Protein AF-0000000075776867 (afdb_homodimer)

Secondary structure (DSSP, 8-state):
---EEEEE-SSSGGGHHHHHHHHHTT---EEEE--GGGGGGGGGG-TTSSS-EEEETTEEE--HHHHHHHHHHHTT-S-SSHHHHHHHHHHHHHHHHHHHHHHHHHT-SSHHHHHHHHHHHHHHTHHHHHHHHHHHHHHTTTSSSTTS--HHHHHHHHHHHHHHHHHT-TTHHHH-HHHHHHHHHHHT-GGGHHHHHHSPP---/---EEEEE-SSSGGGHHHHHHHHHTT---EEEE--GGGGGGGGGG-TTSSS-EEEETTEEE--HHHHHHHHHHHTT-S-SSHHHHHHHHHHHHHHHHHHHHHHHHHT-SSHHHHHHHHHHHHHHTHHHHHHHHHHHHHHTTTSSSTTS--HHHHHHHHHHHHHHHHHT-TTHHHH-HHHHHHHHHHHT-GGGHHHHHHSPP---

Structure (mmCIF, N/CA/C/O backbone):
data_AF-0000000075776867-model_v1
#
loop_
_entity.id
_entity.type
_entity.pdbx_description
1 polymer 'Glutathione S-transferase 2-like'
#
loop_
_atom_site.group_PDB
_atom_site.id
_atom_site.type_symbol
_atom_site.label_atom_id
_atom_site.label_alt_id
_atom_site.label_comp_id
_atom_site.label_asym_id
_atom_site.label_entity_id
_atom_site.label_seq_id
_atom_site.pdbx_PDB_ins_code
_atom_site.Cartn_x
_atom_site.Cartn_y
_atom_site.Cartn_z
_atom_site.occupancy
_atom_site.B_iso_or_equiv
_atom_site.auth_seq_id
_atom_site.auth_comp_id
_atom_site.auth_asym_id
_atom_site.auth_atom_id
_atom_site.pdbx_PDB_model_num
ATOM 1 N N . MET A 1 1 ? 21.594 -19.422 11.969 1 83.88 1 MET A N 1
ATOM 2 C CA . MET A 1 1 ? 20.672 -18.797 11.016 1 83.88 1 MET A CA 1
ATOM 3 C C . MET A 1 1 ? 19.422 -18.297 11.719 1 83.88 1 MET A C 1
ATOM 5 O O . MET A 1 1 ? 19 -18.859 12.734 1 83.88 1 MET A O 1
ATOM 9 N N . PRO A 1 2 ? 18.875 -17.062 11.281 1 91.62 2 PRO A N 1
ATOM 10 C CA . PRO A 1 2 ? 17.672 -16.578 11.984 1 91.62 2 PRO A CA 1
ATOM 11 C C . PRO A 1 2 ? 16.516 -17.578 11.93 1 91.62 2 PRO A C 1
ATOM 13 O O . PRO A 1 2 ? 16.422 -18.375 10.992 1 91.62 2 PRO A O 1
ATOM 16 N N . ASP A 1 3 ? 15.75 -17.641 12.992 1 97.81 3 ASP A N 1
ATOM 17 C CA . ASP A 1 3 ? 14.484 -18.375 12.992 1 97.81 3 ASP A CA 1
ATOM 18 C C . ASP A 1 3 ? 13.383 -17.578 12.297 1 97.81 3 ASP A C 1
ATOM 20 O O . ASP A 1 3 ? 13.016 -16.484 12.75 1 97.81 3 ASP A O 1
ATOM 24 N N . VAL A 1 4 ? 12.922 -18.109 11.188 1 98.69 4 VAL A N 1
ATOM 25 C CA . VAL A 1 4 ? 11.969 -17.359 10.367 1 98.69 4 VAL A CA 1
ATOM 26 C C . VAL A 1 4 ? 10.672 -18.156 10.234 1 98.69 4 VAL A C 1
ATOM 28 O O . VAL A 1 4 ? 10.703 -19.375 10.016 1 98.69 4 VAL A O 1
ATOM 31 N N . SER A 1 5 ? 9.484 -17.5 10.414 1 98.75 5 SER A N 1
ATOM 32 C CA . SER A 1 5 ? 8.172 -18.109 10.195 1 98.75 5 SER A CA 1
ATOM 33 C C . SER A 1 5 ? 7.262 -17.188 9.406 1 98.75 5 SER A C 1
ATOM 35 O O . SER A 1 5 ? 7.367 -15.961 9.508 1 98.75 5 SER A O 1
ATOM 37 N N . VAL A 1 6 ? 6.438 -17.75 8.609 1 98.81 6 VAL A N 1
ATOM 38 C CA . VAL A 1 6 ? 5.367 -17.047 7.914 1 98.81 6 VAL A CA 1
ATOM 39 C C . VAL A 1 6 ? 4.012 -17.562 8.383 1 98.81 6 VAL A C 1
ATOM 41 O O . VAL A 1 6 ? 3.752 -18.766 8.352 1 98.81 6 VAL A O 1
ATOM 44 N N . TYR A 1 7 ? 3.188 -16.672 8.867 1 98.81 7 TYR A N 1
ATOM 45 C CA . TYR A 1 7 ? 1.837 -17.016 9.305 1 98.81 7 TYR A CA 1
ATOM 46 C C . TYR A 1 7 ? 0.801 -16.516 8.297 1 98.81 7 TYR A C 1
ATOM 48 O O . TYR A 1 7 ? 0.761 -15.328 7.977 1 98.81 7 TYR A O 1
ATOM 56 N N . TYR A 1 8 ? -0.021 -17.391 7.855 1 98.38 8 TYR A N 1
ATOM 57 C CA . TYR A 1 8 ? -1.126 -17.047 6.965 1 98.38 8 TYR A CA 1
ATOM 58 C C . TYR A 1 8 ? -2.176 -18.156 6.949 1 98.38 8 TYR A C 1
ATOM 60 O O . TYR A 1 8 ? -2.105 -19.094 7.742 1 98.38 8 TYR A O 1
ATOM 68 N N . PHE A 1 9 ? -3.25 -17.984 6.188 1 97.88 9 PHE A N 1
ATOM 69 C CA . PHE A 1 9 ? -4.281 -19 6.008 1 97.88 9 PHE A CA 1
ATOM 70 C C . PHE A 1 9 ? -3.801 -20.109 5.074 1 97.88 9 PHE A C 1
ATOM 72 O O . PHE A 1 9 ? -2.803 -19.938 4.371 1 97.88 9 PHE A O 1
ATOM 79 N N . PRO A 1 10 ? -4.473 -21.234 5.051 1 97.5 10 PRO A N 1
ATOM 80 C CA . PRO A 1 10 ? -4.031 -22.344 4.199 1 97.5 10 PRO A CA 1
ATOM 81 C C . PRO A 1 10 ? -4.406 -22.141 2.732 1 97.5 10 PRO A C 1
ATOM 83 O O . PRO A 1 10 ? -5.008 -23.031 2.117 1 97.5 10 PRO A O 1
ATOM 86 N N . ILE A 1 11 ? -4.031 -21.047 2.174 1 97.75 11 ILE A N 1
ATOM 87 C CA . ILE A 1 11 ? -4.156 -20.641 0.781 1 97.75 11 ILE A CA 1
ATOM 88 C C . ILE A 1 11 ? -2.898 -19.891 0.352 1 97.75 11 ILE A C 1
ATOM 90 O O . ILE A 1 11 ? -2.035 -19.578 1.18 1 97.75 11 ILE A O 1
ATOM 94 N N . LYS A 1 12 ? -2.688 -19.594 -0.916 1 97.12 12 LYS A N 1
ATOM 95 C CA . LYS A 1 12 ? -1.579 -18.766 -1.381 1 97.12 12 LYS A CA 1
ATOM 96 C C . LYS A 1 12 ? -1.793 -17.297 -1.008 1 97.12 12 LYS A C 1
ATOM 98 O O . LYS A 1 12 ? -1.127 -16.766 -0.112 1 97.12 12 LYS A O 1
ATOM 103 N N . GLY A 1 13 ? -2.949 -16.688 -1.554 1 97.25 13 GLY A N 1
ATOM 104 C CA . GLY A 1 13 ? -3.377 -15.352 -1.182 1 97.25 13 GLY A CA 1
ATOM 105 C C . GLY A 1 13 ? -2.227 -14.367 -1.052 1 97.25 13 GLY A C 1
ATOM 106 O O . GLY A 1 13 ? -1.313 -14.359 -1.881 1 97.25 13 GLY A O 1
ATOM 107 N N . LEU A 1 14 ? -2.236 -13.562 -0.016 1 97.88 14 LEU A N 1
ATOM 108 C CA . LEU A 1 14 ? -1.271 -12.492 0.199 1 97.88 14 LEU A CA 1
ATOM 109 C C . LEU A 1 14 ? 0.01 -13.023 0.827 1 97.88 14 LEU A C 1
ATOM 111 O O . LEU A 1 14 ? 1.021 -12.32 0.881 1 97.88 14 LEU A O 1
ATOM 115 N N . GLY A 1 15 ? -0 -14.242 1.256 1 98.38 15 GLY A N 1
ATOM 116 C CA . GLY A 1 15 ? 1.166 -14.836 1.894 1 98.38 15 GLY A CA 1
ATOM 117 C C . GLY A 1 15 ? 2.148 -15.438 0.905 1 98.38 15 GLY A C 1
ATOM 118 O O . GLY A 1 15 ? 3.324 -15.617 1.224 1 98.38 15 GLY A O 1
ATOM 119 N N . GLU A 1 16 ? 1.702 -15.719 -0.3 1 98.62 16 GLU A N 1
ATOM 120 C CA . GLU A 1 16 ? 2.494 -16.516 -1.225 1 98.62 16 GLU A CA 1
ATOM 121 C C . GLU A 1 16 ? 3.719 -15.758 -1.717 1 98.62 16 GLU A C 1
ATOM 123 O O . GLU A 1 16 ? 4.785 -16.344 -1.914 1 98.62 16 GLU A O 1
ATOM 128 N N . SER A 1 17 ? 3.574 -14.453 -2.006 1 98.81 17 SER A N 1
ATOM 129 C CA . SER A 1 17 ? 4.727 -13.664 -2.438 1 98.81 17 SER A CA 1
ATOM 130 C C . SER A 1 17 ? 5.855 -13.727 -1.414 1 98.81 17 SER A C 1
ATOM 132 O O . SER A 1 17 ? 7.031 -13.773 -1.781 1 98.81 17 SER A O 1
ATOM 134 N N . ILE A 1 18 ? 5.504 -13.719 -0.13 1 98.94 18 ILE A N 1
ATOM 135 C CA . ILE A 1 18 ? 6.477 -13.766 0.955 1 98.94 18 ILE A CA 1
ATOM 136 C C . ILE A 1 18 ? 7.184 -15.117 0.956 1 98.94 18 ILE A C 1
ATOM 138 O O . ILE A 1 18 ? 8.414 -15.188 1.032 1 98.94 18 ILE A O 1
ATOM 142 N N . ARG A 1 19 ? 6.414 -16.188 0.813 1 98.88 19 ARG A N 1
ATOM 143 C CA . ARG A 1 19 ? 6.977 -17.531 0.744 1 98.88 19 ARG A CA 1
ATOM 144 C C . ARG A 1 19 ? 7.934 -17.672 -0.435 1 98.88 19 ARG A C 1
ATOM 146 O O . ARG A 1 19 ? 9.031 -18.203 -0.291 1 98.88 19 ARG A O 1
ATOM 153 N N . LEU A 1 20 ? 7.512 -17.172 -1.585 1 98.94 20 LEU A N 1
ATOM 154 C CA . LEU A 1 20 ? 8.336 -17.25 -2.787 1 98.94 20 LEU A CA 1
ATOM 155 C C . LEU A 1 20 ? 9.633 -16.469 -2.609 1 98.94 20 LEU A C 1
ATOM 157 O O . LEU A 1 20 ? 10.703 -16.922 -3.027 1 98.94 20 LEU A O 1
ATOM 161 N N . LEU A 1 21 ? 9.594 -15.281 -2.008 1 98.94 21 LEU A N 1
ATOM 162 C CA . LEU A 1 21 ? 10.789 -14.461 -1.814 1 98.94 21 LEU A CA 1
ATOM 163 C C . LEU A 1 21 ? 11.758 -15.133 -0.842 1 98.94 21 LEU A C 1
ATOM 165 O O . LEU A 1 21 ? 12.969 -15.133 -1.067 1 98.94 21 LEU A O 1
ATOM 169 N N . LEU A 1 22 ? 11.203 -15.672 0.244 1 98.94 22 LEU A N 1
ATOM 170 C CA . LEU A 1 22 ? 12.062 -16.406 1.176 1 98.94 22 LEU A CA 1
ATOM 171 C C . LEU A 1 22 ? 12.742 -17.578 0.484 1 98.94 22 LEU A C 1
ATOM 173 O O . LEU A 1 22 ? 13.945 -17.797 0.664 1 98.94 22 LEU A O 1
ATOM 177 N N . ALA A 1 23 ? 11.969 -18.312 -0.288 1 98.88 23 ALA A N 1
ATOM 178 C CA . ALA A 1 23 ? 12.523 -19.438 -1.038 1 98.88 23 ALA A CA 1
ATOM 179 C C . ALA A 1 23 ? 13.594 -18.984 -2.018 1 98.88 23 ALA A C 1
ATOM 181 O O . ALA A 1 23 ? 14.656 -19.594 -2.117 1 98.88 23 ALA A O 1
ATOM 182 N N . TYR A 1 24 ? 13.336 -17.938 -2.738 1 98.88 24 TYR A N 1
ATOM 183 C CA . TYR A 1 24 ? 14.297 -17.375 -3.68 1 98.88 24 TYR A CA 1
ATOM 184 C C . TYR A 1 24 ? 15.617 -17.062 -2.986 1 98.88 24 TYR A C 1
ATOM 186 O O . TYR A 1 24 ? 16.688 -17.328 -3.531 1 98.88 24 TYR A O 1
ATOM 194 N N . GLY A 1 25 ? 15.516 -16.484 -1.828 1 98.69 25 GLY A N 1
ATOM 195 C CA . GLY A 1 25 ? 16.703 -16.094 -1.071 1 98.69 25 GLY A CA 1
ATOM 196 C C . GLY A 1 25 ? 17.391 -17.25 -0.39 1 98.69 25 GLY A C 1
ATOM 197 O O . GLY A 1 25 ? 18.453 -17.078 0.218 1 98.69 25 GLY A O 1
ATOM 198 N N . GLY A 1 26 ? 16.766 -18.453 -0.438 1 98.38 26 GLY A N 1
ATOM 199 C CA . GLY A 1 26 ? 17.344 -19.625 0.2 1 98.38 26 GLY A CA 1
ATOM 200 C C . GLY A 1 26 ? 17.141 -19.641 1.704 1 98.38 26 GLY A C 1
ATOM 201 O O . GLY A 1 26 ? 17.875 -20.328 2.424 1 98.38 26 GLY A O 1
ATOM 202 N N . GLN A 1 27 ? 16.25 -18.875 2.197 1 98.38 27 GLN A N 1
ATOM 203 C CA . GLN A 1 27 ? 15.961 -18.781 3.627 1 98.38 27 GLN A CA 1
ATOM 204 C C . GLN A 1 27 ? 15.023 -19.906 4.062 1 98.38 27 GLN A C 1
ATOM 206 O O . GLN A 1 27 ? 13.891 -20 3.578 1 98.38 27 GLN A O 1
ATOM 211 N N . GLU A 1 28 ? 15.523 -20.781 4.926 1 97.88 28 GLU A N 1
ATOM 212 C CA . GLU A 1 28 ? 14.609 -21.734 5.562 1 97.88 28 GLU A CA 1
ATOM 213 C C . GLU A 1 28 ? 13.594 -21.016 6.445 1 97.88 28 GLU A C 1
ATOM 215 O O . GLU A 1 28 ? 13.938 -20.047 7.137 1 97.88 28 GLU A O 1
ATOM 220 N N . PHE A 1 29 ? 12.367 -21.5 6.406 1 98.62 29 PHE A N 1
ATOM 221 C CA . PHE A 1 29 ? 11.336 -20.906 7.242 1 98.62 29 PHE A CA 1
ATOM 222 C C . PHE A 1 29 ? 10.25 -21.906 7.582 1 98.62 29 PHE A C 1
ATOM 224 O O . PHE A 1 29 ? 10.055 -22.891 6.855 1 98.62 29 PHE A O 1
ATOM 231 N N . GLU A 1 30 ? 9.57 -21.656 8.688 1 98.44 30 GLU A N 1
ATOM 232 C CA . GLU A 1 30 ? 8.367 -22.406 9.039 1 98.44 30 GLU A CA 1
ATOM 233 C C . GLU A 1 30 ? 7.125 -21.766 8.406 1 98.44 30 GLU A C 1
ATOM 235 O O . GLU A 1 30 ? 6.863 -20.578 8.586 1 98.44 30 GLU A O 1
ATOM 240 N N . ASP A 1 31 ? 6.43 -22.516 7.637 1 98.31 31 ASP A N 1
ATOM 241 C CA . ASP A 1 31 ? 5.184 -22.094 7.004 1 98.31 31 ASP A CA 1
ATOM 242 C C . ASP A 1 31 ? 3.977 -22.469 7.863 1 98.31 31 ASP A C 1
ATOM 244 O O . ASP A 1 31 ? 3.443 -23.578 7.746 1 98.31 31 ASP A O 1
ATOM 248 N N . VAL A 1 32 ? 3.52 -21.531 8.648 1 98.19 32 VAL A N 1
ATOM 249 C CA . VAL A 1 32 ? 2.428 -21.781 9.586 1 98.19 32 VAL A CA 1
ATOM 250 C C . VAL A 1 32 ? 1.096 -21.406 8.938 1 98.19 32 VAL A C 1
ATOM 252 O O . VAL A 1 32 ? 0.765 -20.234 8.82 1 98.19 32 VAL A O 1
ATOM 255 N N . ARG A 1 33 ? 0.349 -22.344 8.57 1 97.69 33 ARG A N 1
ATOM 256 C CA . ARG A 1 33 ? -0.955 -22.156 7.941 1 97.69 33 ARG A CA 1
ATOM 257 C C . ARG A 1 33 ? -2.082 -22.328 8.953 1 97.69 33 ARG A C 1
ATOM 259 O O . ARG A 1 33 ? -2.285 -23.422 9.484 1 97.69 33 ARG A O 1
ATOM 266 N N . ILE A 1 34 ? -2.75 -21.234 9.172 1 97.94 34 ILE A N 1
ATOM 267 C CA . ILE A 1 34 ? -3.771 -21.188 10.211 1 97.94 34 ILE A CA 1
ATOM 268 C C . ILE A 1 34 ? -5.152 -21.391 9.594 1 97.94 34 ILE A C 1
ATOM 270 O O . ILE A 1 34 ? -5.637 -20.531 8.852 1 97.94 34 ILE A O 1
ATOM 274 N N . PRO A 1 35 ? -5.809 -22.5 9.938 1 96.88 35 PRO A N 1
ATOM 275 C CA . PRO A 1 35 ? -7.18 -22.641 9.438 1 96.88 35 PRO A CA 1
ATOM 276 C C . PRO A 1 35 ? -8.094 -21.5 9.875 1 96.88 35 PRO A C 1
ATOM 278 O O . PRO A 1 35 ? -7.984 -21.016 11 1 96.88 35 PRO A O 1
ATOM 281 N N . LYS A 1 36 ? -8.953 -21.094 9.062 1 93.38 36 LYS A N 1
ATOM 282 C CA . LYS A 1 36 ? -9.852 -19.969 9.312 1 93.38 36 LYS A CA 1
ATOM 283 C C . LYS A 1 36 ? -10.68 -20.203 10.57 1 93.38 36 LYS A C 1
ATOM 285 O O . LYS A 1 36 ? -10.984 -19.25 11.305 1 93.38 36 LYS A O 1
ATOM 290 N N . GLU A 1 37 ? -11 -21.375 10.773 1 96.06 37 GLU A N 1
ATOM 291 C CA . GLU A 1 37 ? -11.875 -21.734 11.883 1 96.06 37 GLU A CA 1
ATOM 292 C C . GLU A 1 37 ? -11.219 -21.438 13.227 1 96.06 37 GLU A C 1
ATOM 294 O O . GLU A 1 37 ? -11.898 -21.125 14.203 1 96.06 37 GLU A O 1
ATOM 299 N N . ILE A 1 38 ? -9.914 -21.469 13.312 1 96.81 38 ILE A N 1
ATOM 300 C CA . ILE A 1 38 ? -9.266 -21.281 14.602 1 96.81 38 ILE A CA 1
ATOM 301 C C . ILE A 1 38 ? -8.617 -19.891 14.648 1 96.81 38 ILE A C 1
ATOM 303 O O . ILE A 1 38 ? -8.031 -19.516 15.664 1 96.81 38 ILE A O 1
ATOM 307 N N . TRP A 1 39 ? -8.727 -19.156 13.609 1 95.38 39 TRP A N 1
ATOM 308 C CA . TRP A 1 39 ? -8.141 -17.828 13.516 1 95.38 39 TRP A CA 1
ATOM 309 C C . TRP A 1 39 ? -8.578 -16.953 14.68 1 95.38 39 TRP A C 1
ATOM 311 O O . TRP A 1 39 ? -7.75 -16.281 15.305 1 95.38 39 TRP A O 1
ATOM 321 N N . PRO A 1 40 ? -9.859 -16.906 15.07 1 94.5 40 PRO A N 1
ATOM 322 C CA . PRO A 1 40 ? -10.273 -16.047 16.188 1 94.5 40 PRO A CA 1
ATOM 323 C C . PRO A 1 40 ? -9.5 -16.328 17.469 1 94.5 40 PRO A C 1
ATOM 325 O O . PRO A 1 40 ? -9.273 -15.422 18.266 1 94.5 40 PRO A O 1
ATOM 328 N N . GLN A 1 41 ? -8.945 -17.547 17.609 1 96.19 41 GLN A N 1
ATOM 329 C CA . GLN A 1 41 ? -8.211 -17.938 18.797 1 96.19 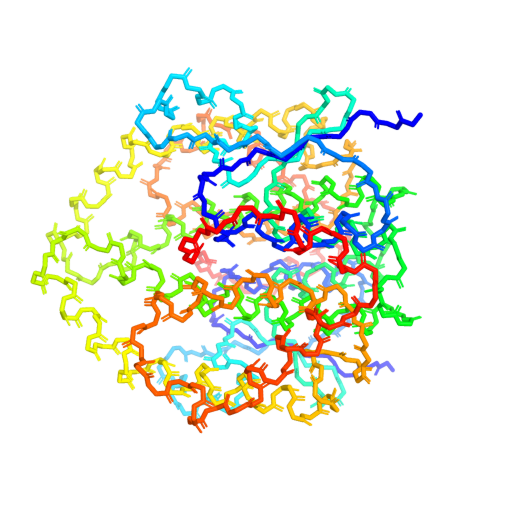41 GLN A CA 1
ATOM 330 C C . GLN A 1 41 ? -6.719 -17.641 18.656 1 96.19 41 GLN A C 1
ATOM 332 O O . GLN A 1 41 ? -5.973 -17.688 19.625 1 96.19 41 GLN A O 1
ATOM 337 N N . ARG A 1 42 ? -6.371 -17.312 17.438 1 96.38 42 ARG A N 1
ATOM 338 C CA . ARG A 1 42 ? -4.953 -17.125 17.156 1 96.38 42 ARG A CA 1
ATOM 339 C C . ARG A 1 42 ? -4.66 -15.68 16.75 1 96.38 42 ARG A C 1
ATOM 341 O O . ARG A 1 42 ? -3.602 -15.391 16.203 1 96.38 42 ARG A O 1
ATOM 348 N N . ARG A 1 43 ? -5.488 -14.766 17.062 1 94 43 ARG A N 1
ATOM 349 C CA . ARG A 1 43 ? -5.41 -13.383 16.625 1 94 43 ARG A CA 1
ATOM 350 C C . ARG A 1 43 ? -4.16 -12.703 17.172 1 94 43 ARG A C 1
ATOM 352 O O . ARG A 1 43 ? -3.658 -11.742 16.578 1 94 43 ARG A O 1
ATOM 359 N N . SER A 1 44 ? -3.645 -13.227 18.266 1 95 44 SER A N 1
ATOM 360 C CA . SER A 1 44 ? -2.49 -12.609 18.922 1 95 44 SER A CA 1
ATOM 361 C C . SER A 1 44 ? -1.241 -12.727 18.047 1 95 44 SER A C 1
ATOM 363 O O . SER A 1 44 ? -0.239 -12.055 18.297 1 95 44 SER A O 1
ATOM 365 N N . ILE A 1 45 ? -1.311 -13.531 17.031 1 95.62 45 ILE A N 1
ATOM 366 C CA . ILE A 1 45 ? -0.192 -13.711 16.109 1 95.62 45 ILE A CA 1
ATOM 367 C C . ILE A 1 45 ? -0.04 -12.469 15.242 1 95.62 45 ILE A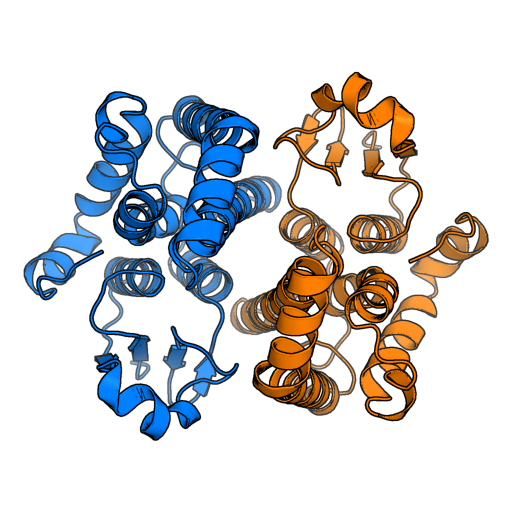 C 1
ATOM 369 O O . ILE A 1 45 ? 1.062 -12.148 14.789 1 95.62 45 ILE A O 1
ATOM 373 N N . ALA A 1 46 ? -1.158 -11.781 15.023 1 96.06 46 ALA A N 1
ATOM 374 C CA . ALA A 1 46 ? -1.197 -10.672 14.07 1 96.06 46 ALA A CA 1
ATOM 375 C C . ALA A 1 46 ? -0.683 -9.383 14.711 1 96.06 46 ALA A C 1
ATOM 377 O O . ALA A 1 46 ? -1.389 -8.75 15.492 1 96.06 46 ALA A O 1
ATOM 378 N N . ALA A 1 47 ? 0.437 -8.977 14.289 1 92.5 47 ALA A N 1
ATOM 379 C CA . ALA A 1 47 ? 1.042 -7.762 14.828 1 92.5 47 ALA A CA 1
ATOM 380 C C . ALA A 1 47 ? 0.153 -6.547 14.57 1 92.5 47 ALA A C 1
ATOM 382 O O . ALA A 1 47 ? 0.093 -5.633 15.398 1 92.5 47 ALA A O 1
ATOM 383 N N . PHE A 1 48 ? -0.507 -6.508 13.414 1 96.5 48 PHE A N 1
ATOM 384 C CA . PHE A 1 48 ? -1.361 -5.387 13.039 1 96.5 48 PHE A CA 1
ATOM 385 C C . PHE A 1 48 ? -2.801 -5.848 12.836 1 96.5 48 PHE A C 1
ATOM 387 O O . PHE A 1 48 ? -3.551 -5.242 12.07 1 96.5 48 PHE A O 1
ATOM 394 N N . GLY A 1 49 ? -3.131 -6.992 13.477 1 93.31 49 GLY A N 1
ATOM 395 C CA . GLY A 1 49 ? -4.5 -7.473 13.5 1 93.31 49 GLY A CA 1
ATOM 396 C C . GLY A 1 49 ? -4.863 -8.305 12.281 1 93.31 49 GLY A C 1
ATOM 397 O O . GLY A 1 49 ? -6.016 -8.703 12.109 1 93.31 49 GLY A O 1
ATOM 398 N N . GLN A 1 50 ? -3.904 -8.555 11.445 1 95.56 50 GLN A N 1
ATOM 399 C CA . GLN A 1 50 ? -4.16 -9.312 10.227 1 95.56 50 GLN A CA 1
ATOM 400 C C . GLN A 1 50 ? -2.951 -10.164 9.844 1 95.56 50 GLN A C 1
ATOM 402 O O . GLN A 1 50 ? -1.838 -9.914 10.312 1 95.56 50 GLN A O 1
ATOM 407 N N . VAL A 1 51 ? -3.137 -11.164 9.125 1 97.69 51 VAL A N 1
ATOM 408 C CA . VAL A 1 51 ? -2.098 -11.945 8.453 1 97.69 51 VAL A CA 1
ATOM 409 C C . VAL A 1 51 ? -2.043 -11.57 6.977 1 97.69 51 VAL A C 1
ATOM 411 O O . VAL A 1 51 ? -3.02 -11.062 6.418 1 97.69 51 VAL A O 1
ATOM 414 N N . PRO A 1 52 ? -0.865 -11.695 6.344 1 98.44 52 PRO A N 1
ATOM 415 C CA . PRO A 1 52 ? 0.323 -12.469 6.723 1 98.44 52 PRO A CA 1
ATOM 416 C C . PRO A 1 52 ? 1.188 -11.742 7.754 1 98.44 52 PRO A C 1
ATOM 418 O O . PRO A 1 52 ? 1.144 -10.516 7.852 1 98.44 52 PRO A O 1
ATOM 421 N N . VAL A 1 53 ? 1.837 -12.547 8.523 1 98.75 53 VAL A N 1
ATOM 422 C CA . VAL A 1 53 ? 2.846 -12.102 9.484 1 98.75 53 VAL A CA 1
ATOM 423 C C . VAL A 1 53 ? 4.176 -12.789 9.188 1 98.75 53 VAL A C 1
ATOM 425 O O . VAL A 1 53 ? 4.219 -13.992 8.945 1 98.75 53 VAL A O 1
ATOM 428 N N . LEU A 1 54 ? 5.23 -12.047 9.078 1 98.88 54 LEU A N 1
ATOM 429 C CA . LEU A 1 54 ? 6.602 -12.555 9.07 1 98.88 54 LEU A CA 1
ATOM 430 C C . LEU A 1 54 ? 7.219 -12.453 10.461 1 98.88 54 LEU A C 1
ATOM 432 O O . LEU A 1 54 ? 7.207 -11.383 11.078 1 98.88 54 LEU A O 1
ATOM 436 N N . GLU A 1 55 ? 7.645 -13.539 10.992 1 98.75 55 GLU A N 1
ATOM 437 C CA . GLU A 1 55 ? 8.344 -13.547 12.273 1 98.75 55 GLU A CA 1
ATOM 438 C C . GLU A 1 55 ? 9.82 -13.867 12.094 1 98.75 55 GLU A C 1
ATOM 440 O O . GLU A 1 55 ? 10.172 -14.859 11.453 1 98.75 55 GLU A O 1
ATOM 445 N N . ILE A 1 56 ? 10.695 -13.031 12.539 1 98.44 56 ILE A N 1
ATOM 446 C CA . ILE A 1 56 ? 12.141 -13.25 12.547 1 98.44 56 ILE A CA 1
ATOM 447 C C . ILE A 1 56 ? 12.672 -13.172 13.977 1 98.44 56 ILE A C 1
ATOM 449 O O . ILE A 1 56 ? 12.609 -12.125 14.617 1 98.44 56 ILE A O 1
ATOM 453 N N . ASP A 1 57 ? 13.195 -14.289 14.484 1 98.19 57 ASP A N 1
ATOM 454 C CA . ASP A 1 57 ? 13.781 -14.383 15.812 1 98.19 57 ASP A CA 1
ATOM 455 C C . ASP A 1 57 ? 12.836 -13.828 16.875 1 98.19 57 ASP A C 1
ATOM 457 O O . ASP A 1 57 ? 13.242 -13.031 17.719 1 98.19 57 ASP A O 1
ATOM 461 N N . GLY A 1 58 ? 11.602 -14.164 16.688 1 97 58 GLY A N 1
ATOM 462 C CA . GLY A 1 58 ? 10.609 -13.852 17.703 1 97 58 GLY A CA 1
ATOM 463 C C . GLY A 1 58 ? 9.922 -12.516 17.469 1 97 58 GLY A C 1
ATOM 464 O O . GLY A 1 58 ? 8.883 -12.234 18.062 1 97 58 GLY A O 1
ATOM 465 N N . LYS A 1 59 ? 10.508 -11.672 16.672 1 97.31 59 LYS A N 1
ATOM 466 C CA . LYS A 1 59 ? 9.867 -10.398 16.344 1 97.31 59 LYS A CA 1
ATOM 467 C C . LYS A 1 59 ? 8.922 -10.539 15.156 1 97.31 59 LYS A C 1
ATOM 469 O O . LYS A 1 59 ? 9.289 -11.125 14.141 1 97.31 59 LYS A O 1
ATOM 474 N N . ARG A 1 60 ? 7.707 -10.008 15.242 1 98.25 60 ARG A N 1
ATOM 475 C CA . ARG A 1 60 ? 6.688 -10.172 14.211 1 98.25 60 ARG A CA 1
ATOM 476 C C . ARG A 1 60 ? 6.5 -8.883 13.414 1 98.25 60 ARG A C 1
ATOM 478 O O . ARG A 1 60 ? 6.5 -7.793 13.984 1 98.25 60 ARG A O 1
ATOM 485 N N . TYR A 1 61 ? 6.355 -9.062 12.125 1 98.5 61 TYR A N 1
ATOM 486 C CA . TYR A 1 61 ? 6.184 -7.988 11.156 1 98.5 61 TYR A CA 1
ATOM 487 C C . TYR A 1 61 ? 4.953 -8.227 10.289 1 98.5 61 TYR A C 1
ATOM 489 O O . TYR A 1 61 ? 4.504 -9.367 10.133 1 98.5 61 TYR A O 1
ATOM 497 N N . ALA A 1 62 ? 4.426 -7.094 9.766 1 98.19 62 ALA A N 1
ATOM 498 C CA . ALA A 1 62 ? 3.186 -7.168 8.992 1 98.19 62 ALA A CA 1
ATOM 499 C C . ALA A 1 62 ? 3.301 -6.391 7.688 1 98.19 62 ALA A C 1
ATOM 501 O O . ALA A 1 62 ? 4.359 -5.844 7.379 1 98.19 62 ALA A O 1
ATOM 502 N N . GLN A 1 63 ? 2.182 -6.41 6.961 1 98.56 63 GLN A N 1
ATOM 503 C CA . GLN A 1 63 ? 2.029 -5.699 5.699 1 98.56 63 GLN A CA 1
ATOM 504 C C . GLN A 1 63 ? 2.76 -6.418 4.57 1 98.56 63 GLN A C 1
ATOM 506 O O . GLN A 1 63 ? 3.969 -6.246 4.398 1 98.56 63 GLN A O 1
ATOM 511 N N . SER A 1 64 ? 1.979 -7.113 3.746 1 98.62 64 SER A N 1
ATOM 512 C CA . SER A 1 64 ? 2.516 -8.055 2.768 1 98.62 64 SER A CA 1
ATOM 513 C C . SER A 1 64 ? 3.422 -7.352 1.764 1 98.62 64 SER A C 1
ATOM 515 O O . SER A 1 64 ? 4.484 -7.863 1.413 1 98.62 64 SER A O 1
ATOM 517 N N . VAL A 1 65 ? 3.037 -6.121 1.307 1 98.88 65 VAL A N 1
ATOM 518 C CA . VAL A 1 65 ? 3.855 -5.406 0.334 1 98.88 65 VAL A CA 1
ATOM 519 C C . VAL A 1 65 ? 5.164 -4.965 0.985 1 98.88 65 VAL A C 1
ATOM 521 O O . VAL A 1 65 ? 6.238 -5.109 0.395 1 98.88 65 VAL A O 1
ATOM 524 N N . ALA A 1 66 ? 5.094 -4.445 2.23 1 98.88 66 ALA A N 1
ATOM 525 C CA . ALA A 1 66 ? 6.289 -4.02 2.955 1 98.88 66 ALA A CA 1
ATOM 526 C C . ALA A 1 66 ? 7.23 -5.195 3.209 1 98.88 66 ALA A C 1
ATOM 528 O O . ALA A 1 66 ? 8.445 -5.074 3.041 1 98.88 66 ALA A O 1
ATOM 529 N N . ILE A 1 67 ? 6.672 -6.336 3.619 1 98.94 67 ILE A N 1
ATOM 530 C CA . ILE A 1 67 ? 7.465 -7.539 3.84 1 98.94 67 ILE A CA 1
ATOM 531 C C . ILE A 1 67 ? 8.156 -7.949 2.539 1 98.94 67 ILE A C 1
ATOM 533 O O . ILE A 1 67 ? 9.352 -8.242 2.527 1 98.94 67 ILE A O 1
ATOM 537 N N . SER A 1 68 ? 7.383 -7.941 1.452 1 98.94 68 SER A N 1
ATOM 538 C CA . SER A 1 68 ? 7.926 -8.344 0.159 1 98.94 68 SER A CA 1
ATOM 539 C C . SER A 1 68 ? 9.055 -7.414 -0.281 1 98.94 68 SER A C 1
ATOM 541 O O . SER A 1 68 ? 10.078 -7.875 -0.78 1 98.94 68 SER A O 1
ATOM 543 N N . ARG A 1 69 ? 8.859 -6.125 -0.116 1 98.94 69 ARG A N 1
ATOM 544 C CA . ARG A 1 69 ? 9.898 -5.16 -0.468 1 98.94 69 ARG A CA 1
ATOM 545 C C . ARG A 1 69 ? 11.156 -5.379 0.365 1 98.94 69 ARG A C 1
ATOM 547 O O . ARG A 1 69 ? 12.273 -5.34 -0.161 1 98.94 69 ARG A O 1
ATOM 554 N N . TYR A 1 70 ? 10.984 -5.629 1.669 1 98.94 70 TYR A N 1
ATOM 555 C CA . TYR A 1 70 ? 12.109 -5.887 2.564 1 98.94 70 TYR A CA 1
ATOM 556 C C . TYR A 1 70 ? 12.906 -7.105 2.107 1 98.94 70 TYR A C 1
ATOM 558 O O . TYR A 1 70 ? 14.133 -7.039 1.977 1 98.94 70 TYR A O 1
ATOM 566 N N . LEU A 1 71 ? 12.258 -8.203 1.817 1 98.94 71 LEU A N 1
ATOM 567 C CA . LEU A 1 71 ? 12.922 -9.43 1.38 1 98.94 71 LEU A CA 1
ATOM 568 C C . LEU A 1 71 ? 13.555 -9.242 0.007 1 98.94 71 LEU A C 1
ATOM 570 O O . LEU A 1 71 ? 14.648 -9.758 -0.25 1 98.94 71 LEU A O 1
ATOM 574 N N . GLY A 1 72 ? 12.82 -8.508 -0.859 1 98.88 72 GLY A N 1
ATOM 575 C CA . GLY A 1 72 ? 13.406 -8.18 -2.148 1 98.88 72 GLY A CA 1
ATOM 576 C C . GLY A 1 72 ? 14.727 -7.449 -2.035 1 98.88 72 GLY A C 1
ATOM 577 O O . GLY A 1 72 ? 15.68 -7.766 -2.754 1 98.88 72 GLY A O 1
ATOM 578 N N . ARG A 1 73 ? 14.758 -6.465 -1.156 1 98.44 73 ARG A N 1
ATOM 579 C CA . ARG A 1 73 ? 16 -5.73 -0.904 1 98.44 73 ARG A CA 1
ATOM 580 C C . ARG A 1 73 ? 17.062 -6.652 -0.328 1 98.44 73 ARG A C 1
ATOM 582 O O . ARG A 1 73 ? 18.219 -6.625 -0.77 1 98.44 73 ARG A O 1
ATOM 589 N N . LYS A 1 74 ? 16.719 -7.434 0.605 1 98.38 74 LYS A N 1
ATOM 590 C CA . LYS A 1 74 ? 17.625 -8.352 1.281 1 98.38 74 LYS A CA 1
ATOM 591 C C . LYS A 1 74 ? 18.281 -9.312 0.289 1 98.38 74 LYS A C 1
ATOM 593 O O . LYS A 1 74 ? 19.453 -9.664 0.438 1 98.38 74 LYS A O 1
ATOM 598 N N . TYR A 1 75 ? 17.578 -9.688 -0.74 1 98.56 75 TYR A N 1
ATOM 599 C CA . TYR A 1 75 ? 18.047 -10.734 -1.634 1 98.56 75 TYR A CA 1
ATOM 600 C C . TYR A 1 75 ? 18.516 -10.156 -2.963 1 98.56 75 TYR A C 1
ATOM 602 O O . TYR A 1 75 ? 18.688 -10.883 -3.939 1 98.56 75 TYR A O 1
ATOM 610 N N . GLY A 1 76 ? 18.609 -8.852 -3.068 1 98.31 76 GLY A N 1
ATOM 611 C CA . GLY A 1 76 ? 19.234 -8.203 -4.211 1 98.31 76 GLY A CA 1
ATOM 612 C C . GLY A 1 76 ? 18.312 -8.094 -5.41 1 98.31 76 GLY A C 1
ATOM 613 O O . GLY A 1 76 ? 18.766 -8.055 -6.555 1 98.31 76 GLY A O 1
ATOM 614 N N . LEU A 1 77 ? 17.016 -8.055 -5.234 1 98.88 77 LEU A N 1
ATOM 615 C CA . LEU A 1 77 ? 16.016 -8 -6.297 1 98.88 77 LEU A CA 1
ATOM 616 C C . LEU A 1 77 ? 15.477 -6.582 -6.461 1 98.88 77 LEU A C 1
ATOM 618 O O . LEU A 1 77 ? 14.273 -6.395 -6.656 1 98.88 77 LEU A O 1
ATOM 622 N N . THR A 1 78 ? 16.312 -5.605 -6.297 1 98.56 78 THR A N 1
ATOM 623 C CA . THR A 1 78 ? 15.93 -4.199 -6.355 1 98.56 78 THR A CA 1
ATOM 624 C C . THR A 1 78 ? 16.344 -3.58 -7.688 1 98.56 78 THR A C 1
ATOM 626 O O . THR A 1 78 ? 16.906 -4.258 -8.539 1 98.56 78 THR A O 1
ATOM 629 N N . GLY A 1 79 ? 15.938 -2.307 -7.906 1 98.44 79 GLY A N 1
ATOM 630 C CA . GLY A 1 79 ? 16.422 -1.526 -9.039 1 98.44 79 GLY A CA 1
ATOM 631 C C . GLY A 1 79 ? 17.875 -1.129 -8.906 1 98.44 79 GLY A C 1
ATOM 632 O O . GLY A 1 79 ? 18.5 -1.323 -7.859 1 98.44 79 GLY A O 1
ATOM 633 N N . ALA A 1 80 ? 18.406 -0.601 -9.977 1 98.19 80 ALA A N 1
ATOM 634 C CA . ALA A 1 80 ? 19.812 -0.185 -10.008 1 98.19 80 ALA A CA 1
ATOM 635 C C . ALA A 1 80 ? 20.016 1.126 -9.258 1 98.19 80 ALA A C 1
ATOM 637 O O . ALA A 1 80 ? 21.141 1.476 -8.898 1 98.19 80 ALA A O 1
ATOM 638 N N . ASN A 1 81 ? 19.031 1.902 -9.078 1 97.94 81 ASN A N 1
ATOM 639 C CA . ASN A 1 81 ? 19.031 3.191 -8.391 1 97.94 81 ASN A CA 1
ATOM 640 C C . ASN A 1 81 ? 17.672 3.518 -7.805 1 97.94 81 ASN A C 1
ATOM 642 O O . ASN A 1 81 ? 16.719 2.729 -7.934 1 97.94 81 ASN A O 1
ATOM 646 N N . ILE A 1 82 ? 17.531 4.617 -7.168 1 97.69 82 ILE A N 1
ATOM 647 C CA . ILE A 1 82 ? 16.297 4.941 -6.445 1 97.69 82 ILE A CA 1
ATOM 648 C C . ILE A 1 82 ? 15.164 5.176 -7.434 1 97.69 82 ILE A C 1
ATOM 650 O O . ILE A 1 82 ? 14 4.953 -7.113 1 97.69 82 ILE A O 1
ATOM 654 N N . GLU A 1 83 ? 15.5 5.617 -8.703 1 98.12 83 GLU A N 1
ATOM 655 C CA . GLU A 1 83 ? 14.477 5.82 -9.719 1 98.12 83 GLU A CA 1
ATOM 656 C C . GLU A 1 83 ? 13.867 4.492 -10.156 1 98.12 83 GLU A C 1
ATOM 658 O O . GLU A 1 83 ? 12.648 4.387 -10.32 1 98.12 83 GLU A O 1
ATOM 663 N N . GLU A 1 84 ? 14.695 3.494 -10.391 1 98.75 84 GLU A N 1
ATOM 664 C CA . GLU A 1 84 ? 14.18 2.172 -10.734 1 98.75 84 GLU A CA 1
ATOM 665 C C . GLU A 1 84 ? 13.43 1.543 -9.562 1 98.75 84 GLU A C 1
ATOM 667 O O . GLU A 1 84 ? 12.422 0.87 -9.758 1 98.75 84 GLU A O 1
ATOM 672 N N . ASP A 1 85 ? 13.953 1.742 -8.352 1 98.81 85 ASP A N 1
ATOM 673 C CA . ASP A 1 85 ? 13.227 1.274 -7.172 1 98.81 85 ASP A CA 1
ATOM 674 C C . ASP A 1 85 ? 11.828 1.894 -7.105 1 98.81 85 ASP A C 1
ATOM 676 O O . ASP A 1 85 ? 10.859 1.22 -6.746 1 98.81 85 ASP A O 1
ATOM 680 N N . PHE A 1 86 ? 11.734 3.129 -7.453 1 98.81 86 PHE A N 1
ATOM 681 C CA . PHE A 1 86 ? 10.461 3.838 -7.48 1 98.81 86 PHE A CA 1
ATOM 682 C C . PHE A 1 86 ? 9.508 3.199 -8.477 1 98.81 86 PHE A C 1
ATOM 684 O O . PHE A 1 86 ? 8.328 3 -8.172 1 98.81 86 PHE A O 1
ATOM 691 N N . LEU A 1 87 ? 9.977 2.84 -9.617 1 98.81 87 LEU A N 1
ATOM 692 C CA . LEU A 1 87 ? 9.141 2.205 -10.625 1 98.81 87 LEU A CA 1
ATOM 693 C C . LEU A 1 87 ? 8.617 0.861 -10.133 1 98.81 87 LEU A C 1
ATOM 695 O O . LEU A 1 87 ? 7.457 0.514 -10.375 1 98.81 87 LEU A O 1
ATOM 699 N N . ILE A 1 88 ? 9.469 0.102 -9.484 1 98.94 88 ILE A N 1
ATOM 700 C CA . ILE A 1 88 ? 9.039 -1.165 -8.898 1 98.94 88 ILE A CA 1
ATOM 701 C C . ILE A 1 88 ? 7.918 -0.917 -7.895 1 98.94 88 ILE A C 1
ATOM 703 O O . ILE A 1 88 ? 6.852 -1.525 -7.984 1 98.94 88 ILE A O 1
ATOM 707 N N . ASP A 1 89 ? 8.125 0.042 -6.98 1 98.94 89 ASP A N 1
ATOM 708 C CA . ASP A 1 89 ? 7.141 0.358 -5.945 1 98.94 89 ASP A CA 1
ATOM 709 C C . ASP A 1 89 ? 5.82 0.81 -6.562 1 98.94 89 ASP A C 1
ATOM 711 O O . ASP A 1 89 ? 4.75 0.37 -6.137 1 98.94 89 ASP A O 1
ATOM 715 N N . GLN A 1 90 ? 5.922 1.7 -7.512 1 98.88 90 GLN A N 1
ATOM 716 C CA . GLN A 1 90 ? 4.734 2.223 -8.18 1 98.88 90 GLN A CA 1
ATOM 717 C C . GLN A 1 90 ? 3.91 1.098 -8.797 1 98.88 90 GLN A C 1
ATOM 719 O O . GLN A 1 90 ? 2.695 1.029 -8.594 1 98.88 90 GLN A O 1
ATOM 724 N N . ASN A 1 91 ? 4.57 0.246 -9.531 1 98.94 91 ASN A N 1
ATOM 725 C CA . ASN A 1 91 ? 3.857 -0.798 -10.258 1 98.94 91 ASN A CA 1
ATOM 726 C C . ASN A 1 91 ? 3.309 -1.863 -9.312 1 98.94 91 ASN A C 1
ATOM 728 O O . ASN A 1 91 ? 2.232 -2.414 -9.555 1 98.94 91 ASN A O 1
ATOM 732 N N . VAL A 1 92 ? 4.035 -2.158 -8.227 1 98.94 92 VAL A N 1
ATOM 733 C CA . VAL A 1 92 ? 3.531 -3.084 -7.215 1 98.94 92 VAL A CA 1
ATOM 734 C C . VAL A 1 92 ? 2.305 -2.484 -6.527 1 98.94 92 VAL A C 1
ATOM 736 O O . VAL A 1 92 ? 1.315 -3.182 -6.293 1 98.94 92 VAL A O 1
ATOM 739 N N . ASP A 1 93 ? 2.381 -1.211 -6.172 1 98.81 93 ASP A N 1
ATOM 740 C CA . ASP A 1 93 ? 1.228 -0.556 -5.562 1 98.81 93 ASP A CA 1
ATOM 741 C C . ASP A 1 93 ? 0.021 -0.581 -6.5 1 98.81 93 ASP A C 1
ATOM 743 O O . ASP A 1 93 ? -1.12 -0.688 -6.047 1 98.81 93 ASP A O 1
ATOM 747 N N . PHE A 1 94 ? 0.272 -0.456 -7.77 1 98.81 94 PHE A N 1
ATOM 748 C CA . PHE A 1 94 ? -0.81 -0.524 -8.742 1 98.81 94 PHE A CA 1
ATOM 749 C C . PHE A 1 94 ? -1.437 -1.913 -8.766 1 98.81 94 PHE A C 1
ATOM 751 O O . PHE A 1 94 ? -2.662 -2.047 -8.766 1 98.81 94 PHE A O 1
ATOM 758 N N . VAL A 1 95 ? -0.609 -2.955 -8.781 1 98.81 95 VAL A N 1
ATOM 759 C CA . VAL A 1 95 ? -1.104 -4.324 -8.703 1 98.81 95 VAL A CA 1
ATOM 760 C C . VAL A 1 95 ? -1.944 -4.504 -7.441 1 98.81 95 VAL A C 1
ATOM 762 O O . VAL A 1 95 ? -3.031 -5.086 -7.488 1 98.81 95 VAL A O 1
ATOM 765 N N . ASN A 1 96 ? -1.43 -4.023 -6.34 1 98.56 96 ASN A N 1
ATOM 766 C CA . ASN A 1 96 ? -2.146 -4.145 -5.074 1 98.56 96 ASN A CA 1
ATOM 767 C C . ASN A 1 96 ? -3.465 -3.379 -5.105 1 98.56 96 ASN A C 1
ATOM 769 O O . ASN A 1 96 ? -4.445 -3.801 -4.488 1 98.56 96 ASN A O 1
ATOM 773 N N . GLU A 1 97 ? -3.475 -2.252 -5.77 1 97.69 97 GLU A N 1
ATOM 774 C CA . GLU A 1 97 ? -4.711 -1.497 -5.934 1 97.69 97 GLU A CA 1
ATOM 775 C C . GLU A 1 97 ? -5.758 -2.309 -6.691 1 97.69 97 GLU A C 1
ATOM 777 O O . GLU A 1 97 ? -6.938 -2.312 -6.328 1 97.69 97 GLU A O 1
ATOM 782 N N . ILE A 1 98 ? -5.379 -2.938 -7.754 1 98.25 98 ILE A N 1
ATOM 783 C CA . ILE A 1 98 ? -6.277 -3.793 -8.523 1 98.25 98 ILE A CA 1
ATOM 784 C C . ILE A 1 98 ? -6.816 -4.91 -7.629 1 98.25 98 ILE A C 1
ATOM 786 O O . ILE A 1 98 ? -8.023 -5.164 -7.602 1 98.25 98 ILE A O 1
ATOM 790 N N . ARG A 1 99 ? -5.914 -5.547 -6.898 1 98.12 99 ARG A N 1
ATOM 791 C CA . ARG A 1 99 ? -6.301 -6.629 -5.996 1 98.12 99 ARG A CA 1
ATOM 792 C C . ARG A 1 99 ? -7.316 -6.145 -4.969 1 98.12 99 ARG A C 1
ATOM 794 O O . ARG A 1 99 ? -8.32 -6.816 -4.715 1 98.12 99 ARG A O 1
ATOM 801 N N . LEU A 1 100 ? -7.074 -5.027 -4.387 1 97.12 100 LEU A N 1
ATOM 802 C CA . LEU A 1 100 ? -7.957 -4.48 -3.361 1 97.12 100 LEU A CA 1
ATOM 803 C C . LEU A 1 100 ? -9.336 -4.176 -3.938 1 97.12 100 LEU A C 1
ATOM 805 O O . LEU A 1 100 ? -10.359 -4.477 -3.314 1 97.12 100 LEU A O 1
ATOM 809 N N . ALA A 1 101 ? -9.344 -3.547 -5.098 1 96.5 101 ALA A N 1
ATOM 810 C CA . ALA A 1 101 ? -10.625 -3.252 -5.742 1 96.5 101 ALA A CA 1
ATOM 811 C C . ALA A 1 101 ? -11.406 -4.531 -6.016 1 96.5 101 ALA A C 1
ATOM 813 O O . ALA A 1 101 ? -12.602 -4.613 -5.703 1 96.5 101 ALA A O 1
ATOM 814 N N . ALA A 1 102 ? -10.742 -5.504 -6.562 1 97.69 102 ALA A N 1
ATOM 815 C CA . ALA A 1 102 ? -11.383 -6.773 -6.891 1 97.69 102 ALA A CA 1
ATOM 816 C C . ALA A 1 102 ? -11.867 -7.488 -5.633 1 97.69 102 ALA A C 1
ATOM 818 O O . ALA A 1 102 ? -12.977 -8.016 -5.598 1 97.69 102 ALA A O 1
ATOM 819 N N . SER A 1 103 ? -11.039 -7.531 -4.602 1 96.5 103 SER A N 1
ATOM 820 C CA . SER A 1 103 ? -11.375 -8.258 -3.383 1 96.5 103 SER A CA 1
ATOM 821 C C . SER A 1 103 ? -12.531 -7.602 -2.641 1 96.5 103 SER A C 1
ATOM 823 O O . SER A 1 103 ? -13.344 -8.281 -2.008 1 96.5 103 SER A O 1
ATOM 825 N N . THR A 1 104 ? -12.555 -6.246 -2.652 1 94 104 THR A N 1
ATOM 826 C CA . THR A 1 104 ? -13.656 -5.523 -2.025 1 94 104 THR A CA 1
ATOM 827 C C . THR A 1 104 ? -14.992 -5.961 -2.615 1 94 104 THR A C 1
ATOM 829 O O . THR A 1 104 ? -15.969 -6.148 -1.884 1 94 104 THR A O 1
ATOM 832 N N . VAL A 1 105 ? -15.023 -6.125 -3.91 1 95.38 105 VAL A N 1
ATOM 833 C CA . VAL A 1 105 ? -16.234 -6.586 -4.59 1 95.38 105 VAL A CA 1
ATOM 834 C C . VAL A 1 105 ? -16.5 -8.047 -4.234 1 95.38 105 VAL A C 1
ATOM 836 O O . VAL A 1 105 ? -17.594 -8.398 -3.816 1 95.38 105 VAL A O 1
ATOM 839 N N . GLN A 1 106 ? -15.477 -8.852 -4.348 1 95.75 106 GLN A N 1
ATOM 840 C CA . GLN A 1 106 ? -15.594 -10.289 -4.172 1 95.75 106 GLN A CA 1
ATOM 841 C C . GLN A 1 106 ? -16.031 -10.641 -2.754 1 95.75 106 GLN A C 1
ATOM 843 O O . GLN A 1 106 ? -16.781 -11.602 -2.549 1 95.75 106 GLN A O 1
ATOM 848 N N . ASN A 1 107 ? -15.656 -9.859 -1.776 1 93.19 107 ASN A N 1
ATOM 849 C CA . ASN A 1 107 ? -15.906 -10.172 -0.373 1 93.19 107 ASN A CA 1
ATOM 850 C C . ASN A 1 107 ? -17.203 -9.539 0.125 1 93.19 107 ASN A C 1
ATOM 852 O O . ASN A 1 107 ? -17.562 -9.695 1.292 1 93.19 107 ASN A O 1
ATOM 856 N N . GLU A 1 108 ? -17.859 -8.766 -0.729 1 92.44 108 GLU A N 1
ATOM 857 C CA . GLU A 1 108 ? -19.156 -8.203 -0.331 1 92.44 108 GLU A CA 1
ATOM 858 C C . GLU A 1 108 ? -20.125 -9.297 0.086 1 92.44 108 GLU A C 1
ATOM 860 O O . GLU A 1 108 ? -20.422 -10.203 -0.698 1 92.44 108 GLU A O 1
ATOM 865 N N . PRO A 1 109 ? -20.594 -9.25 1.336 1 90.75 109 PRO A N 1
ATOM 866 C CA . PRO A 1 109 ? -21.375 -10.367 1.875 1 90.75 109 PRO A CA 1
ATOM 867 C C . PRO A 1 109 ? -22.797 -10.422 1.314 1 90.75 109 PRO A C 1
ATOM 869 O O . PRO A 1 109 ? -23.391 -11.5 1.24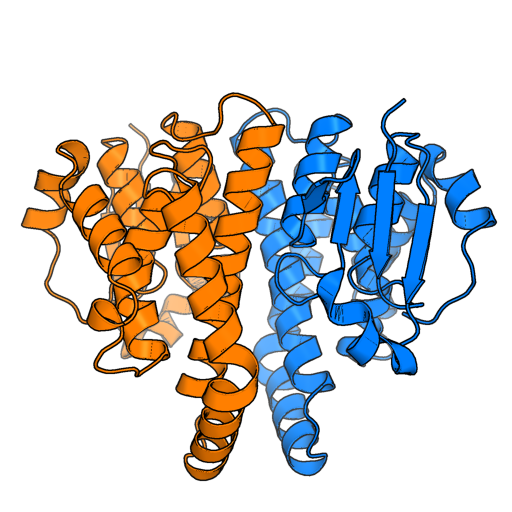6 1 90.75 109 PRO A O 1
ATOM 872 N N . ASP A 1 110 ? -23.406 -9.273 1.01 1 91.38 110 ASP A N 1
ATOM 873 C CA . ASP A 1 110 ? -24.75 -9.234 0.458 1 91.38 110 ASP A CA 1
ATOM 874 C C . ASP A 1 110 ? -24.75 -9.531 -1.04 1 91.38 110 ASP A C 1
ATOM 876 O O . ASP A 1 110 ? -24.219 -8.75 -1.83 1 91.38 110 ASP A O 1
ATOM 880 N N . PRO A 1 111 ? -25.391 -10.633 -1.381 1 94.38 111 PRO A N 1
ATOM 881 C CA . PRO A 1 111 ? -25.312 -11.055 -2.783 1 94.38 111 PRO A CA 1
ATOM 882 C C . PRO A 1 111 ? -25.859 -10 -3.746 1 94.38 111 PRO A C 1
ATOM 884 O O . PRO A 1 111 ? -25.344 -9.844 -4.855 1 94.38 111 PRO A O 1
ATOM 887 N N . ALA A 1 112 ? -26.891 -9.352 -3.355 1 92.56 112 ALA A N 1
ATOM 888 C CA . ALA A 1 112 ? -27.469 -8.336 -4.227 1 92.56 112 ALA A CA 1
ATOM 889 C C . ALA A 1 112 ? -26.547 -7.133 -4.363 1 92.56 112 ALA A C 1
ATOM 891 O O . ALA A 1 112 ? -26.344 -6.613 -5.465 1 92.56 112 ALA A O 1
ATOM 892 N N . VAL A 1 113 ? -25.984 -6.73 -3.314 1 91 113 VAL A N 1
ATOM 893 C CA . VAL A 1 113 ? -25.047 -5.617 -3.33 1 91 113 VAL A CA 1
ATOM 894 C C . VAL A 1 113 ? -23.797 -6.012 -4.113 1 91 113 VAL A C 1
ATOM 896 O O . VAL A 1 113 ? -23.266 -5.223 -4.902 1 91 113 VAL A O 1
ATOM 899 N N . LYS A 1 114 ? -23.375 -7.223 -3.887 1 94.38 114 LYS A N 1
ATOM 900 C CA . LYS A 1 114 ? -22.203 -7.73 -4.59 1 94.38 114 LYS A CA 1
ATOM 901 C C . LYS A 1 114 ? -22.391 -7.68 -6.102 1 94.38 114 LYS A C 1
ATOM 903 O O . LYS A 1 114 ? -21.5 -7.262 -6.836 1 94.38 114 LYS A O 1
ATOM 908 N N . ALA A 1 115 ? -23.516 -8.141 -6.527 1 95.69 115 ALA A N 1
ATOM 909 C CA . ALA A 1 115 ? -23.812 -8.172 -7.961 1 95.69 115 ALA A CA 1
ATOM 910 C C . ALA A 1 115 ? -23.734 -6.77 -8.562 1 95.69 115 ALA A C 1
ATOM 912 O O . ALA A 1 115 ? -23.188 -6.582 -9.648 1 95.69 115 ALA A O 1
ATOM 913 N N . VAL A 1 116 ? -24.281 -5.82 -7.887 1 94.06 116 VAL A N 1
ATOM 914 C CA . VAL A 1 116 ? -24.297 -4.438 -8.359 1 94.06 116 VAL A CA 1
ATOM 915 C C . VAL A 1 116 ? -22.875 -3.887 -8.391 1 94.06 116 VAL A C 1
ATOM 917 O O . VAL A 1 116 ? -22.453 -3.277 -9.383 1 94.06 116 VAL A O 1
ATOM 920 N N . LYS A 1 117 ? -22.156 -4.148 -7.387 1 93.88 117 LYS A N 1
ATOM 921 C CA . LYS A 1 117 ? -20.781 -3.66 -7.293 1 93.88 117 LYS A CA 1
ATOM 922 C C . LYS A 1 117 ? -19.891 -4.312 -8.352 1 93.88 117 LYS A C 1
ATOM 924 O O . LYS A 1 117 ? -19.016 -3.662 -8.922 1 93.88 117 LYS A O 1
ATOM 929 N N . ARG A 1 118 ? -20.141 -5.566 -8.508 1 96.69 118 ARG A N 1
ATOM 930 C CA . ARG A 1 118 ? -19.375 -6.305 -9.508 1 96.69 118 ARG A CA 1
ATOM 931 C C . ARG A 1 118 ? -19.609 -5.746 -10.906 1 96.69 118 ARG A C 1
ATOM 933 O O . ARG A 1 118 ? -18.656 -5.516 -11.656 1 96.69 118 ARG A O 1
ATOM 940 N N . ALA A 1 119 ? -20.844 -5.543 -11.219 1 96.62 119 ALA A N 1
ATOM 941 C CA . ALA A 1 119 ? -21.172 -4.988 -12.531 1 96.62 119 ALA A CA 1
ATOM 942 C C . ALA A 1 119 ? -20.531 -3.625 -12.734 1 96.62 119 ALA A C 1
ATOM 944 O O . ALA A 1 119 ? -19.984 -3.344 -13.805 1 96.62 119 ALA A O 1
ATOM 945 N N . LYS A 1 120 ? -20.609 -2.805 -11.742 1 95.44 120 LYS A N 1
ATOM 946 C CA . LYS A 1 120 ? -20 -1.477 -11.797 1 95.44 120 LYS A CA 1
ATOM 947 C C . LYS A 1 120 ? -18.484 -1.567 -11.938 1 95.44 120 LYS A C 1
ATOM 949 O O . LYS A 1 120 ? -17.891 -0.841 -12.734 1 95.44 120 LYS A O 1
ATOM 954 N N . PHE A 1 121 ? -17.891 -2.473 -11.203 1 96.56 121 PHE A N 1
ATOM 955 C CA . PHE A 1 121 ? -16.438 -2.666 -11.227 1 96.56 121 PHE A CA 1
ATOM 956 C C . PHE A 1 121 ? -15.977 -3.131 -12.602 1 96.56 121 PHE A C 1
ATOM 958 O O . PHE A 1 121 ? -15.016 -2.59 -13.148 1 96.56 121 PHE A O 1
ATOM 965 N N . LEU A 1 122 ? -16.656 -4.074 -13.172 1 95.88 122 LEU A N 1
ATOM 966 C CA . LEU A 1 122 ? -16.297 -4.648 -14.461 1 95.88 122 LEU A CA 1
ATOM 967 C C . LEU A 1 122 ? -16.469 -3.625 -15.578 1 95.88 122 LEU A C 1
ATOM 969 O O . LEU A 1 122 ? -15.711 -3.633 -16.547 1 95.88 122 LEU A O 1
ATOM 973 N N . ARG A 1 123 ? -17.375 -2.738 -15.359 1 95.5 123 ARG A N 1
ATOM 974 C CA . ARG A 1 123 ? -17.656 -1.741 -16.391 1 95.5 123 ARG A CA 1
ATOM 975 C C . ARG A 1 123 ? -16.734 -0.533 -16.25 1 95.5 123 ARG A C 1
ATOM 977 O O . ARG A 1 123 ? -16.156 -0.072 -17.234 1 95.5 123 ARG A O 1
ATOM 984 N N . ASP A 1 124 ? -16.562 -0.06 -15.102 1 93.69 124 ASP A N 1
ATOM 985 C CA . ASP A 1 124 ? -16.047 1.289 -14.906 1 93.69 124 ASP A CA 1
ATOM 986 C C . ASP A 1 124 ? -14.547 1.263 -14.633 1 93.69 124 ASP A C 1
ATOM 988 O O . ASP A 1 124 ? -13.828 2.213 -14.961 1 93.69 124 ASP A O 1
ATOM 992 N N . LYS A 1 125 ? -14.023 0.251 -14.008 1 94.88 125 LYS A N 1
ATOM 993 C CA . LYS A 1 125 ? -12.656 0.319 -13.516 1 94.88 125 LYS A CA 1
ATOM 994 C C . LYS A 1 125 ? -11.805 -0.813 -14.094 1 94.88 125 LYS A C 1
ATOM 996 O O . LYS A 1 125 ? -10.672 -0.595 -14.508 1 94.88 125 LYS A O 1
ATOM 1001 N N . CYS A 1 126 ? -12.352 -1.97 -14.172 1 96.81 126 CYS A N 1
ATOM 1002 C CA . CYS A 1 126 ? -11.617 -3.199 -14.445 1 96.81 126 CYS A CA 1
ATOM 1003 C C . CYS A 1 126 ? -10.914 -3.129 -15.797 1 96.81 126 CYS A C 1
ATOM 1005 O O . CYS A 1 126 ? -9.742 -3.48 -15.914 1 96.81 126 CYS A O 1
ATOM 1007 N N . PRO A 1 127 ? -11.578 -2.615 -16.875 1 96.5 127 PRO A N 1
ATOM 1008 C CA . PRO A 1 127 ? -10.906 -2.578 -18.172 1 96.5 127 PRO A CA 1
ATOM 1009 C C . PRO A 1 127 ? -9.641 -1.726 -18.156 1 96.5 127 PRO A C 1
ATOM 1011 O O . PRO A 1 127 ? -8.602 -2.139 -18.688 1 96.5 127 PRO A O 1
ATOM 1014 N N . PHE A 1 128 ? -9.695 -0.6 -17.562 1 96.81 128 PHE A N 1
ATOM 1015 C CA . PHE A 1 128 ? -8.508 0.242 -17.469 1 96.81 128 PHE A CA 1
ATOM 1016 C C . PHE A 1 128 ? -7.402 -0.459 -16.688 1 96.81 128 PHE A C 1
ATOM 1018 O O . PHE A 1 128 ? -6.246 -0.48 -17.109 1 96.81 128 PHE A O 1
ATOM 1025 N N . TYR A 1 129 ? -7.742 -0.984 -15.531 1 98.06 129 TYR A N 1
ATOM 1026 C CA . TYR A 1 129 ? -6.777 -1.644 -14.656 1 98.06 129 TYR A CA 1
ATOM 1027 C C . TYR A 1 129 ? -6.02 -2.732 -15.406 1 98.06 129 TYR A C 1
ATOM 1029 O O . TYR A 1 129 ? -4.785 -2.748 -15.414 1 98.06 129 TYR A O 1
ATOM 1037 N N . LEU A 1 130 ? -6.754 -3.596 -16.062 1 98.5 130 LEU A N 1
ATOM 1038 C CA . LEU A 1 130 ? -6.148 -4.762 -16.688 1 98.5 130 LEU A CA 1
ATOM 1039 C C . LEU A 1 130 ? -5.352 -4.359 -17.922 1 98.5 130 LEU A C 1
ATOM 1041 O O . LEU A 1 130 ? -4.262 -4.887 -18.172 1 98.5 130 LEU A O 1
ATOM 1045 N N . GLN A 1 131 ? -5.871 -3.414 -18.641 1 98.38 131 GLN A N 1
ATOM 1046 C CA . GLN A 1 131 ? -5.148 -2.926 -19.812 1 98.38 131 GLN A CA 1
ATOM 1047 C C . GLN A 1 131 ? -3.846 -2.24 -19.406 1 98.38 131 GLN A C 1
ATOM 1049 O O . GLN A 1 131 ? -2.803 -2.459 -20.031 1 98.38 131 GLN A O 1
ATOM 1054 N N . LYS A 1 132 ? -3.926 -1.393 -18.453 1 98.62 132 LYS A N 1
ATOM 1055 C CA . LYS A 1 132 ? -2.738 -0.679 -17.984 1 98.62 132 LYS A CA 1
ATOM 1056 C C . LYS A 1 132 ? -1.69 -1.646 -17.438 1 98.62 132 LYS A C 1
ATOM 1058 O O . LYS A 1 132 ? -0.498 -1.493 -17.719 1 98.62 132 LYS A O 1
ATOM 1063 N N . LEU A 1 133 ? -2.125 -2.625 -16.672 1 98.88 133 LEU A N 1
ATOM 1064 C CA . LEU A 1 133 ? -1.193 -3.617 -16.141 1 98.88 133 LEU A CA 1
ATOM 1065 C C . LEU A 1 133 ? -0.522 -4.387 -17.281 1 98.88 133 LEU A C 1
ATOM 1067 O O . LEU A 1 133 ? 0.688 -4.625 -17.234 1 98.88 133 LEU A O 1
ATOM 1071 N N . ASP A 1 134 ? -1.312 -4.781 -18.234 1 98.81 134 ASP A N 1
ATOM 1072 C CA . ASP A 1 134 ? -0.772 -5.461 -19.406 1 98.81 134 ASP A CA 1
ATOM 1073 C C . ASP A 1 134 ? 0.277 -4.598 -20.109 1 98.81 134 ASP A C 1
ATOM 1075 O O . ASP A 1 134 ? 1.344 -5.09 -20.469 1 98.81 134 ASP A O 1
ATOM 1079 N N . GLU A 1 135 ? -0.039 -3.334 -20.297 1 98.62 135 GLU A N 1
ATOM 1080 C CA . GLU A 1 135 ? 0.885 -2.389 -20.906 1 98.62 135 GLU A CA 1
ATOM 1081 C C . GLU A 1 135 ? 2.184 -2.283 -20.125 1 98.62 135 GLU A C 1
ATOM 1083 O O . GLU A 1 135 ? 3.271 -2.254 -20.703 1 98.62 135 GLU A O 1
ATOM 1088 N N . ILE A 1 136 ? 2.109 -2.209 -18.844 1 98.75 136 ILE A N 1
ATOM 1089 C CA . ILE A 1 136 ? 3.271 -2.115 -17.969 1 98.75 136 ILE A CA 1
ATOM 1090 C C . ILE A 1 136 ? 4.184 -3.318 -18.188 1 98.75 136 ILE A C 1
ATOM 1092 O O . ILE A 1 136 ? 5.387 -3.162 -18.422 1 98.75 136 ILE A O 1
ATOM 1096 N N . ILE A 1 137 ? 3.656 -4.5 -18.156 1 98.88 137 ILE A N 1
ATOM 1097 C CA . ILE A 1 137 ? 4.449 -5.719 -18.266 1 98.88 137 ILE A CA 1
ATOM 1098 C C . ILE A 1 137 ? 5.086 -5.801 -19.641 1 98.88 137 ILE A C 1
ATOM 1100 O O . ILE A 1 137 ? 6.277 -6.098 -19.766 1 98.88 137 ILE A O 1
ATOM 1104 N N . ARG A 1 138 ? 4.32 -5.492 -20.641 1 98.56 138 ARG A N 1
ATOM 1105 C CA . ARG A 1 138 ? 4.824 -5.566 -22.016 1 98.56 138 ARG A CA 1
ATOM 1106 C C . ARG A 1 138 ? 5.918 -4.531 -22.25 1 98.56 138 ARG A C 1
ATOM 1108 O O . ARG A 1 138 ? 6.898 -4.809 -22.953 1 98.56 138 ARG A O 1
ATOM 1115 N N . SER A 1 139 ? 5.793 -3.369 -21.641 1 98.25 139 SER A N 1
ATOM 1116 C CA . SER A 1 139 ? 6.754 -2.291 -21.859 1 98.25 139 SER A CA 1
ATOM 1117 C C . SER A 1 139 ? 8.023 -2.52 -21.047 1 98.25 139 SER A C 1
ATOM 1119 O O . SER A 1 139 ? 9.039 -1.854 -21.266 1 98.25 139 SER A O 1
ATOM 1121 N N . ASN A 1 140 ? 8.008 -3.463 -20.172 1 98.69 140 ASN A N 1
ATOM 1122 C CA . ASN A 1 140 ? 9.156 -3.773 -19.328 1 98.69 140 ASN A CA 1
ATOM 1123 C C . ASN A 1 140 ? 9.734 -5.148 -19.656 1 98.69 140 ASN A C 1
ATOM 1125 O O . ASN A 1 140 ? 10.148 -5.883 -18.75 1 98.69 140 ASN A O 1
ATOM 1129 N N . ASN A 1 141 ? 9.68 -5.496 -20.906 1 98.25 141 ASN A N 1
ATOM 1130 C CA . ASN A 1 141 ? 10.281 -6.742 -21.375 1 98.25 141 ASN A CA 1
ATOM 1131 C C . ASN A 1 141 ? 9.719 -7.949 -20.625 1 98.25 141 ASN A C 1
ATOM 1133 O O . ASN A 1 141 ? 10.461 -8.852 -20.234 1 98.25 141 ASN A O 1
ATOM 1137 N N . GLY A 1 142 ? 8.406 -7.906 -20.312 1 98.81 142 GLY A N 1
ATOM 1138 C CA . GLY A 1 142 ? 7.75 -9.047 -19.688 1 98.81 142 GLY A CA 1
ATOM 1139 C C . GLY A 1 142 ? 7.863 -9.039 -18.172 1 98.81 142 GLY A C 1
ATOM 1140 O O . GLY A 1 142 ? 7.457 -10 -17.516 1 98.81 142 GLY A O 1
ATOM 1141 N N . HIS A 1 143 ? 8.477 -7.977 -17.625 1 98.94 143 HIS A N 1
ATOM 1142 C CA . HIS A 1 143 ? 8.602 -7.816 -16.172 1 98.94 143 HIS A CA 1
ATOM 1143 C C . HIS A 1 143 ? 7.695 -6.703 -15.664 1 98.94 143 HIS A C 1
ATOM 1145 O O . HIS A 1 143 ? 7.145 -5.934 -16.453 1 98.94 143 HIS A O 1
ATOM 1151 N N . LEU A 1 144 ? 7.52 -6.68 -14.383 1 98.94 144 LEU A N 1
ATOM 1152 C CA . LEU A 1 144 ? 6.641 -5.664 -13.805 1 98.94 144 LEU A CA 1
ATOM 1153 C C . LEU A 1 144 ? 7.305 -4.289 -13.852 1 98.94 144 LEU A C 1
ATOM 1155 O O . LEU A 1 144 ? 6.617 -3.268 -13.945 1 98.94 144 LEU A O 1
ATOM 1159 N N . ALA A 1 145 ? 8.641 -4.238 -13.75 1 98.81 145 ALA A N 1
ATOM 1160 C CA . ALA A 1 145 ? 9.375 -2.977 -13.758 1 98.81 145 ALA A CA 1
ATOM 1161 C C . ALA A 1 145 ? 10.844 -3.197 -14.133 1 98.81 145 ALA A C 1
ATOM 1163 O O . ALA A 1 145 ? 11.352 -4.316 -14.047 1 98.81 145 ALA A O 1
ATOM 1164 N N . ALA A 1 146 ? 11.484 -2.168 -14.617 1 98.56 146 ALA A N 1
ATOM 1165 C CA . ALA A 1 146 ? 12.93 -2.037 -14.812 1 98.56 146 ALA A CA 1
ATOM 1166 C C . ALA A 1 146 ? 13.43 -3.016 -15.867 1 98.56 146 ALA A C 1
ATOM 1168 O O . ALA A 1 146 ? 14.633 -3.213 -16.016 1 98.56 146 ALA A O 1
ATOM 1169 N N . GLY A 1 147 ? 12.578 -3.762 -16.516 1 98.62 147 GLY A N 1
ATOM 1170 C CA . GLY A 1 147 ? 12.93 -4.625 -17.625 1 98.62 147 GLY A CA 1
ATOM 1171 C C . GLY A 1 147 ? 13.711 -5.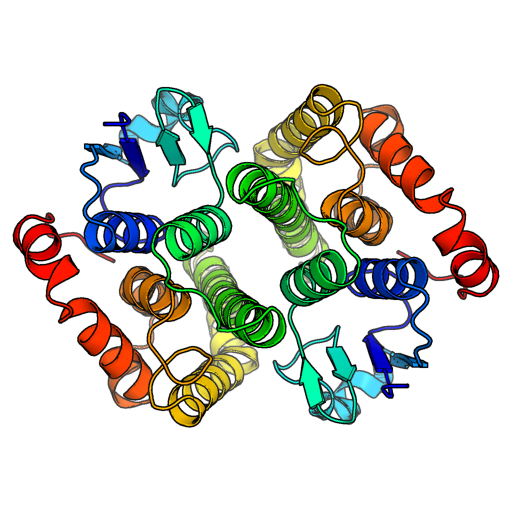855 -17.203 1 98.62 147 GLY A C 1
ATOM 1172 O O . GLY A 1 147 ? 14.383 -6.484 -18.031 1 98.62 147 GLY A O 1
ATOM 1173 N N . LYS A 1 148 ? 13.695 -6.152 -15.961 1 98.62 148 LYS A N 1
ATOM 1174 C CA . LYS A 1 148 ? 14.43 -7.281 -15.391 1 98.62 148 LYS A CA 1
ATOM 1175 C C . LYS A 1 148 ? 13.703 -7.863 -14.188 1 98.62 148 LYS A C 1
ATOM 1177 O O . LYS A 1 148 ? 12.742 -7.27 -13.688 1 98.62 148 LYS A O 1
ATOM 1182 N N . LEU A 1 149 ? 14.203 -9.055 -13.75 1 98.88 149 LEU A N 1
ATOM 1183 C CA . LEU A 1 149 ? 13.633 -9.656 -12.555 1 98.88 149 LEU A CA 1
ATOM 1184 C C . LEU A 1 149 ? 13.82 -8.75 -11.344 1 98.88 149 LEU A C 1
ATOM 1186 O O . LEU A 1 149 ? 14.945 -8.336 -11.039 1 98.88 149 LEU A O 1
ATOM 1190 N N . THR A 1 150 ? 12.789 -8.391 -10.688 1 98.94 150 THR A N 1
ATOM 1191 C CA . THR A 1 150 ? 12.789 -7.695 -9.406 1 98.94 150 THR A CA 1
ATOM 1192 C C . THR A 1 150 ? 11.828 -8.359 -8.43 1 98.94 150 THR A C 1
ATOM 1194 O O . THR A 1 150 ? 11.117 -9.297 -8.797 1 98.94 150 THR A O 1
ATOM 1197 N N . TRP A 1 151 ? 11.773 -7.852 -7.195 1 98.94 151 TRP A N 1
ATOM 1198 C CA . TRP A 1 151 ? 10.844 -8.391 -6.215 1 98.94 151 TRP A CA 1
ATOM 1199 C C . TRP A 1 151 ? 9.398 -8.125 -6.629 1 98.94 151 TRP A C 1
ATOM 1201 O O . TRP A 1 151 ? 8.484 -8.82 -6.188 1 98.94 151 TRP A O 1
ATOM 1211 N N . GLY A 1 152 ? 9.211 -7.109 -7.496 1 98.94 152 GLY A N 1
ATOM 1212 C CA . GLY A 1 152 ? 7.871 -6.855 -8 1 98.94 152 GLY A CA 1
ATOM 1213 C C . GLY A 1 152 ? 7.309 -8.008 -8.805 1 98.94 152 GLY A C 1
ATOM 1214 O O . GLY A 1 152 ? 6.113 -8.297 -8.727 1 98.94 152 GLY A O 1
ATOM 1215 N N . ASP A 1 153 ? 8.172 -8.664 -9.594 1 99 153 ASP A N 1
ATOM 1216 C CA . ASP A 1 153 ? 7.738 -9.828 -10.359 1 99 153 ASP A CA 1
ATOM 1217 C C . ASP A 1 153 ? 7.301 -10.961 -9.422 1 99 153 ASP A C 1
ATOM 1219 O O . ASP A 1 153 ? 6.285 -11.617 -9.672 1 99 153 ASP A O 1
ATOM 1223 N N . ILE A 1 154 ? 8.055 -11.172 -8.422 1 99 154 ILE A N 1
ATOM 1224 C CA . ILE A 1 154 ? 7.777 -12.258 -7.488 1 99 154 ILE A CA 1
ATOM 1225 C C . ILE A 1 154 ? 6.523 -11.945 -6.68 1 99 154 ILE A C 1
ATOM 1227 O O . ILE A 1 154 ? 5.703 -12.836 -6.422 1 99 154 ILE A O 1
ATOM 1231 N N . TYR A 1 155 ? 6.336 -10.695 -6.281 1 98.94 155 TYR A N 1
ATOM 1232 C CA . TYR A 1 155 ? 5.098 -10.266 -5.637 1 98.94 155 TYR A CA 1
ATOM 1233 C C . TYR A 1 155 ? 3.891 -10.578 -6.508 1 98.94 155 TYR A C 1
ATOM 1235 O O . TYR A 1 155 ? 2.93 -11.203 -6.051 1 98.94 155 TYR A O 1
ATOM 1243 N N . PHE A 1 156 ? 3.984 -10.18 -7.777 1 98.94 156 PHE A N 1
ATOM 1244 C CA . PHE A 1 156 ? 2.891 -10.391 -8.719 1 98.94 156 PHE A CA 1
ATOM 1245 C C . PHE A 1 156 ? 2.602 -11.875 -8.891 1 98.94 156 PHE A C 1
ATOM 1247 O O . PHE A 1 156 ? 1.446 -12.305 -8.82 1 98.94 156 PHE A O 1
ATOM 1254 N N . ALA A 1 157 ? 3.637 -12.633 -9.102 1 98.88 157 ALA A N 1
ATOM 1255 C CA . ALA A 1 157 ? 3.477 -14.055 -9.367 1 98.88 157 ALA A CA 1
ATOM 1256 C C . ALA A 1 157 ? 2.799 -14.758 -8.195 1 98.88 157 ALA A C 1
ATOM 1258 O O . ALA A 1 157 ? 1.957 -15.641 -8.391 1 98.88 157 ALA A O 1
ATOM 1259 N N . GLY A 1 158 ? 3.23 -14.43 -7.012 1 98.69 158 GLY A N 1
ATOM 1260 C CA . GLY A 1 158 ? 2.619 -15.016 -5.832 1 98.69 158 GLY A CA 1
ATOM 1261 C C . GLY A 1 158 ? 1.16 -14.633 -5.664 1 98.69 158 GLY A C 1
ATOM 1262 O O . GLY A 1 158 ? 0.359 -15.422 -5.164 1 98.69 158 GLY A O 1
ATOM 1263 N N . LEU A 1 159 ? 0.818 -13.461 -6.062 1 98.62 159 LEU A N 1
ATOM 1264 C CA . LEU A 1 159 ? -0.506 -12.891 -5.832 1 98.62 159 LEU A CA 1
ATOM 1265 C C . LEU A 1 159 ? -1.471 -13.305 -6.941 1 98.62 159 LEU A C 1
ATOM 1267 O O . LEU A 1 159 ? -2.689 -13.266 -6.754 1 98.62 159 LEU A O 1
ATOM 1271 N N . TYR A 1 160 ? -1.007 -13.711 -8.086 1 98.5 160 TYR A N 1
ATOM 1272 C CA . TYR A 1 160 ? -1.787 -13.75 -9.32 1 98.5 160 TYR A CA 1
ATOM 1273 C C . TYR A 1 160 ? -2.934 -14.742 -9.211 1 98.5 160 TYR A C 1
ATOM 1275 O O . TYR A 1 160 ? -4.031 -14.492 -9.719 1 98.5 160 TYR A O 1
ATOM 1283 N N . SER A 1 161 ? -2.699 -15.93 -8.586 1 97.38 161 SER A N 1
ATOM 1284 C CA . SER A 1 161 ? -3.785 -16.891 -8.453 1 97.38 161 SER A CA 1
ATOM 1285 C C . SER A 1 161 ? -4.949 -16.312 -7.664 1 97.38 161 SER A C 1
ATOM 1287 O O . SER A 1 161 ? -6.113 -16.531 -8.008 1 97.38 161 SER A O 1
ATOM 1289 N N . TYR A 1 162 ? -4.652 -15.586 -6.648 1 97.69 162 TYR A N 1
ATOM 1290 C CA . TYR A 1 162 ? -5.695 -14.93 -5.867 1 97.69 162 TYR A CA 1
ATOM 1291 C C . TYR A 1 162 ? -6.379 -13.836 -6.68 1 97.69 162 TYR A C 1
ATOM 1293 O O . TYR A 1 162 ? -7.598 -13.664 -6.602 1 97.69 162 TYR A O 1
ATOM 1301 N N . LEU A 1 163 ? -5.562 -13.047 -7.391 1 97.94 163 LEU A N 1
ATOM 1302 C CA . LEU A 1 163 ? -6.113 -11.992 -8.227 1 97.94 163 LEU A CA 1
ATOM 1303 C C . LEU A 1 163 ? -7.105 -12.555 -9.234 1 97.94 163 LEU A C 1
ATOM 1305 O O . LEU A 1 163 ? -8.188 -12 -9.438 1 97.94 163 LEU A O 1
ATOM 1309 N N . ARG A 1 164 ? -6.777 -13.688 -9.859 1 96.88 164 ARG A N 1
ATOM 1310 C CA . ARG A 1 164 ? -7.672 -14.359 -10.797 1 96.88 164 ARG A CA 1
ATOM 1311 C C . ARG A 1 164 ? -8.977 -14.75 -10.117 1 96.88 164 ARG A C 1
ATOM 1313 O O . ARG A 1 164 ? -10.062 -14.547 -10.672 1 96.88 164 ARG A O 1
ATOM 1320 N N . TYR A 1 165 ? -8.859 -15.305 -8.984 1 96.69 165 TYR A N 1
ATOM 1321 C CA . TYR A 1 165 ? -10.039 -15.695 -8.219 1 96.69 165 TYR A CA 1
ATOM 1322 C C . TYR A 1 165 ? -10.914 -14.492 -7.914 1 96.69 165 TYR A C 1
ATOM 1324 O O . TYR A 1 165 ? -12.133 -14.531 -8.117 1 96.69 165 TYR A O 1
ATOM 1332 N N . ALA A 1 166 ? -10.289 -13.398 -7.414 1 96.75 166 ALA A N 1
ATOM 1333 C CA . ALA A 1 166 ? -11.023 -12.219 -6.973 1 96.75 166 ALA A CA 1
ATOM 1334 C C . ALA A 1 166 ? -11.688 -11.508 -8.148 1 96.75 166 ALA A C 1
ATOM 1336 O O . ALA A 1 166 ? -12.773 -10.938 -8.008 1 96.75 166 ALA A O 1
ATOM 1337 N N . LEU A 1 167 ? -11.023 -11.523 -9.312 1 97.06 167 LEU A N 1
ATOM 1338 C CA . LEU A 1 167 ? -11.539 -10.844 -10.492 1 97.06 167 LEU A CA 1
ATOM 1339 C C . LEU A 1 167 ? -12.695 -11.617 -11.109 1 97.06 167 LEU A C 1
ATOM 1341 O O . LEU A 1 167 ? -13.609 -11.023 -11.695 1 97.06 167 LEU A O 1
ATOM 1345 N N . GLU A 1 168 ? -12.672 -12.945 -11.023 1 94.75 168 GLU A N 1
ATOM 1346 C CA . GLU A 1 168 ? -13.711 -13.836 -11.547 1 94.75 168 GLU A CA 1
ATOM 1347 C C . GLU A 1 168 ? -13.906 -13.625 -13.047 1 94.75 168 GLU A C 1
ATOM 1349 O O . GLU A 1 168 ? -15.039 -13.5 -13.516 1 94.75 168 GLU A O 1
ATOM 1354 N N . ILE A 1 169 ? -12.836 -13.43 -13.727 1 94.94 169 ILE A N 1
ATOM 1355 C CA . ILE A 1 169 ? -12.844 -13.344 -15.18 1 94.94 169 ILE A CA 1
ATOM 1356 C C . ILE A 1 169 ? -12.297 -14.641 -15.781 1 94.94 169 ILE A C 1
ATOM 1358 O O . ILE A 1 169 ? -11.086 -14.883 -15.758 1 94.94 169 ILE A O 1
ATOM 1362 N N . PRO A 1 170 ? -13.125 -15.5 -16.234 1 92.44 170 PRO A N 1
ATOM 1363 C CA . PRO A 1 170 ? -12.734 -16.859 -16.609 1 92.44 170 PRO A CA 1
ATOM 1364 C C . PRO A 1 170 ? -11.656 -16.875 -17.688 1 92.44 170 PRO A C 1
ATOM 1366 O O . PRO A 1 170 ? -10.805 -17.766 -17.703 1 92.44 170 PRO A O 1
ATOM 1369 N N . ASP A 1 171 ? -11.602 -15.977 -18.625 1 95.75 171 ASP A N 1
ATOM 1370 C CA . ASP A 1 171 ? -10.648 -16.016 -19.734 1 95.75 171 ASP A CA 1
ATOM 1371 C C . ASP A 1 171 ? -9.578 -14.945 -19.578 1 95.75 171 ASP A C 1
ATOM 1373 O O . ASP A 1 171 ? -9.07 -14.422 -20.578 1 95.75 171 ASP A O 1
ATOM 1377 N N . LEU A 1 172 ? -9.242 -14.664 -18.344 1 97.69 172 LEU A N 1
ATOM 1378 C CA . LEU A 1 172 ? -8.273 -13.609 -18.062 1 97.69 172 LEU A CA 1
ATOM 1379 C C . LEU A 1 172 ? -6.934 -13.914 -18.719 1 97.69 172 LEU A C 1
ATOM 1381 O O . LEU A 1 172 ? -6.336 -13.047 -19.359 1 97.69 172 LEU A O 1
ATOM 1385 N N . ASP A 1 173 ? -6.453 -15.164 -18.672 1 97.75 173 ASP A N 1
ATOM 1386 C CA . ASP A 1 173 ? -5.152 -15.562 -19.188 1 97.75 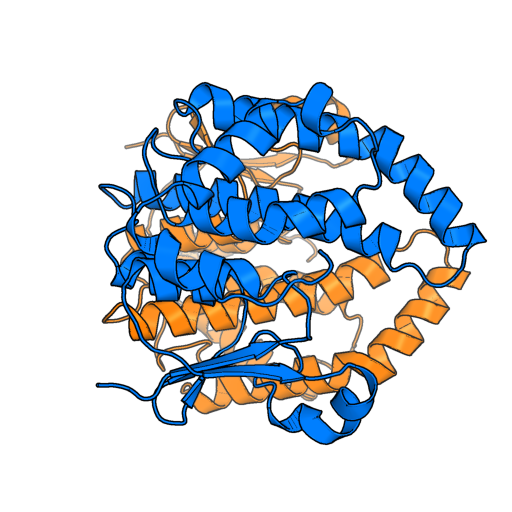173 ASP A CA 1
ATOM 1387 C C . ASP A 1 173 ? -5.109 -15.453 -20.719 1 97.75 173 ASP A C 1
ATOM 1389 O O . ASP A 1 173 ? -4.051 -15.219 -21.297 1 97.75 173 ASP A O 1
ATOM 1393 N N . GLN A 1 174 ? -6.195 -15.664 -21.297 1 97.94 174 GLN A N 1
ATOM 1394 C CA . GLN A 1 174 ? -6.285 -15.547 -22.75 1 97.94 174 GLN A CA 1
ATOM 1395 C C . GLN A 1 174 ? -6.316 -14.086 -23.188 1 97.94 174 GLN A C 1
ATOM 1397 O O . GLN A 1 174 ? -5.676 -13.711 -24.172 1 97.94 174 GLN A O 1
ATOM 1402 N N . LYS A 1 175 ? -7.055 -13.297 -22.484 1 97.62 175 LYS A N 1
ATOM 1403 C CA . LYS A 1 175 ? -7.207 -11.883 -22.812 1 97.62 175 LYS A CA 1
ATOM 1404 C C . LYS A 1 175 ? -5.91 -11.117 -22.562 1 97.62 175 LYS A C 1
ATOM 1406 O O . LYS A 1 175 ? -5.574 -10.195 -23.312 1 97.62 175 LYS A O 1
ATOM 1411 N N . TYR A 1 176 ? -5.27 -11.477 -21.469 1 98.5 176 TYR A N 1
ATOM 1412 C CA . TYR A 1 176 ? -4.02 -10.836 -21.094 1 98.5 176 TYR A CA 1
ATOM 1413 C C . TYR A 1 176 ? -2.934 -11.875 -20.828 1 98.5 176 TYR A C 1
ATOM 1415 O O . TYR A 1 176 ? -2.516 -12.062 -19.672 1 98.5 176 TYR A O 1
ATOM 1423 N N . PRO A 1 177 ? -2.383 -12.422 -21.875 1 98.56 177 PRO A N 1
ATOM 1424 C CA . PRO A 1 177 ? -1.412 -13.508 -21.719 1 98.56 177 PRO A CA 1
ATOM 1425 C C . PRO A 1 177 ? -0.147 -13.07 -20.984 1 98.56 177 PRO A C 1
ATOM 1427 O O . PRO A 1 177 ? 0.573 -13.906 -20.422 1 98.56 177 PRO A O 1
ATOM 1430 N N . SER A 1 178 ? 0.146 -11.75 -20.984 1 98.81 178 SER A N 1
ATOM 1431 C CA . SER A 1 178 ? 1.345 -11.25 -20.328 1 98.81 178 SER A CA 1
ATOM 1432 C C . SER A 1 178 ? 1.329 -11.586 -18.844 1 98.81 178 SER A C 1
ATOM 1434 O O . SER A 1 178 ? 2.383 -11.789 -18.234 1 98.81 178 SER A O 1
ATOM 1436 N N . PHE A 1 179 ? 0.113 -11.641 -18.25 1 98.88 179 PHE A N 1
ATOM 1437 C CA . PHE A 1 179 ? -0.003 -11.922 -16.828 1 98.88 179 PHE A CA 1
ATOM 1438 C C . PHE A 1 179 ? 0.495 -13.328 -16.5 1 98.88 179 PHE A C 1
ATOM 1440 O O . PHE A 1 179 ? 1.403 -13.492 -15.688 1 98.88 179 PHE A O 1
ATOM 1447 N N . LYS A 1 180 ? -0.072 -14.305 -17.203 1 98.56 180 LYS A N 1
ATOM 1448 C CA . LYS A 1 180 ? 0.302 -15.695 -16.969 1 98.56 180 LYS A CA 1
ATOM 1449 C C . LYS A 1 180 ? 1.756 -15.945 -17.359 1 98.56 180 LYS A C 1
ATOM 1451 O O . LYS A 1 180 ? 2.461 -16.719 -16.703 1 98.56 180 LYS A O 1
ATOM 1456 N N . LYS A 1 181 ? 2.189 -15.32 -18.375 1 98.81 181 LYS A N 1
ATOM 1457 C CA . LYS A 1 181 ? 3.574 -15.477 -18.812 1 98.81 181 LYS A CA 1
ATOM 1458 C C . LYS A 1 181 ? 4.543 -15 -17.734 1 98.81 181 LYS A C 1
ATOM 1460 O O . LYS A 1 181 ? 5.559 -15.656 -17.469 1 98.81 181 LYS A O 1
ATOM 1465 N N . LEU A 1 182 ? 4.27 -13.875 -17.156 1 98.94 182 LEU A N 1
ATOM 1466 C CA . LEU A 1 182 ? 5.121 -13.375 -16.078 1 98.94 182 LEU A CA 1
ATOM 1467 C C . LEU A 1 182 ? 5.098 -14.32 -14.883 1 98.94 182 LEU A C 1
ATOM 1469 O O . LEU A 1 182 ? 6.145 -14.609 -14.297 1 98.94 182 LEU A O 1
ATOM 1473 N N . GLN A 1 183 ? 3.9 -14.766 -14.523 1 98.81 183 GLN A N 1
ATOM 1474 C CA . GLN A 1 183 ? 3.812 -15.711 -13.414 1 98.81 183 GLN A CA 1
ATOM 1475 C C . GLN A 1 183 ? 4.617 -16.969 -13.703 1 98.81 183 GLN A C 1
ATOM 1477 O O . GLN A 1 183 ? 5.391 -17.422 -12.852 1 98.81 183 GLN A O 1
ATOM 1482 N N . ASP A 1 184 ? 4.441 -17.562 -14.859 1 98.75 184 ASP A N 1
ATOM 1483 C CA . ASP A 1 184 ? 5.129 -18.781 -15.25 1 98.75 184 ASP A CA 1
ATOM 1484 C C . ASP A 1 184 ? 6.645 -18.594 -15.242 1 98.75 184 ASP A C 1
ATOM 1486 O O . ASP A 1 184 ? 7.387 -19.469 -14.812 1 98.75 184 ASP A O 1
ATOM 1490 N N . TYR A 1 185 ? 7.07 -17.453 -15.758 1 98.88 185 TYR A N 1
ATOM 1491 C CA . TYR A 1 185 ? 8.492 -17.125 -15.734 1 98.88 185 TYR A CA 1
ATOM 1492 C C . TYR A 1 185 ? 9.039 -17.203 -14.312 1 98.88 185 TYR A C 1
ATOM 1494 O O . TYR A 1 185 ? 10.039 -17.875 -14.055 1 98.88 185 TYR A O 1
ATOM 1502 N N . VAL A 1 186 ? 8.414 -16.531 -13.406 1 98.94 186 VAL A N 1
ATOM 1503 C CA . VAL A 1 186 ? 8.883 -16.484 -12.031 1 98.94 186 VAL A CA 1
ATOM 1504 C C . VAL A 1 186 ? 8.883 -17.891 -11.43 1 98.94 186 VAL A C 1
ATOM 1506 O O . VAL A 1 186 ? 9.852 -18.312 -10.797 1 98.94 186 VAL A O 1
ATOM 1509 N N . LEU A 1 187 ? 7.801 -18.641 -11.664 1 98.62 187 LEU A N 1
ATOM 1510 C CA . LEU A 1 187 ? 7.652 -19.953 -11.047 1 98.62 187 LEU A CA 1
ATOM 1511 C C . LEU A 1 187 ? 8.625 -20.953 -11.664 1 98.62 187 LEU A C 1
ATOM 1513 O O . LEU A 1 187 ? 8.828 -22.047 -11.125 1 98.62 187 LEU A O 1
ATOM 1517 N N . SER A 1 188 ? 9.242 -20.578 -12.711 1 98.75 188 SER A N 1
ATOM 1518 C CA . SER A 1 188 ? 10.211 -21.469 -13.367 1 98.75 188 SER A CA 1
ATOM 1519 C C . SER A 1 188 ? 11.625 -21.203 -12.852 1 98.75 188 SER A C 1
ATOM 1521 O O . SER A 1 188 ? 12.562 -21.922 -13.227 1 98.75 188 SER A O 1
ATOM 1523 N N . LEU A 1 189 ? 11.82 -20.172 -12.062 1 98.81 189 LEU A N 1
ATOM 1524 C CA . LEU A 1 189 ? 13.148 -19.875 -11.539 1 98.81 189 LEU A CA 1
ATOM 1525 C C . LEU A 1 189 ? 13.711 -21.047 -10.758 1 98.81 189 LEU A C 1
ATOM 1527 O O . LEU A 1 189 ? 13.016 -21.641 -9.922 1 98.81 189 LEU A O 1
ATOM 1531 N N . PRO A 1 190 ? 14.977 -21.359 -10.953 1 98.69 190 PRO A N 1
ATOM 1532 C CA . PRO A 1 190 ? 15.57 -22.5 -10.266 1 98.69 190 PRO A CA 1
ATOM 1533 C C . PRO A 1 190 ? 15.539 -22.359 -8.742 1 98.69 190 PRO A C 1
ATOM 1535 O O . PRO A 1 190 ? 15.43 -23.359 -8.031 1 98.69 190 PRO A O 1
ATOM 1538 N N . GLN A 1 191 ? 15.648 -21.156 -8.234 1 98.5 191 GLN A N 1
ATOM 1539 C CA . GLN A 1 191 ? 15.664 -20.891 -6.801 1 98.5 191 GLN A CA 1
ATOM 1540 C C . GLN A 1 191 ? 14.359 -21.312 -6.145 1 98.5 191 GLN A C 1
ATOM 1542 O O . GLN A 1 191 ? 14.305 -21.516 -4.93 1 98.5 191 GLN A O 1
ATOM 1547 N N . LEU A 1 192 ? 13.305 -21.484 -6.984 1 98.81 192 LEU A N 1
ATOM 1548 C CA . LEU A 1 192 ? 11.984 -21.719 -6.406 1 98.81 192 LEU A CA 1
ATOM 1549 C C . LEU A 1 192 ? 11.578 -23.188 -6.551 1 98.81 192 LEU A C 1
ATOM 1551 O O . LEU A 1 192 ? 10.547 -23.594 -6.023 1 98.81 192 LEU A O 1
ATOM 1555 N N . LYS A 1 193 ? 12.32 -23.984 -7.219 1 98.19 193 LYS A N 1
ATOM 1556 C CA . LYS A 1 193 ? 11.969 -25.344 -7.605 1 98.19 193 LYS A CA 1
ATOM 1557 C C . LYS A 1 193 ? 11.648 -26.203 -6.383 1 98.19 193 LYS A C 1
ATOM 1559 O O . LYS A 1 193 ? 10.602 -26.859 -6.332 1 98.19 193 LYS A O 1
ATOM 1564 N N . GLN A 1 194 ? 12.531 -26.172 -5.43 1 97.81 194 GLN A N 1
ATOM 1565 C CA . GLN A 1 194 ? 12.359 -27.016 -4.254 1 97.81 194 GLN A CA 1
ATOM 1566 C C . GLN A 1 194 ? 11.117 -26.625 -3.465 1 97.81 194 GLN A C 1
ATOM 1568 O O . GLN A 1 194 ? 10.344 -27.469 -3.033 1 97.81 194 GLN A O 1
ATOM 1573 N N . TYR A 1 195 ? 10.961 -25.312 -3.217 1 98.25 195 TYR A N 1
ATOM 1574 C CA . TYR A 1 195 ? 9.797 -24.844 -2.477 1 98.25 195 TYR A CA 1
ATOM 1575 C C . TYR A 1 195 ? 8.508 -25.25 -3.172 1 98.25 195 TYR A C 1
ATOM 1577 O O . TYR A 1 195 ? 7.586 -25.766 -2.531 1 98.25 195 TYR A O 1
ATOM 1585 N N . LEU A 1 196 ? 8.406 -25.047 -4.496 1 98 196 LEU A N 1
ATOM 1586 C CA . LEU A 1 196 ? 7.191 -25.312 -5.254 1 98 196 LEU A CA 1
ATOM 1587 C C . LEU A 1 196 ? 6.875 -26.812 -5.266 1 98 196 LEU A C 1
ATOM 1589 O O . LEU A 1 196 ? 5.703 -27.203 -5.246 1 98 196 LEU A O 1
ATOM 1593 N N . ALA A 1 197 ? 7.875 -27.609 -5.266 1 97.5 197 ALA A N 1
ATOM 1594 C CA . ALA A 1 197 ? 7.691 -29.047 -5.273 1 97.5 197 ALA A CA 1
ATOM 1595 C C . ALA A 1 197 ? 7.094 -29.531 -3.957 1 97.5 197 ALA A C 1
ATOM 1597 O O . ALA A 1 197 ? 6.359 -30.531 -3.928 1 97.5 197 ALA A O 1
ATOM 1598 N N . ASN A 1 198 ? 7.375 -28.844 -2.898 1 96.81 198 ASN A N 1
ATOM 1599 C CA . ASN A 1 198 ? 6.992 -29.312 -1.57 1 96.81 198 ASN A CA 1
ATOM 1600 C C . ASN A 1 198 ? 5.762 -28.578 -1.049 1 96.81 198 ASN A C 1
ATOM 1602 O O . ASN A 1 198 ? 5.168 -28.984 -0.05 1 96.81 198 ASN A O 1
ATOM 1606 N N . ALA A 1 199 ? 5.445 -27.453 -1.688 1 95.12 199 ALA A N 1
ATOM 1607 C CA . ALA A 1 199 ? 4.312 -26.656 -1.225 1 95.12 199 ALA A CA 1
ATOM 1608 C C . ALA A 1 199 ? 3.008 -27.438 -1.336 1 95.12 199 ALA A C 1
ATOM 1610 O O . ALA A 1 199 ? 2.789 -28.156 -2.314 1 95.12 199 ALA A O 1
ATOM 1611 N N . PRO A 1 200 ? 2.186 -27.359 -0.333 1 95.19 200 PRO A N 1
ATOM 1612 C CA . PRO A 1 200 ? 0.888 -28.031 -0.445 1 95.19 200 PRO A CA 1
ATOM 1613 C C . PRO A 1 200 ? 0.012 -27.438 -1.549 1 95.19 200 PRO A C 1
ATOM 1615 O O . PRO A 1 200 ? 0.143 -26.266 -1.883 1 95.19 200 PRO A O 1
ATOM 1618 N N . GLN A 1 201 ? -0.852 -28.281 -2.039 1 93.31 201 GLN A N 1
ATOM 1619 C CA . GLN A 1 201 ? -1.853 -27.781 -2.98 1 93.31 201 GLN A CA 1
ATOM 1620 C C . GLN A 1 201 ? -2.949 -27.016 -2.262 1 93.31 201 GLN A C 1
ATOM 1622 O O . GLN A 1 201 ? -3.543 -27.5 -1.302 1 93.31 201 GLN A O 1
ATOM 1627 N N . THR A 1 202 ? -3.061 -25.797 -2.66 1 93.88 202 THR A N 1
ATOM 1628 C CA . THR A 1 202 ? -4.078 -24.938 -2.051 1 93.88 202 THR A CA 1
ATOM 1629 C C . THR A 1 202 ? -4.855 -24.188 -3.117 1 93.88 202 THR A C 1
ATOM 1631 O O . THR A 1 202 ? -4.426 -24.094 -4.27 1 93.88 202 THR A O 1
ATOM 1634 N N . ASP A 1 203 ? -5.969 -23.766 -2.732 1 86.38 203 ASP A N 1
ATOM 1635 C CA . ASP A 1 203 ? -6.656 -22.812 -3.584 1 86.38 203 ASP A CA 1
ATOM 1636 C C . ASP A 1 203 ? -5.828 -21.547 -3.76 1 86.38 203 ASP A C 1
ATOM 1638 O O . ASP A 1 203 ? -4.684 -21.469 -3.305 1 86.38 203 ASP A O 1
ATOM 1642 N N . PHE A 1 204 ? -6.453 -20.625 -4.391 1 88.94 204 PHE A N 1
ATOM 1643 C CA . PHE A 1 204 ? -5.766 -19.359 -4.629 1 88.94 204 PHE A CA 1
ATOM 1644 C C . PHE A 1 204 ? -5.258 -18.766 -3.32 1 88.94 204 PHE A C 1
ATOM 1646 O O . PHE A 1 204 ? -4.047 -18.656 -3.109 1 88.94 204 PHE A O 1
ATOM 1653 N N . MET B 1 1 ? 17.5 22.922 -13.172 1 84.06 1 MET B N 1
ATOM 1654 C CA . MET B 1 1 ? 16.734 22.156 -12.188 1 84.06 1 MET B CA 1
ATOM 1655 C C . MET B 1 1 ? 15.562 21.438 -12.859 1 84.06 1 MET B C 1
ATOM 1657 O O . MET B 1 1 ? 15.023 21.906 -13.859 1 84.06 1 MET B O 1
ATOM 1661 N N . PRO B 1 2 ? 15.234 20.125 -12.383 1 91.56 2 PRO B N 1
ATOM 1662 C CA . PRO B 1 2 ? 14.133 19.438 -13.062 1 91.56 2 PRO B CA 1
ATOM 1663 C C . PRO B 1 2 ? 12.82 20.219 -12.977 1 91.56 2 PRO B C 1
ATOM 1665 O O . PRO B 1 2 ? 12.609 20.984 -12.031 1 91.56 2 PRO B O 1
ATOM 1668 N N . ASP B 1 3 ? 12.031 20.141 -14.016 1 97.81 3 ASP B N 1
ATOM 1669 C CA . ASP B 1 3 ? 10.664 20.641 -13.984 1 97.81 3 ASP B CA 1
ATOM 1670 C C . ASP B 1 3 ? 9.742 19.656 -13.266 1 97.81 3 ASP B C 1
ATOM 1672 O O . ASP B 1 3 ? 9.555 18.516 -13.711 1 97.81 3 ASP B O 1
ATOM 1676 N N . VAL B 1 4 ? 9.219 20.094 -12.148 1 98.69 4 VAL B N 1
ATOM 1677 C CA . VAL B 1 4 ? 8.438 19.203 -11.297 1 98.69 4 VAL B CA 1
ATOM 1678 C C . VAL B 1 4 ? 7.023 19.766 -11.133 1 98.69 4 VAL B C 1
ATOM 1680 O O . VAL B 1 4 ? 6.844 20.969 -10.906 1 98.69 4 VAL B O 1
ATOM 1683 N N . SER B 1 5 ? 5.969 18.906 -11.281 1 98.75 5 SER B N 1
ATOM 1684 C CA . SER B 1 5 ? 4.578 19.266 -11.031 1 98.75 5 SER B CA 1
ATOM 1685 C C . SER B 1 5 ? 3.865 18.188 -10.211 1 98.75 5 SER B C 1
ATOM 1687 O O . SER B 1 5 ? 4.184 17.016 -10.32 1 98.75 5 SER B O 1
ATOM 1689 N N . VAL B 1 6 ? 2.982 18.609 -9.398 1 98.81 6 VAL B N 1
ATOM 1690 C CA . VAL B 1 6 ? 2.074 17.734 -8.672 1 98.81 6 VAL B CA 1
ATOM 1691 C C . VAL B 1 6 ? 0.636 18 -9.109 1 98.81 6 VAL B C 1
ATOM 1693 O O . VAL B 1 6 ? 0.169 19.141 -9.062 1 98.81 6 VAL B O 1
ATOM 1696 N N . TYR B 1 7 ? -0.041 16.969 -9.57 1 98.81 7 TYR B N 1
ATOM 1697 C CA . TYR B 1 7 ? -1.44 17.078 -9.969 1 98.81 7 TYR B CA 1
ATOM 1698 C C . TYR B 1 7 ? -2.346 16.406 -8.938 1 98.81 7 TYR B C 1
ATOM 1700 O O . TYR B 1 7 ? -2.168 15.227 -8.617 1 98.81 7 TYR B O 1
ATOM 1708 N N . TYR B 1 8 ? -3.301 17.125 -8.477 1 98.38 8 TYR B N 1
ATOM 1709 C CA . TYR B 1 8 ? -4.305 16.594 -7.559 1 98.38 8 TYR B CA 1
ATOM 1710 C C . TYR B 1 8 ? -5.531 17.484 -7.512 1 98.38 8 TYR B C 1
ATOM 1712 O O . TYR B 1 8 ? -5.652 18.422 -8.305 1 98.38 8 TYR B O 1
ATOM 1720 N N . PHE B 1 9 ? -6.535 17.141 -6.719 1 97.88 9 PHE B N 1
ATOM 1721 C CA . PHE B 1 9 ? -7.727 17.953 -6.516 1 97.88 9 PHE B CA 1
ATOM 1722 C C . PHE B 1 9 ? -7.426 19.141 -5.59 1 97.88 9 PHE B C 1
ATOM 1724 O O . PHE B 1 9 ? -6.395 19.156 -4.914 1 97.88 9 PHE B O 1
ATOM 1731 N N . PRO B 1 10 ? -8.297 20.125 -5.555 1 97.44 10 PRO B N 1
ATOM 1732 C CA . PRO B 1 10 ? -8.039 21.297 -4.707 1 97.44 10 PRO B CA 1
ATOM 1733 C C . PRO B 1 10 ? -8.328 21.047 -3.232 1 97.44 10 PRO B C 1
ATOM 1735 O O . PRO B 1 10 ? -9.055 21.812 -2.598 1 97.44 10 PRO B O 1
ATOM 1738 N N . ILE B 1 11 ? -7.742 20.016 -2.678 1 97.75 11 ILE B N 1
ATOM 1739 C CA . ILE B 1 11 ? -7.754 19.594 -1.283 1 97.75 11 ILE B CA 1
ATOM 1740 C C . ILE B 1 11 ? -6.375 19.062 -0.895 1 97.75 11 ILE B C 1
ATOM 1742 O O . ILE B 1 11 ? -5.496 18.922 -1.748 1 97.75 11 ILE B O 1
ATOM 1746 N N . LYS B 1 12 ? -6.09 18.812 0.37 1 97.12 12 LYS B N 1
ATOM 1747 C CA . LYS B 1 12 ? -4.844 18.188 0.805 1 97.12 12 LYS B CA 1
ATOM 1748 C C . LYS B 1 12 ? -4.812 16.703 0.435 1 97.12 12 LYS B C 1
ATOM 1750 O O . LYS B 1 12 ? -4.09 16.312 -0.482 1 97.12 12 LYS B O 1
ATOM 1755 N N . GLY B 1 13 ? -5.832 15.914 1.004 1 97.31 13 GLY B N 1
ATOM 1756 C CA . GLY B 1 13 ? -6.031 14.516 0.642 1 97.31 13 GLY B CA 1
ATOM 1757 C C . GLY B 1 13 ? -4.73 13.75 0.487 1 97.31 13 GLY B C 1
ATOM 1758 O O . GLY B 1 13 ? -3.82 13.891 1.305 1 97.31 13 GLY B O 1
ATOM 1759 N N . LEU B 1 14 ? -4.617 12.977 -0.56 1 97.94 14 LEU B N 1
ATOM 1760 C CA . LEU B 1 14 ? -3.486 12.086 -0.8 1 97.94 14 LEU B CA 1
ATOM 1761 C C . LEU B 1 14 ? -2.334 12.836 -1.457 1 97.94 14 LEU B C 1
ATOM 1763 O O . LEU B 1 14 ? -1.217 12.32 -1.539 1 97.94 14 LEU B O 1
ATOM 1767 N N . GLY B 1 15 ? -2.557 14.031 -1.885 1 98.38 15 GLY B N 1
ATOM 1768 C CA . GLY B 1 15 ? -1.528 14.82 -2.553 1 98.38 15 GLY B CA 1
ATOM 1769 C C . GLY B 1 15 ? -0.643 15.586 -1.59 1 98.38 15 GLY B C 1
ATOM 1770 O O . GLY B 1 15 ? 0.478 15.961 -1.937 1 98.38 15 GLY B O 1
ATOM 1771 N N . GLU B 1 16 ? -1.096 15.789 -0.369 1 98.62 16 GLU B N 1
ATOM 1772 C CA . GLU B 1 16 ? -0.434 16.719 0.535 1 98.62 16 GLU B CA 1
ATOM 1773 C C . GLU B 1 16 ? 0.919 16.188 0.993 1 98.62 16 GLU B C 1
ATOM 1775 O O . GLU B 1 16 ? 1.87 16.953 1.166 1 98.62 16 GLU B O 1
ATOM 1780 N N . SER B 1 17 ? 1.015 14.883 1.282 1 98.81 17 SER B N 1
ATOM 1781 C CA . SER B 1 17 ? 2.297 14.312 1.683 1 98.81 17 SER B CA 1
ATOM 1782 C C . SER B 1 17 ? 3.369 14.57 0.63 1 98.81 17 SER B C 1
ATOM 1784 O O . SER B 1 17 ? 4.527 14.836 0.965 1 98.81 17 SER B O 1
ATOM 1786 N N . ILE B 1 18 ? 3 14.492 -0.651 1 98.94 18 ILE B N 1
ATOM 1787 C CA . ILE B 1 18 ? 3.922 14.711 -1.761 1 98.94 18 ILE B CA 1
ATOM 1788 C C . ILE B 1 18 ? 4.375 16.172 -1.776 1 98.94 18 ILE B C 1
ATOM 1790 O O . ILE B 1 18 ? 5.57 16.453 -1.887 1 98.94 18 ILE B O 1
ATOM 1794 N N . ARG B 1 19 ? 3.434 17.078 -1.61 1 98.88 19 ARG B N 1
ATOM 1795 C CA . ARG B 1 19 ? 3.75 18.5 -1.554 1 98.88 19 ARG B CA 1
ATOM 1796 C C . ARG B 1 19 ? 4.699 18.812 -0.399 1 98.88 19 ARG B C 1
ATOM 1798 O O . ARG B 1 19 ? 5.684 19.531 -0.57 1 98.88 19 ARG B O 1
ATOM 1805 N N . LEU B 1 20 ? 4.398 18.25 0.758 1 98.94 20 LEU B N 1
ATOM 1806 C CA . LEU B 1 20 ? 5.223 18.469 1.939 1 98.94 20 LEU B CA 1
ATOM 1807 C C . LEU B 1 20 ? 6.633 17.938 1.729 1 98.94 20 LEU B C 1
ATOM 1809 O O . LEU B 1 20 ? 7.613 18.578 2.121 1 98.94 20 LEU B O 1
ATOM 1813 N N . LEU B 1 21 ? 6.789 16.75 1.125 1 98.94 21 LEU B N 1
ATOM 1814 C CA . LEU B 1 21 ? 8.102 16.156 0.901 1 98.94 21 LEU B CA 1
ATOM 1815 C C . LEU B 1 21 ? 8.906 16.984 -0.095 1 98.94 21 LEU B C 1
ATOM 1817 O O . LEU B 1 21 ? 10.109 17.203 0.098 1 98.94 21 LEU B O 1
ATOM 1821 N N . LEU B 1 22 ? 8.25 17.422 -1.167 1 98.94 22 LEU B N 1
ATOM 1822 C CA . LEU B 1 22 ? 8.938 18.281 -2.117 1 98.94 22 LEU B CA 1
ATOM 1823 C C . LEU B 1 22 ? 9.422 19.562 -1.441 1 98.94 22 LEU B C 1
ATOM 1825 O O . LEU B 1 22 ? 10.555 20 -1.65 1 98.94 22 LEU B O 1
ATOM 1829 N N . ALA B 1 23 ? 8.547 20.156 -0.649 1 98.88 23 ALA B N 1
ATOM 1830 C CA . ALA B 1 23 ? 8.914 21.359 0.088 1 98.88 23 ALA B CA 1
ATOM 1831 C C . ALA B 1 23 ? 10.078 21.109 1.036 1 98.88 23 ALA B C 1
ATOM 1833 O O . ALA B 1 23 ? 11.016 21.891 1.108 1 98.88 23 ALA B O 1
ATOM 1834 N N . TYR B 1 24 ? 10.016 20.031 1.767 1 98.88 24 TYR B N 1
ATOM 1835 C CA . TYR B 1 24 ? 11.086 19.656 2.678 1 98.88 24 TYR B CA 1
ATOM 1836 C C . TYR B 1 24 ? 12.422 19.578 1.948 1 98.88 24 TYR B C 1
ATOM 1838 O O . TYR B 1 24 ? 13.445 20.016 2.465 1 98.88 24 TYR B O 1
ATOM 1846 N N . GLY B 1 25 ? 12.406 18.984 0.794 1 98.69 25 GLY B N 1
ATOM 1847 C CA . GLY B 1 25 ? 13.609 18.797 0.006 1 98.69 25 GLY B CA 1
ATOM 1848 C C . GLY B 1 25 ? 14.07 20.062 -0.691 1 98.69 25 GLY B C 1
ATOM 1849 O O . GLY B 1 25 ? 15.125 20.078 -1.324 1 98.69 25 GLY B O 1
ATOM 1850 N N . GLY B 1 26 ? 13.258 21.125 -0.63 1 98.38 26 GLY B N 1
ATOM 1851 C CA . GLY B 1 26 ? 13.594 22.391 -1.281 1 98.38 26 GLY B CA 1
ATOM 1852 C C . GLY B 1 26 ? 13.344 22.375 -2.779 1 98.38 26 GLY B C 1
ATOM 1853 O O . GLY B 1 26 ? 13.922 23.172 -3.516 1 98.38 26 GLY B O 1
ATOM 1854 N N . GLN B 1 27 ? 12.594 21.453 -3.25 1 98.38 27 GLN B N 1
ATOM 1855 C CA . GLN B 1 27 ? 12.289 21.312 -4.668 1 98.38 27 GLN B CA 1
ATOM 1856 C C . GLN B 1 27 ? 11.148 22.25 -5.078 1 98.38 27 GLN B C 1
ATOM 1858 O O . GLN B 1 27 ? 10.039 22.141 -4.562 1 98.38 27 GLN B O 1
ATOM 1863 N N . GLU B 1 28 ? 11.461 23.188 -5.938 1 97.88 28 GLU B N 1
ATOM 1864 C CA . GLU B 1 28 ? 10.383 23.953 -6.547 1 97.88 28 GLU B CA 1
ATOM 1865 C C . GLU B 1 28 ? 9.484 23.078 -7.402 1 97.88 28 GLU B C 1
ATOM 1867 O O . GLU B 1 28 ? 9.977 22.172 -8.102 1 97.88 28 GLU B O 1
ATOM 1872 N N . PHE B 1 29 ? 8.188 23.344 -7.336 1 98.62 29 PHE B N 1
ATOM 1873 C CA . PHE B 1 29 ? 7.258 22.562 -8.141 1 98.62 29 PHE B CA 1
ATOM 1874 C C . PHE B 1 29 ? 6.004 23.375 -8.453 1 98.62 29 PHE B C 1
ATOM 1876 O O . PHE B 1 29 ? 5.66 24.297 -7.723 1 98.62 29 PHE B O 1
ATOM 1883 N N . GLU B 1 30 ? 5.359 23 -9.547 1 98.5 30 GLU B N 1
ATOM 1884 C CA . GLU B 1 30 ? 4.035 23.516 -9.867 1 98.5 30 GLU B CA 1
ATOM 1885 C C . GLU B 1 30 ? 2.941 22.688 -9.203 1 98.5 30 GLU B C 1
ATOM 1887 O O . GLU B 1 30 ? 2.887 21.469 -9.375 1 98.5 30 GLU B O 1
ATOM 1892 N N . ASP B 1 31 ? 2.152 23.297 -8.414 1 98.31 31 ASP B N 1
ATOM 1893 C CA . ASP B 1 31 ? 1.021 22.672 -7.746 1 98.31 31 ASP B CA 1
ATOM 1894 C C . ASP B 1 31 ? -0.257 22.812 -8.57 1 98.31 31 ASP B C 1
ATOM 1896 O O . ASP B 1 31 ? -0.978 23.812 -8.43 1 98.31 31 ASP B O 1
ATOM 1900 N N . VAL B 1 32 ? -0.559 21.812 -9.352 1 98.25 32 VAL B N 1
ATOM 1901 C CA . VAL B 1 32 ? -1.702 21.875 -10.258 1 98.25 32 VAL B CA 1
ATOM 1902 C C . VAL B 1 32 ? -2.93 21.266 -9.578 1 98.25 32 VAL B C 1
ATOM 1904 O O . VAL B 1 32 ? -3.039 20.047 -9.453 1 98.25 32 VAL B O 1
ATOM 1907 N N . ARG B 1 33 ? -3.828 22.047 -9.195 1 97.62 33 ARG B N 1
ATOM 1908 C CA . ARG B 1 33 ? -5.062 21.641 -8.531 1 97.62 33 ARG B CA 1
ATOM 1909 C C . ARG B 1 33 ? -6.227 21.594 -9.516 1 97.62 33 ARG B C 1
ATOM 1911 O O . ARG B 1 33 ? -6.633 22.641 -10.039 1 97.62 33 ARG B O 1
ATOM 1918 N N . ILE B 1 34 ? -6.699 20.406 -9.719 1 97.94 34 ILE B N 1
ATOM 1919 C CA . ILE B 1 34 ? -7.719 20.172 -10.734 1 97.94 34 ILE B CA 1
ATOM 1920 C C . ILE B 1 34 ? -9.102 20.141 -10.078 1 97.94 34 ILE B C 1
ATOM 1922 O O . ILE B 1 34 ? -9.406 19.203 -9.328 1 97.94 34 ILE B O 1
ATOM 1926 N N . PRO B 1 35 ? -9.938 21.109 -10.398 1 96.81 35 PRO B N 1
ATOM 1927 C CA . PRO B 1 35 ? -11.297 21.016 -9.875 1 96.81 35 PRO B CA 1
ATOM 1928 C C . PRO B 1 35 ? -12 19.719 -10.289 1 96.81 35 PRO B C 1
ATOM 1930 O O . PRO B 1 35 ? -11.828 19.266 -11.422 1 96.81 35 PRO B O 1
ATOM 1933 N N . LYS B 1 36 ? -12.766 19.156 -9.438 1 93.12 36 LYS B N 1
ATOM 1934 C CA . LYS B 1 36 ? -13.453 17.891 -9.664 1 93.12 36 LYS B CA 1
ATOM 1935 C C . LYS B 1 36 ? -14.344 17.953 -10.898 1 93.12 36 LYS B C 1
ATOM 1937 O O . LYS B 1 36 ? -14.5 16.969 -11.617 1 93.12 36 LYS B O 1
ATOM 1942 N N . GLU B 1 37 ? -14.852 19.094 -11.133 1 96.31 37 GLU B N 1
ATOM 1943 C CA . GLU B 1 37 ? -15.812 19.281 -12.219 1 96.31 37 GLU B CA 1
ATOM 1944 C C . GLU B 1 37 ? -15.148 19.094 -13.578 1 96.31 37 GLU B C 1
ATOM 1946 O O . GLU B 1 37 ? -15.797 18.672 -14.539 1 96.31 37 GLU B O 1
ATOM 1951 N N . ILE B 1 38 ? -13.891 19.375 -13.688 1 96.75 38 ILE B N 1
ATOM 1952 C CA . ILE B 1 38 ? -13.242 19.281 -14.992 1 96.75 38 ILE B CA 1
ATOM 1953 C C . ILE B 1 38 ? -12.367 18.031 -15.055 1 96.75 38 ILE B C 1
ATOM 1955 O O . ILE B 1 38 ? -11.742 17.766 -16.078 1 96.75 38 ILE B O 1
ATOM 1959 N N . TRP B 1 39 ? -12.336 17.281 -14.016 1 95.38 39 TRP B N 1
ATOM 1960 C CA . TRP B 1 39 ? -11.516 16.078 -13.93 1 95.38 39 TRP B CA 1
ATOM 1961 C C . TRP B 1 39 ? -11.812 15.133 -15.086 1 95.38 39 TRP B C 1
ATOM 1963 O O . TRP B 1 39 ? -10.898 14.617 -15.734 1 95.38 39 TRP B O 1
ATOM 1973 N N . PRO B 1 40 ? -13.094 14.859 -15.438 1 94.56 40 PRO B N 1
ATOM 1974 C CA . PRO B 1 40 ? -13.367 13.938 -16.531 1 94.56 40 PRO B CA 1
ATOM 1975 C C . PRO B 1 40 ? -12.688 14.352 -17.844 1 94.56 40 PRO B C 1
ATOM 1977 O O . PRO B 1 40 ? -12.328 13.492 -18.656 1 94.56 40 PRO B O 1
ATOM 1980 N N . GLN B 1 41 ? -12.367 15.648 -18 1 96.19 41 GLN B N 1
ATOM 1981 C CA . GLN B 1 41 ? -11.742 16.172 -19.203 1 96.19 41 GLN B CA 1
ATOM 1982 C C . GLN B 1 41 ? -10.227 16.141 -19.094 1 96.19 41 GLN B C 1
ATOM 1984 O O . GLN B 1 41 ? -9.523 16.312 -20.094 1 96.19 41 GLN B O 1
ATOM 1989 N N . ARG B 1 42 ? -9.797 15.883 -17.875 1 96.44 42 ARG B N 1
ATOM 1990 C CA . ARG B 1 42 ? -8.359 15.945 -17.641 1 96.44 42 ARG B CA 1
ATOM 1991 C C . ARG B 1 42 ? -7.805 14.578 -17.25 1 96.44 42 ARG B C 1
ATOM 1993 O O . ARG B 1 42 ? -6.695 14.477 -16.734 1 96.44 42 ARG B O 1
ATOM 2000 N N . ARG B 1 43 ? -8.469 13.539 -17.547 1 94 43 ARG B N 1
ATOM 2001 C CA . ARG B 1 43 ? -8.133 12.188 -17.109 1 94 43 ARG B CA 1
ATOM 2002 C C . ARG B 1 43 ? -6.797 11.742 -17.688 1 94 43 ARG B C 1
ATOM 2004 O O . ARG B 1 43 ? -6.121 10.883 -17.109 1 94 43 ARG B O 1
ATOM 2011 N N . SER B 1 44 ? -6.406 12.336 -18.812 1 95.06 44 SER B N 1
ATOM 2012 C CA . SER B 1 44 ? -5.176 11.93 -19.484 1 95.06 44 SER B CA 1
ATOM 2013 C C . SER B 1 44 ? -3.947 12.273 -18.656 1 95.06 44 SER B C 1
ATOM 2015 O O . SER B 1 44 ? -2.848 11.789 -18.922 1 95.06 44 SER B O 1
ATOM 2017 N N . ILE B 1 45 ? -4.137 13.062 -17.625 1 95.69 45 ILE B N 1
ATOM 2018 C CA . ILE B 1 45 ? -3.045 13.438 -16.734 1 95.69 45 ILE B CA 1
ATOM 2019 C C . ILE B 1 45 ? -2.648 12.242 -15.875 1 95.69 45 ILE B C 1
ATOM 2021 O O . ILE B 1 45 ? -1.494 12.125 -15.453 1 95.69 45 ILE B O 1
ATOM 2025 N N . ALA B 1 46 ? -3.609 11.367 -15.625 1 96 46 ALA B N 1
ATOM 2026 C CA . ALA B 1 46 ? -3.424 10.273 -14.672 1 96 46 ALA B CA 1
ATOM 2027 C C . ALA B 1 46 ? -2.697 9.102 -15.32 1 96 46 ALA B C 1
ATOM 2029 O O . ALA B 1 46 ? -3.289 8.352 -16.109 1 96 46 ALA B O 1
ATOM 2030 N N . ALA B 1 47 ? -1.521 8.898 -14.914 1 92.25 47 ALA B N 1
ATOM 2031 C CA . ALA B 1 47 ? -0.719 7.809 -15.461 1 92.25 47 ALA B CA 1
ATOM 2032 C C . ALA B 1 47 ? -1.379 6.457 -15.203 1 92.25 47 ALA B C 1
ATOM 2034 O O . ALA B 1 47 ? -1.29 5.547 -16.031 1 92.25 47 ALA B O 1
ATOM 2035 N N . PHE B 1 48 ? -2.004 6.297 -14.031 1 96.44 48 PHE B N 1
ATOM 2036 C CA . PHE B 1 48 ? -2.641 5.043 -13.641 1 96.44 48 PHE B CA 1
ATOM 2037 C C . PHE B 1 48 ? -4.133 5.242 -13.406 1 96.44 48 PHE B C 1
ATOM 2039 O O . PHE B 1 48 ? -4.746 4.512 -12.625 1 96.44 48 PHE B O 1
ATOM 2046 N N . GLY B 1 49 ? -4.668 6.312 -14.023 1 93.5 49 GLY B N 1
ATOM 2047 C CA . GLY B 1 49 ? -6.105 6.547 -14 1 93.5 49 GLY B CA 1
ATOM 2048 C C . GLY B 1 49 ? -6.57 7.305 -12.773 1 93.5 49 GLY B C 1
ATOM 2049 O O . GLY B 1 49 ? -7.773 7.504 -12.578 1 93.5 49 GLY B O 1
ATOM 2050 N N . GLN B 1 50 ? -5.645 7.738 -11.969 1 95.69 50 GLN B N 1
ATOM 2051 C CA . GLN B 1 50 ? -5.996 8.445 -10.742 1 95.69 50 GLN B CA 1
ATOM 2052 C C . GLN B 1 50 ? -4.945 9.492 -10.391 1 95.69 50 GLN B C 1
ATOM 2054 O O . GLN B 1 50 ? -3.814 9.43 -10.883 1 95.69 50 GLN B O 1
ATOM 2059 N N . VAL B 1 51 ? -5.293 10.445 -9.664 1 97.75 51 VAL B N 1
ATOM 2060 C CA . VAL B 1 51 ? -4.391 11.398 -9.023 1 97.75 51 VAL B CA 1
ATOM 2061 C C . VAL B 1 51 ? -4.23 11.047 -7.547 1 97.75 51 VAL B C 1
ATOM 2063 O O . VAL B 1 51 ? -5.086 10.375 -6.969 1 97.75 51 VAL B O 1
ATOM 2066 N N . PRO B 1 52 ? -3.074 11.359 -6.945 1 98.44 52 PRO B N 1
ATOM 2067 C CA . PRO B 1 52 ? -2.049 12.328 -7.352 1 98.44 52 PRO B CA 1
ATOM 2068 C C . PRO B 1 52 ? -1.099 11.766 -8.406 1 98.44 52 PRO B C 1
ATOM 2070 O O . PRO B 1 52 ? -0.926 10.547 -8.508 1 98.44 52 PRO B O 1
ATOM 2073 N N . VAL B 1 53 ? -0.626 12.672 -9.203 1 98.75 53 VAL B N 1
ATOM 2074 C CA . VAL B 1 53 ? 0.417 12.414 -10.188 1 98.75 53 VAL B CA 1
ATOM 2075 C C . VAL B 1 53 ? 1.612 13.328 -9.93 1 98.75 53 VAL B C 1
ATOM 2077 O O . VAL B 1 53 ? 1.446 14.523 -9.688 1 98.75 53 VAL B O 1
ATOM 2080 N N . LEU B 1 54 ? 2.779 12.781 -9.844 1 98.88 54 LEU B N 1
ATOM 2081 C CA . LEU B 1 54 ? 4.035 13.516 -9.875 1 98.88 54 LEU B CA 1
ATOM 2082 C C . LEU B 1 54 ? 4.625 13.523 -11.281 1 98.88 54 LEU B C 1
ATOM 2084 O O . LEU B 1 54 ? 4.781 12.469 -11.906 1 98.88 54 LEU B O 1
ATOM 2088 N N . GLU B 1 55 ? 4.832 14.672 -11.82 1 98.75 55 GLU B N 1
ATOM 2089 C CA . GLU B 1 55 ? 5.484 14.805 -13.125 1 98.75 55 GLU B CA 1
ATOM 2090 C C . GLU B 1 55 ? 6.887 15.383 -12.984 1 98.75 55 GLU B C 1
ATOM 2092 O O . GLU B 1 55 ? 7.07 16.422 -12.344 1 98.75 55 GLU B O 1
ATOM 2097 N N . ILE B 1 56 ? 7.883 14.711 -13.453 1 98.38 56 ILE B N 1
ATOM 2098 C CA . ILE B 1 56 ? 9.266 15.18 -13.492 1 98.38 56 ILE B CA 1
ATOM 2099 C C . ILE B 1 56 ? 9.758 15.203 -14.938 1 98.38 56 ILE B C 1
ATOM 2101 O O . ILE B 1 56 ? 9.859 14.148 -15.586 1 98.38 56 ILE B O 1
ATOM 2105 N N . ASP B 1 57 ? 10.055 16.391 -15.453 1 98.19 57 ASP B N 1
ATOM 2106 C CA . ASP B 1 57 ? 10.578 16.594 -16.797 1 98.19 57 ASP B CA 1
ATOM 2107 C C . ASP B 1 57 ? 9.719 15.875 -17.844 1 98.19 57 ASP B C 1
ATOM 2109 O O . ASP B 1 57 ? 10.242 15.164 -18.703 1 98.19 57 ASP B O 1
ATOM 2113 N N . GLY B 1 58 ? 8.461 15.969 -17.609 1 97.06 58 GLY B N 1
ATOM 2114 C CA . GLY B 1 58 ? 7.516 15.484 -18.609 1 97.06 58 GLY B CA 1
ATOM 2115 C C . GLY B 1 58 ? 7.078 14.055 -18.359 1 97.06 58 GLY B C 1
ATOM 2116 O O . GLY B 1 58 ? 6.094 13.594 -18.938 1 97.06 58 GLY B O 1
ATOM 2117 N N . LYS B 1 59 ? 7.816 13.336 -17.578 1 97.25 59 LYS B N 1
ATOM 2118 C CA . LYS B 1 59 ? 7.418 11.977 -17.234 1 97.25 59 LYS B CA 1
ATOM 2119 C C . LYS B 1 59 ? 6.5 11.945 -16.016 1 97.25 59 LYS B C 1
ATOM 2121 O O . LYS B 1 59 ? 6.785 12.594 -15.008 1 97.25 59 LYS B O 1
ATOM 2126 N N . ARG B 1 60 ? 5.398 11.203 -16.078 1 98.31 60 ARG B N 1
ATOM 2127 C CA . ARG B 1 60 ? 4.391 11.188 -15.031 1 98.31 60 ARG B CA 1
ATOM 2128 C C . ARG B 1 60 ? 4.453 9.891 -14.234 1 98.31 60 ARG B C 1
ATOM 2130 O O . ARG B 1 60 ? 4.633 8.812 -14.805 1 98.31 60 ARG B O 1
ATOM 2137 N N . TYR B 1 61 ? 4.312 10.047 -12.93 1 98.5 61 TYR B N 1
ATOM 2138 C CA . TYR B 1 61 ? 4.363 8.953 -11.961 1 98.5 61 TYR B CA 1
ATOM 2139 C C . TYR B 1 61 ? 3.139 8.977 -11.055 1 98.5 61 TYR B C 1
ATOM 2141 O O . TYR B 1 61 ? 2.506 10.016 -10.875 1 98.5 61 TYR B O 1
ATOM 2149 N N . ALA B 1 62 ? 2.834 7.754 -10.531 1 98.25 62 ALA B N 1
ATOM 2150 C CA . ALA B 1 62 ? 1.622 7.609 -9.734 1 98.25 62 ALA B CA 1
ATOM 2151 C C . ALA B 1 62 ? 1.912 6.871 -8.43 1 98.25 62 ALA B C 1
ATOM 2153 O O . ALA B 1 62 ? 3.064 6.535 -8.141 1 98.25 62 ALA B O 1
ATOM 2154 N N . GLN B 1 63 ? 0.828 6.699 -7.668 1 98.62 63 GLN B N 1
ATOM 2155 C CA . GLN B 1 63 ? 0.833 5.973 -6.402 1 98.62 63 GLN B CA 1
ATOM 2156 C C . GLN B 1 63 ? 1.451 6.816 -5.289 1 98.62 63 GLN B C 1
ATOM 2158 O O . GLN B 1 63 ? 2.676 6.879 -5.156 1 98.62 63 GLN B O 1
ATOM 2163 N N . SER B 1 64 ? 0.581 7.363 -4.438 1 98.69 64 SER B N 1
ATOM 2164 C CA . SER B 1 64 ? 0.965 8.383 -3.469 1 98.69 64 SER B CA 1
ATOM 2165 C C . SER B 1 64 ? 2.008 7.852 -2.492 1 98.69 64 SER B C 1
ATOM 2167 O O . SER B 1 64 ? 2.975 8.547 -2.17 1 98.69 64 SER B O 1
ATOM 2169 N N . VAL B 1 65 ? 1.861 6.578 -2.037 1 98.88 65 VAL B N 1
ATOM 2170 C CA . VAL B 1 65 ? 2.818 6.02 -1.087 1 98.88 65 VAL B CA 1
ATOM 2171 C C . VAL B 1 65 ? 4.168 5.812 -1.772 1 98.88 65 VAL B C 1
ATOM 2173 O O . VAL B 1 65 ? 5.215 6.145 -1.21 1 98.88 65 VAL B O 1
ATOM 2176 N N . ALA B 1 66 ? 4.156 5.293 -3.01 1 98.88 66 ALA B N 1
ATOM 2177 C CA . ALA B 1 66 ? 5.387 5.082 -3.764 1 98.88 66 ALA B CA 1
ATOM 2178 C C . ALA B 1 66 ? 6.098 6.402 -4.035 1 98.88 66 ALA B C 1
ATOM 2180 O O . ALA B 1 66 ? 7.32 6.5 -3.893 1 98.88 66 ALA B O 1
ATOM 2181 N N . ILE B 1 67 ? 5.34 7.422 -4.438 1 98.94 67 ILE B N 1
ATOM 2182 C CA . ILE B 1 67 ? 5.906 8.742 -4.676 1 98.94 67 ILE B CA 1
ATOM 2183 C C . ILE B 1 67 ? 6.539 9.273 -3.391 1 98.94 67 ILE B C 1
ATOM 2185 O O . ILE B 1 67 ? 7.668 9.773 -3.408 1 98.94 67 ILE B O 1
ATOM 2189 N N . SER B 1 68 ? 5.816 9.133 -2.281 1 98.94 68 SER B N 1
ATOM 2190 C CA . SER B 1 68 ? 6.312 9.633 -1.001 1 98.94 68 SER B CA 1
ATOM 2191 C C . SER B 1 68 ? 7.598 8.914 -0.592 1 98.94 68 SER B C 1
ATOM 2193 O O . SER B 1 68 ? 8.539 9.555 -0.12 1 98.94 68 SER B O 1
ATOM 2195 N N . ARG B 1 69 ? 7.629 7.617 -0.75 1 98.94 69 ARG B N 1
ATOM 2196 C CA . ARG B 1 69 ? 8.828 6.855 -0.427 1 98.94 69 ARG B CA 1
ATOM 2197 C C . ARG B 1 69 ? 10.008 7.289 -1.294 1 98.94 69 ARG B C 1
ATOM 2199 O O . ARG B 1 69 ? 11.125 7.449 -0.798 1 98.94 69 ARG B O 1
ATOM 2206 N N . TYR B 1 70 ? 9.758 7.5 -2.592 1 98.94 70 TYR B N 1
ATOM 2207 C CA . TYR B 1 70 ? 10.797 7.945 -3.52 1 98.94 70 TYR B CA 1
ATOM 2208 C C . TYR B 1 70 ? 11.375 9.281 -3.084 1 98.94 70 TYR B C 1
ATOM 2210 O O . TYR B 1 70 ? 12.594 9.438 -2.986 1 98.94 70 TYR B O 1
ATOM 2218 N N . LEU B 1 71 ? 10.562 10.25 -2.775 1 98.94 71 LEU B N 1
ATOM 2219 C CA . LEU B 1 71 ? 11.008 11.578 -2.354 1 98.94 71 LEU B CA 1
ATOM 2220 C C . LEU B 1 71 ? 11.703 11.508 -0.998 1 98.94 71 LEU B C 1
ATOM 2222 O O . LEU B 1 71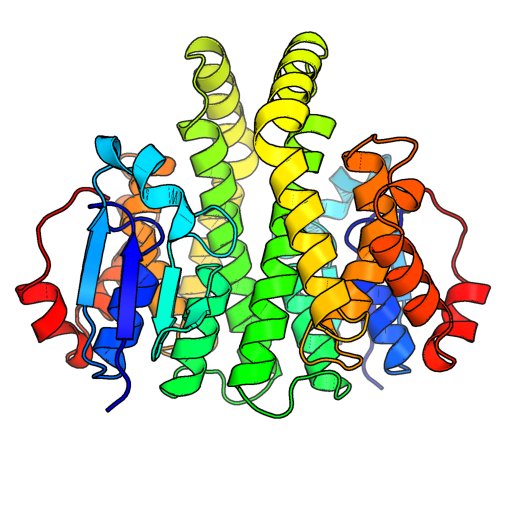 ? 12.695 12.203 -0.769 1 98.94 71 LEU B O 1
ATOM 2226 N N . GLY B 1 72 ? 11.125 10.656 -0.11 1 98.88 72 GLY B N 1
ATOM 2227 C CA . GLY B 1 72 ? 11.789 10.438 1.165 1 98.88 72 GLY B CA 1
ATOM 2228 C C . GLY B 1 72 ? 13.219 9.961 1.016 1 98.88 72 GLY B C 1
ATOM 2229 O O . GLY B 1 72 ? 14.117 10.438 1.709 1 98.88 72 GLY B O 1
ATOM 2230 N N . ARG B 1 73 ? 13.398 9 0.135 1 98.44 73 ARG B N 1
ATOM 2231 C CA . ARG B 1 73 ? 14.742 8.492 -0.149 1 98.44 73 ARG B CA 1
ATOM 2232 C C . ARG B 1 73 ? 15.617 9.586 -0.753 1 98.44 73 ARG B C 1
ATOM 2234 O O . ARG B 1 73 ? 16.766 9.766 -0.342 1 98.44 73 ARG B O 1
ATOM 2241 N N . LYS B 1 74 ? 15.117 10.281 -1.683 1 98.38 74 LYS B N 1
ATOM 2242 C CA . LYS B 1 74 ? 15.836 11.344 -2.381 1 98.38 74 LYS B CA 1
ATOM 2243 C C . LYS B 1 74 ? 16.328 12.406 -1.405 1 98.38 74 LYS B C 1
ATOM 2245 O O . LYS B 1 74 ? 17.422 12.961 -1.583 1 98.38 74 LYS B O 1
ATOM 2250 N N . TYR B 1 75 ? 15.602 12.664 -0.357 1 98.56 75 TYR B N 1
ATOM 2251 C CA . TYR B 1 75 ? 15.906 13.789 0.525 1 98.56 75 TYR B CA 1
ATOM 2252 C C . TYR B 1 75 ? 16.5 13.297 1.841 1 98.56 75 TYR B C 1
ATOM 2254 O O . TYR B 1 75 ? 16.562 14.047 2.816 1 98.56 75 TYR B O 1
ATOM 2262 N N . GLY B 1 76 ? 16.812 12.023 1.952 1 98.31 76 GLY B N 1
ATOM 2263 C CA . GLY B 1 76 ? 17.578 11.5 3.078 1 98.31 76 GLY B CA 1
ATOM 2264 C C . GLY B 1 76 ? 16.719 11.234 4.301 1 98.31 76 GLY B C 1
ATOM 2265 O O . GLY B 1 76 ? 17.203 11.281 5.43 1 98.31 76 GLY B O 1
ATOM 2266 N N . LEU B 1 77 ? 15.453 10.984 4.156 1 98.88 77 LEU B N 1
ATOM 2267 C CA . LEU B 1 77 ? 14.508 10.758 5.246 1 98.88 77 LEU B CA 1
ATOM 2268 C C . LEU B 1 77 ? 14.227 9.273 5.422 1 98.88 77 LEU B C 1
ATOM 2270 O O . LEU B 1 77 ? 13.078 8.875 5.652 1 98.88 77 LEU B O 1
ATOM 2274 N N . THR B 1 78 ? 15.203 8.438 5.23 1 98.56 78 THR B N 1
ATOM 2275 C CA . THR B 1 78 ? 15.07 6.984 5.297 1 98.56 78 THR B CA 1
ATOM 2276 C C . THR B 1 78 ? 15.633 6.449 6.613 1 98.56 78 THR B C 1
ATOM 2278 O O . THR B 1 78 ? 16.109 7.219 7.449 1 98.56 78 THR B O 1
ATOM 2281 N N . GLY B 1 79 ? 15.477 5.141 6.84 1 98.5 79 GLY B N 1
ATOM 2282 C CA . GLY B 1 79 ? 16.109 4.457 7.953 1 98.5 79 GLY B CA 1
ATOM 2283 C C . GLY B 1 79 ? 17.609 4.316 7.785 1 98.5 79 GLY B C 1
ATOM 2284 O O . GLY B 1 79 ? 18.156 4.617 6.715 1 98.5 79 GLY B O 1
ATOM 2285 N N . ALA B 1 80 ? 18.266 3.883 8.828 1 98.19 80 ALA B N 1
ATOM 2286 C CA . ALA B 1 80 ? 19.703 3.721 8.82 1 98.19 80 ALA B CA 1
ATOM 2287 C C . ALA B 1 80 ? 20.125 2.463 8.062 1 98.19 80 ALA B C 1
ATOM 2289 O O . ALA B 1 80 ? 21.281 2.314 7.672 1 98.19 80 ALA B O 1
ATOM 2290 N N . ASN B 1 81 ? 19.297 1.528 7.91 1 97.94 81 ASN B N 1
ATOM 2291 C CA . ASN B 1 81 ? 19.516 0.259 7.223 1 97.94 81 ASN B CA 1
ATOM 2292 C C . ASN B 1 81 ? 18.203 -0.304 6.668 1 97.94 81 ASN B C 1
ATOM 2294 O O . ASN B 1 81 ? 17.141 0.307 6.82 1 97.94 81 ASN B O 1
ATOM 2298 N N . ILE B 1 82 ? 18.25 -1.408 6.035 1 97.69 82 ILE B N 1
ATOM 2299 C CA . ILE B 1 82 ? 17.078 -1.943 5.344 1 97.69 82 ILE B CA 1
ATOM 2300 C C . ILE B 1 82 ? 16.031 -2.375 6.363 1 97.69 82 ILE B C 1
ATOM 2302 O O . ILE B 1 82 ? 14.828 -2.365 6.066 1 97.69 82 ILE B O 1
ATOM 2306 N N . GLU B 1 83 ? 16.453 -2.754 7.617 1 98.19 83 GLU B N 1
ATOM 2307 C CA . GLU B 1 83 ? 15.508 -3.133 8.656 1 98.19 83 GLU B CA 1
ATOM 2308 C C . GLU B 1 83 ? 14.688 -1.932 9.125 1 98.19 83 GLU B C 1
ATOM 2310 O O . GLU B 1 83 ? 13.469 -2.039 9.312 1 98.19 83 GLU B O 1
ATOM 2315 N N . GLU B 1 84 ? 15.336 -0.803 9.336 1 98.75 84 GLU B N 1
ATOM 2316 C CA . GLU B 1 84 ? 14.609 0.409 9.695 1 98.75 84 GLU B CA 1
ATOM 2317 C C . GLU B 1 84 ? 13.727 0.891 8.555 1 98.75 84 GLU B C 1
ATOM 2319 O O . GLU B 1 84 ? 12.609 1.373 8.773 1 98.75 84 GLU B O 1
ATOM 2324 N N . ASP B 1 85 ? 14.234 0.794 7.32 1 98.81 85 ASP B N 1
ATOM 2325 C CA . ASP B 1 85 ? 13.406 1.125 6.168 1 98.81 85 ASP B CA 1
ATOM 2326 C C . ASP B 1 85 ? 12.141 0.269 6.137 1 98.81 85 ASP B C 1
ATOM 2328 O O . ASP B 1 85 ? 11.062 0.76 5.805 1 98.81 85 ASP B O 1
ATOM 2332 N N . PHE B 1 86 ? 12.281 -0.967 6.477 1 98.81 86 PHE B N 1
ATOM 2333 C CA . PHE B 1 86 ? 11.156 -1.893 6.531 1 98.81 86 PHE B CA 1
ATOM 2334 C C . PHE B 1 86 ? 10.125 -1.432 7.559 1 98.81 86 PHE B C 1
ATOM 2336 O O . PHE B 1 86 ? 8.922 -1.443 7.285 1 98.81 86 PHE B O 1
ATOM 2343 N N . LEU B 1 87 ? 10.547 -0.99 8.68 1 98.81 87 LEU B N 1
ATOM 2344 C CA . LEU B 1 87 ? 9.633 -0.513 9.711 1 98.81 87 LEU B CA 1
ATOM 2345 C C . LEU B 1 87 ? 8.875 0.718 9.234 1 98.81 87 LEU B C 1
ATOM 2347 O O . LEU B 1 87 ? 7.676 0.855 9.508 1 98.81 87 LEU B O 1
ATOM 2351 N N . ILE B 1 88 ? 9.562 1.614 8.578 1 98.94 88 ILE B N 1
ATOM 2352 C CA . ILE B 1 88 ? 8.898 2.785 8.008 1 98.94 88 ILE B CA 1
ATOM 2353 C C . ILE B 1 88 ? 7.816 2.342 7.027 1 98.94 88 ILE B C 1
ATOM 2355 O O . ILE B 1 88 ? 6.66 2.752 7.148 1 98.94 88 ILE B O 1
ATOM 2359 N N . ASP B 1 89 ? 8.164 1.43 6.109 1 98.94 89 ASP B N 1
ATOM 2360 C CA . ASP B 1 89 ? 7.227 0.944 5.098 1 98.94 89 ASP B CA 1
ATOM 2361 C C . ASP B 1 89 ? 6.023 0.267 5.746 1 98.94 89 ASP B C 1
ATOM 2363 O O . ASP B 1 89 ? 4.879 0.51 5.352 1 98.94 89 ASP B O 1
ATOM 2367 N N . GLN B 1 90 ? 6.312 -0.588 6.688 1 98.88 90 GLN B N 1
ATOM 2368 C CA . GLN B 1 90 ? 5.254 -1.311 7.387 1 98.88 90 GLN B CA 1
ATOM 2369 C C . GLN B 1 90 ? 4.258 -0.346 8.023 1 98.88 90 GLN B C 1
ATOM 2371 O O . GLN B 1 90 ? 3.047 -0.493 7.855 1 98.88 90 GLN B O 1
ATOM 2376 N N . ASN B 1 91 ? 4.777 0.612 8.734 1 98.94 91 ASN B N 1
ATOM 2377 C CA . ASN B 1 91 ? 3.91 1.516 9.484 1 98.94 91 ASN B CA 1
ATOM 2378 C C . ASN B 1 91 ? 3.158 2.467 8.562 1 98.94 91 ASN B C 1
ATOM 2380 O O . ASN B 1 91 ? 2.01 2.82 8.828 1 98.94 91 ASN B O 1
ATOM 2384 N N . VAL B 1 92 ? 3.789 2.877 7.453 1 98.94 92 VAL B N 1
ATOM 2385 C CA . VAL B 1 92 ? 3.105 3.697 6.461 1 98.94 92 VAL B CA 1
ATOM 2386 C C . VAL B 1 92 ? 1.986 2.891 5.805 1 98.94 92 VAL B C 1
ATOM 2388 O O . VAL B 1 92 ? 0.883 3.402 5.598 1 98.94 92 VAL B O 1
ATOM 2391 N N . ASP B 1 93 ? 2.273 1.65 5.453 1 98.81 93 ASP B N 1
ATOM 2392 C CA . ASP B 1 93 ? 1.238 0.801 4.871 1 98.81 93 ASP B CA 1
ATOM 2393 C C . ASP B 1 93 ? 0.072 0.614 5.84 1 98.81 93 ASP B C 1
ATOM 2395 O O . ASP B 1 93 ? -1.082 0.514 5.418 1 98.81 93 ASP B O 1
ATOM 2399 N N . PHE B 1 94 ? 0.376 0.537 7.098 1 98.81 94 PHE B N 1
ATOM 2400 C CA . PHE B 1 94 ? -0.674 0.414 8.102 1 98.81 94 PHE B CA 1
ATOM 2401 C C . PHE B 1 94 ? -1.537 1.669 8.141 1 98.81 94 PHE B C 1
ATOM 2403 O O . PHE B 1 94 ? -2.766 1.582 8.172 1 98.81 94 PHE B O 1
ATOM 2410 N N . VAL B 1 95 ? -0.903 2.842 8.141 1 98.81 95 VAL B N 1
ATOM 2411 C CA . VAL B 1 95 ? -1.635 4.102 8.086 1 98.81 95 VAL B CA 1
ATOM 2412 C C . VAL B 1 95 ? -2.525 4.129 6.844 1 98.81 95 VAL B C 1
ATOM 2414 O O . VAL B 1 95 ? -3.695 4.516 6.922 1 98.81 95 VAL B O 1
ATOM 2417 N N . ASN B 1 96 ? -1.971 3.742 5.723 1 98.56 96 ASN B N 1
ATOM 2418 C CA . ASN B 1 96 ? -2.732 3.732 4.48 1 98.56 96 ASN B CA 1
ATOM 2419 C C . ASN B 1 96 ? -3.895 2.746 4.539 1 98.56 96 ASN B C 1
ATOM 2421 O O . ASN B 1 96 ? -4.949 2.988 3.955 1 98.56 96 ASN B O 1
ATOM 2425 N N . GLU B 1 97 ? -3.689 1.637 5.203 1 97.69 97 GLU B N 1
ATOM 2426 C CA . GLU B 1 97 ? -4.77 0.674 5.398 1 97.69 97 GLU B CA 1
ATOM 2427 C C . GLU B 1 97 ? -5.918 1.289 6.191 1 97.69 97 GLU B C 1
ATOM 2429 O O . GLU B 1 97 ? -7.09 1.084 5.855 1 97.69 97 GLU B O 1
ATOM 2434 N N . ILE B 1 98 ? -5.629 1.971 7.238 1 98.25 98 ILE B N 1
ATOM 2435 C CA . ILE B 1 98 ? -6.645 2.656 8.031 1 98.25 98 ILE B CA 1
ATOM 2436 C C . ILE B 1 98 ? -7.395 3.658 7.156 1 98.25 98 ILE B C 1
ATOM 2438 O O . ILE B 1 98 ? -8.625 3.695 7.164 1 98.25 98 ILE B O 1
ATOM 2442 N N . ARG B 1 99 ? -6.633 4.441 6.41 1 98.19 99 ARG B N 1
ATOM 2443 C CA . ARG B 1 99 ? -7.227 5.438 5.523 1 98.19 99 ARG B CA 1
ATOM 2444 C C . ARG B 1 99 ? -8.172 4.785 4.52 1 98.19 99 ARG B C 1
ATOM 2446 O O . ARG B 1 99 ? -9.281 5.27 4.297 1 98.19 99 ARG B O 1
ATOM 2453 N N . LEU B 1 100 ? -7.758 3.727 3.924 1 97.12 100 LEU B N 1
ATOM 2454 C CA . LEU B 1 100 ? -8.555 3.033 2.92 1 97.12 100 LEU B CA 1
ATOM 2455 C C . LEU B 1 100 ? -9.844 2.492 3.529 1 97.12 100 LEU B C 1
ATOM 2457 O O . LEU B 1 100 ? -10.914 2.613 2.934 1 97.12 100 LEU B O 1
ATOM 2461 N N . ALA B 1 101 ? -9.703 1.871 4.684 1 96.5 101 ALA B N 1
ATOM 2462 C CA . ALA B 1 101 ? -10.891 1.355 5.359 1 96.5 101 ALA B CA 1
ATOM 2463 C C . ALA B 1 101 ? -11.883 2.477 5.656 1 96.5 101 ALA B C 1
ATOM 2465 O O . ALA B 1 101 ? -13.078 2.346 5.375 1 96.5 101 ALA B O 1
ATOM 2466 N N . ALA B 1 102 ? -11.391 3.555 6.195 1 97.69 102 ALA B N 1
ATOM 2467 C CA . ALA B 1 102 ? -12.234 4.691 6.547 1 97.69 102 ALA B CA 1
ATOM 2468 C C . ALA B 1 102 ? -12.875 5.309 5.305 1 97.69 102 ALA B C 1
ATOM 2470 O O . ALA B 1 102 ? -14.062 5.629 5.305 1 97.69 102 ALA B O 1
ATOM 2471 N N . SER B 1 103 ? -12.102 5.496 4.254 1 96.5 103 SER B N 1
ATOM 2472 C CA . SER B 1 103 ? -12.586 6.16 3.051 1 96.5 103 SER B CA 1
ATOM 2473 C C . SER B 1 103 ? -13.625 5.305 2.33 1 96.5 103 SER B C 1
ATOM 2475 O O . SER B 1 103 ? -14.562 5.836 1.723 1 96.5 103 SER B O 1
ATOM 2477 N N . THR B 1 104 ? -13.406 3.967 2.338 1 93.94 104 THR B N 1
ATOM 2478 C CA . THR B 1 104 ? -14.375 3.064 1.731 1 93.94 104 THR B CA 1
ATOM 2479 C C . THR B 1 104 ? -15.758 3.254 2.357 1 93.94 104 THR B C 1
ATOM 2481 O O . THR B 1 104 ? -16.766 3.27 1.652 1 93.94 104 THR B O 1
ATOM 2484 N N . VAL B 1 105 ? -15.781 3.412 3.643 1 95.31 105 VAL B N 1
ATOM 2485 C CA . VAL B 1 105 ? -17.031 3.648 4.355 1 95.31 105 VAL B CA 1
ATOM 2486 C C . VAL B 1 105 ? -17.562 5.039 4.016 1 95.31 105 VAL B C 1
ATOM 2488 O O . VAL B 1 105 ? -18.734 5.188 3.633 1 95.31 105 VAL B O 1
ATOM 2491 N N . GLN B 1 106 ? -16.703 6.008 4.117 1 95.75 106 GLN B N 1
ATOM 2492 C CA . GLN B 1 106 ? -17.078 7.406 3.951 1 95.75 106 GLN B CA 1
ATOM 2493 C C . GLN B 1 106 ? -17.625 7.672 2.547 1 95.75 106 GLN B C 1
ATOM 2495 O O . GLN B 1 106 ? -18.531 8.484 2.367 1 95.75 106 GLN B O 1
ATOM 2500 N N . ASN B 1 107 ? -17.141 6.969 1.557 1 93.31 107 ASN B N 1
ATOM 2501 C CA . ASN B 1 107 ? -17.469 7.23 0.161 1 93.31 107 ASN B CA 1
ATOM 2502 C C . ASN B 1 107 ? -18.641 6.379 -0.306 1 93.31 107 ASN B C 1
ATOM 2504 O O . ASN B 1 107 ? -19.062 6.469 -1.462 1 93.31 107 ASN B O 1
ATOM 2508 N N . GLU B 1 108 ? -19.141 5.5 0.558 1 92.44 108 GLU B N 1
ATOM 2509 C CA . GLU B 1 108 ? -20.312 4.715 0.191 1 92.44 108 GLU B CA 1
ATOM 2510 C C . GLU B 1 108 ? -21.484 5.621 -0.192 1 92.44 108 GLU B C 1
ATOM 2512 O O . GLU B 1 108 ? -21.922 6.449 0.607 1 92.44 108 GLU B O 1
ATOM 2517 N N . PRO B 1 109 ? -21.969 5.48 -1.435 1 90.81 109 PRO B N 1
ATOM 2518 C CA . PRO B 1 109 ? -22.938 6.441 -1.947 1 90.81 109 PRO B CA 1
ATOM 2519 C C . PRO B 1 109 ? -24.344 6.242 -1.353 1 90.81 109 PRO B C 1
ATOM 2521 O O . PRO B 1 109 ? -25.125 7.191 -1.268 1 90.81 109 PRO B O 1
ATOM 2524 N N . ASP B 1 110 ? -24.719 5.02 -1.019 1 91.25 110 ASP B N 1
ATOM 2525 C CA . ASP B 1 110 ? -26.031 4.738 -0.433 1 91.25 110 ASP B CA 1
ATOM 2526 C C . ASP B 1 110 ? -26.031 5.035 1.065 1 91.25 110 ASP B C 1
ATOM 2528 O O . ASP B 1 110 ? -25.359 4.359 1.839 1 91.25 110 ASP B O 1
ATOM 2532 N N . PRO B 1 111 ? -26.844 5.988 1.431 1 94.31 111 PRO B N 1
ATOM 2533 C CA . PRO B 1 111 ? -26.812 6.414 2.832 1 94.31 111 PRO B CA 1
ATOM 2534 C C . PRO B 1 111 ? -27.141 5.281 3.801 1 94.31 111 PRO B C 1
ATOM 2536 O O . PRO B 1 111 ? -26.562 5.223 4.898 1 94.31 111 PRO B O 1
ATOM 2539 N N . ALA B 1 112 ? -28.078 4.465 3.434 1 92.38 112 ALA B N 1
ATOM 2540 C CA . ALA B 1 112 ? -28.438 3.359 4.316 1 92.38 112 ALA B CA 1
ATOM 2541 C C . ALA B 1 112 ? -27.312 2.344 4.426 1 92.38 112 ALA B C 1
ATOM 2543 O O . ALA B 1 112 ? -26.984 1.875 5.52 1 92.38 112 ALA B O 1
ATOM 2544 N N . VAL B 1 113 ? -26.703 2.047 3.344 1 90.81 113 VAL B N 1
ATOM 2545 C CA . VAL B 1 113 ? -25.562 1.124 3.332 1 90.81 113 VAL B CA 1
ATOM 2546 C C . VAL B 1 113 ? -24.391 1.739 4.086 1 90.81 113 VAL B C 1
ATOM 2548 O O . VAL B 1 113 ? -23.719 1.057 4.859 1 90.81 113 VAL B O 1
ATOM 2551 N N . LYS B 1 114 ? -24.188 2.99 3.846 1 94.5 114 LYS B N 1
ATOM 2552 C CA . LYS B 1 114 ? -23.109 3.705 4.52 1 94.5 114 LYS B CA 1
ATOM 2553 C C . LYS B 1 114 ? -23.25 3.619 6.035 1 94.5 114 LYS B C 1
ATOM 2555 O O . LYS B 1 114 ? -22.281 3.371 6.746 1 94.5 114 LYS B O 1
ATOM 2560 N N . ALA B 1 115 ? -24.422 3.887 6.496 1 95.69 115 ALA B N 1
ATOM 2561 C CA . ALA B 1 115 ? -24.672 3.865 7.938 1 95.69 115 ALA B CA 1
ATOM 2562 C C . ALA B 1 115 ? -24.344 2.502 8.531 1 95.69 115 ALA B C 1
ATOM 2564 O O . ALA B 1 115 ? -23.734 2.42 9.602 1 95.69 115 ALA B O 1
ATOM 2565 N N . VAL B 1 116 ? -24.734 1.467 7.879 1 94.06 116 VAL B N 1
ATOM 2566 C CA . VAL B 1 116 ? -24.5 0.108 8.352 1 94.06 116 VAL B CA 1
ATOM 2567 C C . VAL B 1 116 ? -23 -0.182 8.344 1 94.06 116 VAL B C 1
ATOM 2569 O O . VAL B 1 116 ? -22.453 -0.704 9.32 1 94.06 116 VA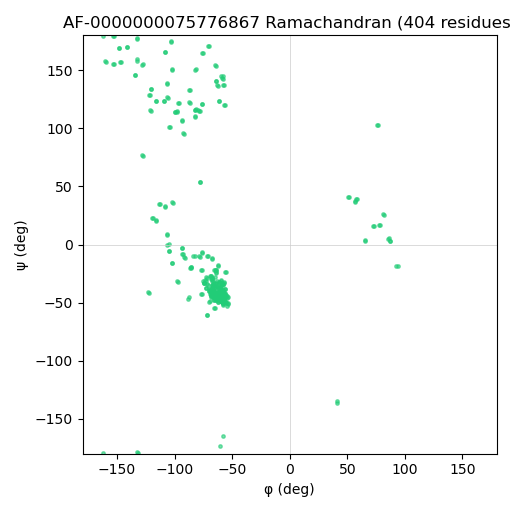L B O 1
ATOM 2572 N N . LYS B 1 117 ? -22.344 0.19 7.309 1 93.81 117 LYS B N 1
ATOM 2573 C CA . LYS B 1 117 ? -20.922 -0.042 7.176 1 93.81 117 LYS B CA 1
ATOM 2574 C C . LYS B 1 117 ? -20.125 0.761 8.211 1 93.81 117 LYS B C 1
ATOM 2576 O O . LYS B 1 117 ? -19.141 0.275 8.758 1 93.81 117 LYS B O 1
ATOM 2581 N N . ARG B 1 118 ? -20.578 1.955 8.391 1 96.69 118 ARG B N 1
ATOM 2582 C CA . ARG B 1 118 ? -19.922 2.82 9.367 1 96.69 118 ARG B CA 1
ATOM 2583 C C . ARG B 1 118 ? -20.031 2.23 10.766 1 96.69 118 ARG B C 1
ATOM 2585 O O . ARG B 1 118 ? -19.031 2.174 11.492 1 96.69 118 ARG B O 1
ATOM 2592 N N . ALA B 1 119 ? -21.203 1.81 11.117 1 96.62 119 ALA B N 1
ATOM 2593 C CA . ALA B 1 119 ? -21.391 1.207 12.43 1 96.62 119 ALA B CA 1
ATOM 2594 C C . ALA B 1 119 ? -20.5 -0.02 12.617 1 96.62 119 ALA B C 1
ATOM 2596 O O . ALA B 1 119 ? -19.891 -0.198 13.672 1 96.62 119 ALA B O 1
ATOM 2597 N N . LYS B 1 120 ? -20.469 -0.843 11.625 1 95.38 120 LYS B N 1
ATOM 2598 C CA . LYS B 1 120 ? -19.641 -2.043 11.664 1 95.38 120 LYS B CA 1
ATOM 2599 C C . LYS B 1 120 ? -18.156 -1.682 11.766 1 95.38 120 LYS B C 1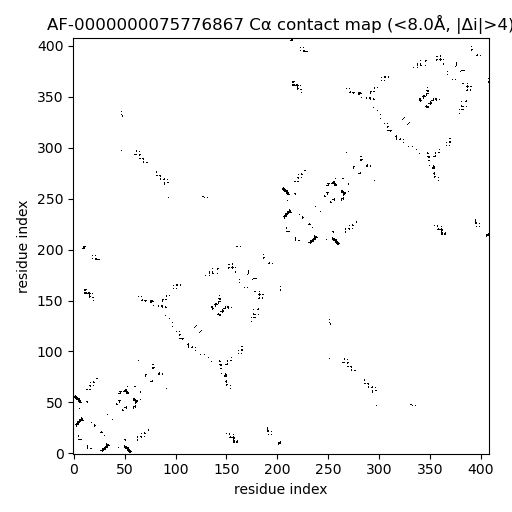
ATOM 2601 O O . LYS B 1 120 ? -17.422 -2.289 12.547 1 95.38 120 LYS B O 1
ATOM 2606 N N . PHE B 1 121 ? -17.734 -0.686 11.016 1 96.5 121 PHE B N 1
ATOM 2607 C CA . PHE B 1 121 ? -16.344 -0.237 11 1 96.5 121 PHE B CA 1
ATOM 2608 C C . PHE B 1 121 ? -15.945 0.306 12.367 1 96.5 121 PHE B C 1
ATOM 2610 O O . PHE B 1 121 ? -14.891 -0.057 12.898 1 96.5 121 PHE B O 1
ATOM 2617 N N . LEU B 1 122 ? -16.781 1.116 12.961 1 95.88 122 LEU B N 1
ATOM 2618 C CA . LEU B 1 122 ? -16.484 1.748 14.242 1 95.88 122 LEU B CA 1
ATOM 2619 C C . LEU B 1 122 ? -16.453 0.712 15.359 1 95.88 122 LEU B C 1
ATOM 2621 O O . LEU B 1 122 ? -15.68 0.856 16.312 1 95.88 122 LEU B O 1
ATOM 2625 N N . ARG B 1 123 ? -17.172 -0.318 15.156 1 95.5 123 ARG B N 1
ATOM 2626 C CA . ARG B 1 123 ? -17.266 -1.35 16.188 1 95.5 123 ARG B CA 1
ATOM 2627 C C . ARG B 1 123 ? -16.141 -2.379 16.016 1 95.5 123 ARG B C 1
ATOM 2629 O O . ARG B 1 123 ? -15.477 -2.732 16.984 1 95.5 123 ARG B O 1
ATOM 2636 N N . ASP B 1 124 ? -15.93 -2.826 14.875 1 93.56 124 ASP B N 1
ATOM 2637 C CA . ASP B 1 124 ? -15.18 -4.062 14.664 1 93.56 124 ASP B CA 1
ATOM 2638 C C . ASP B 1 124 ? -13.719 -3.771 14.352 1 93.56 124 ASP B C 1
ATOM 2640 O O . ASP B 1 124 ? -12.836 -4.578 14.672 1 93.56 124 ASP B O 1
ATOM 2644 N N . LYS B 1 125 ? -13.406 -2.689 13.711 1 94.88 125 LYS B N 1
ATOM 2645 C CA . LYS B 1 125 ? -12.055 -2.51 13.195 1 94.88 125 LYS B CA 1
ATOM 2646 C C . LYS B 1 125 ? -11.414 -1.242 13.75 1 94.88 125 LYS B C 1
ATOM 2648 O O . LYS B 1 125 ? -10.242 -1.252 14.141 1 94.88 125 LYS B O 1
ATOM 2653 N N . CYS B 1 126 ? -12.148 -0.198 13.828 1 96.81 126 CYS B N 1
ATOM 2654 C CA . CYS B 1 126 ? -11.633 1.145 14.078 1 96.81 126 CYS B CA 1
ATOM 2655 C C . CYS B 1 126 ? -10.898 1.206 15.414 1 96.81 126 CYS B C 1
ATOM 2657 O O . CYS B 1 126 ? -9.805 1.762 15.5 1 96.81 126 CYS B O 1
ATOM 2659 N N . PRO B 1 127 ? -11.422 0.588 16.516 1 96.56 127 PRO B N 1
ATOM 2660 C CA . PRO B 1 127 ? -10.719 0.677 17.797 1 96.56 127 PRO B CA 1
ATOM 2661 C C . PRO B 1 127 ? -9.32 0.063 17.75 1 96.56 127 PRO B C 1
ATOM 2663 O O . PRO B 1 127 ? -8.359 0.656 18.25 1 96.56 127 PRO B O 1
ATOM 2666 N N . PHE B 1 128 ? -9.195 -1.058 17.156 1 96.81 128 PHE B N 1
ATOM 2667 C CA . PHE B 1 128 ? -7.883 -1.677 17.031 1 96.81 128 PHE B CA 1
ATOM 2668 C C . PHE B 1 128 ? -6.941 -0.792 16.219 1 96.81 128 PHE B C 1
ATOM 2670 O O . PHE B 1 128 ? -5.797 -0.565 16.609 1 96.81 128 PHE B O 1
ATOM 2677 N N . TYR B 1 129 ? -7.398 -0.337 15.07 1 98.06 129 TYR B N 1
ATOM 2678 C CA . TYR B 1 129 ? -6.59 0.478 14.172 1 98.06 129 TYR B CA 1
ATOM 2679 C C . TYR B 1 129 ? -6.02 1.689 14.906 1 98.06 129 TYR B C 1
ATOM 2681 O O . TYR B 1 129 ? -4.809 1.925 14.875 1 98.06 129 TYR B O 1
ATOM 2689 N N . LEU B 1 130 ? -6.879 2.404 15.586 1 98.5 130 LEU B N 1
ATOM 2690 C CA . LEU B 1 130 ? -6.473 3.662 16.203 1 98.5 130 LEU B CA 1
ATOM 2691 C C . LEU B 1 130 ? -5.582 3.41 17.422 1 98.5 130 LEU B C 1
ATOM 2693 O O . LEU B 1 130 ? -4.598 4.125 17.625 1 98.5 130 LEU B O 1
ATOM 2697 N N . GLN B 1 131 ? -5.898 2.402 18.141 1 98.38 131 GLN B N 1
ATOM 2698 C CA . GLN B 1 131 ? -5.074 2.053 19.281 1 98.38 131 GLN B CA 1
ATOM 2699 C C . GLN B 1 131 ? -3.68 1.606 18.844 1 98.38 131 GLN B C 1
ATOM 2701 O O . GLN B 1 131 ? -2.678 2.01 19.438 1 98.38 131 GLN B O 1
ATOM 2706 N N . LYS B 1 132 ? -3.639 0.755 17.891 1 98.62 132 LYS B N 1
ATOM 2707 C CA . LYS B 1 132 ? -2.357 0.262 17.391 1 98.62 132 LYS B CA 1
ATOM 2708 C C . LYS B 1 132 ? -1.512 1.398 16.828 1 98.62 132 LYS B C 1
ATOM 2710 O O . LYS B 1 132 ? -0.303 1.458 17.062 1 98.62 132 LYS B O 1
ATOM 2715 N N . LEU B 1 133 ? -2.133 2.281 16.078 1 98.88 133 LEU B N 1
ATOM 2716 C CA . LEU B 1 133 ? -1.405 3.422 15.523 1 98.88 133 LEU B CA 1
ATOM 2717 C C . LEU B 1 133 ? -0.852 4.301 16.641 1 98.88 133 LEU B C 1
ATOM 2719 O O . LEU B 1 133 ? 0.296 4.746 16.578 1 98.88 133 LEU B O 1
ATOM 2723 N N . ASP B 1 134 ? -1.671 4.547 17.625 1 98.88 134 ASP B N 1
ATOM 2724 C CA . ASP B 1 134 ? -1.229 5.312 18.781 1 98.88 134 ASP B CA 1
ATOM 2725 C C . ASP B 1 134 ? -0.026 4.652 19.453 1 98.88 134 ASP B C 1
ATOM 2727 O O . ASP B 1 134 ? 0.947 5.328 19.797 1 98.88 134 ASP B O 1
ATOM 2731 N N . GLU B 1 135 ? -0.107 3.352 19.641 1 98.62 135 GLU B N 1
ATOM 2732 C CA . GLU B 1 135 ? 0.985 2.586 20.234 1 98.62 135 GLU B CA 1
ATOM 2733 C C . GLU B 1 135 ? 2.26 2.711 19.406 1 98.62 135 GLU B C 1
ATOM 2735 O O . GLU B 1 135 ? 3.352 2.875 19.953 1 98.62 135 GLU B O 1
ATOM 2740 N N . ILE B 1 136 ? 2.17 2.625 18.125 1 98.75 136 ILE B N 1
ATOM 2741 C CA . ILE B 1 136 ? 3.307 2.734 17.219 1 98.75 136 ILE B CA 1
ATOM 2742 C C . ILE B 1 136 ? 3.996 4.082 17.422 1 98.75 136 ILE B C 1
ATOM 2744 O O . ILE B 1 136 ? 5.211 4.141 17.609 1 98.75 136 ILE B O 1
ATOM 2748 N N . ILE B 1 137 ? 3.26 5.145 17.391 1 98.88 137 ILE B N 1
ATOM 2749 C CA . ILE B 1 137 ? 3.828 6.484 17.484 1 98.88 137 ILE B CA 1
ATOM 2750 C C . ILE B 1 137 ? 4.48 6.684 18.844 1 98.88 137 ILE B C 1
ATOM 2752 O O . ILE B 1 137 ? 5.602 7.188 18.953 1 98.88 137 ILE B O 1
ATOM 2756 N N . ARG B 1 138 ? 3.814 6.242 19.875 1 98.62 138 ARG B N 1
ATOM 2757 C CA . ARG B 1 138 ? 4.332 6.41 21.234 1 98.62 138 ARG B CA 1
ATOM 2758 C C . ARG B 1 138 ? 5.602 5.586 21.438 1 98.62 138 ARG B C 1
ATOM 2760 O O . ARG B 1 138 ? 6.539 6.035 22.094 1 98.62 138 ARG B O 1
ATOM 2767 N N . SER B 1 139 ? 5.656 4.414 20.828 1 98.31 139 SER B N 1
ATOM 2768 C CA . SER B 1 139 ? 6.797 3.523 21 1 98.31 139 SER B CA 1
ATOM 2769 C C . SER B 1 139 ? 7.984 3.971 20.156 1 98.31 139 SER B C 1
ATOM 2771 O O . SER B 1 139 ? 9.102 3.494 20.359 1 98.31 139 SER B O 1
ATOM 2773 N N . ASN B 1 140 ? 7.773 4.887 19.281 1 98.69 140 ASN B N 1
ATOM 2774 C CA . ASN B 1 140 ? 8.828 5.395 18.422 1 98.69 140 ASN B CA 1
ATOM 2775 C C . ASN B 1 140 ? 9.164 6.852 18.734 1 98.69 140 ASN B C 1
ATOM 2777 O O . ASN B 1 140 ? 9.422 7.641 17.812 1 98.69 140 ASN B O 1
ATOM 2781 N N . ASN B 1 141 ? 9.086 7.195 19.984 1 98.31 141 ASN B N 1
ATOM 2782 C CA . ASN B 1 141 ? 9.461 8.531 20.438 1 98.31 141 ASN B CA 1
ATOM 2783 C C . ASN B 1 141 ? 8.672 9.617 19.719 1 98.31 141 ASN B C 1
ATOM 2785 O O . ASN B 1 141 ? 9.234 10.633 19.312 1 98.31 141 ASN B O 1
ATOM 2789 N N . GLY B 1 142 ? 7.391 9.328 19.438 1 98.81 142 GLY B N 1
ATOM 2790 C CA . GLY B 1 142 ? 6.527 10.336 18.828 1 98.81 142 GLY B CA 1
ATOM 2791 C C . GLY B 1 142 ? 6.598 10.352 17.312 1 98.81 142 GLY B C 1
ATOM 2792 O O . GLY B 1 142 ? 6.004 11.211 16.672 1 98.81 142 GLY B O 1
ATOM 2793 N N . HIS B 1 143 ? 7.375 9.406 16.75 1 98.94 143 HIS B N 1
ATOM 2794 C CA . HIS B 1 143 ? 7.488 9.266 15.297 1 98.94 143 HIS B CA 1
ATOM 2795 C C . HIS B 1 143 ? 6.777 8.008 14.812 1 98.94 143 HIS B C 1
ATOM 2797 O O . HIS B 1 143 ? 6.391 7.16 15.609 1 98.94 143 HIS B O 1
ATOM 2803 N N . LEU B 1 144 ? 6.578 7.949 13.531 1 98.94 144 LEU B N 1
ATOM 2804 C CA . LEU B 1 144 ? 5.883 6.789 12.984 1 98.94 144 LEU B CA 1
ATOM 2805 C C . LEU B 1 144 ? 6.781 5.559 13 1 98.94 144 LEU B C 1
ATOM 2807 O O . LEU B 1 144 ? 6.293 4.43 13.109 1 98.94 144 LEU B O 1
ATOM 2811 N N . ALA B 1 145 ? 8.102 5.742 12.875 1 98.88 145 ALA B N 1
ATOM 2812 C CA . ALA B 1 145 ? 9.055 4.633 12.859 1 98.88 145 ALA B CA 1
ATOM 2813 C C . ALA B 1 145 ? 10.461 5.109 13.195 1 98.88 145 ALA B C 1
ATOM 2815 O O . ALA B 1 145 ? 10.758 6.301 13.094 1 98.88 145 ALA B O 1
ATOM 2816 N N . ALA B 1 146 ? 11.289 4.215 13.648 1 98.56 146 ALA B N 1
ATOM 2817 C CA . ALA B 1 146 ? 12.742 4.344 13.812 1 98.56 146 ALA B CA 1
ATOM 2818 C C . ALA B 1 146 ? 13.086 5.395 14.859 1 98.56 146 ALA B C 1
ATOM 2820 O O . ALA B 1 146 ? 14.242 5.801 14.984 1 98.56 146 ALA B O 1
ATOM 2821 N N . GLY B 1 147 ? 12.133 5.988 15.516 1 98.62 147 GLY B N 1
ATOM 2822 C CA . GLY B 1 147 ? 12.352 6.906 16.625 1 98.62 147 GLY B CA 1
ATOM 2823 C C . GLY B 1 147 ? 12.891 8.25 16.188 1 98.62 147 GLY B C 1
ATOM 2824 O O . GLY B 1 147 ? 13.461 8.992 16.984 1 98.62 147 GLY B O 1
ATOM 2825 N N . LYS B 1 148 ? 12.789 8.539 14.945 1 98.62 148 LYS B N 1
ATOM 2826 C CA . LYS B 1 148 ? 13.297 9.773 14.359 1 98.62 148 LYS B CA 1
ATOM 2827 C C . LYS B 1 148 ? 12.445 10.219 13.172 1 98.62 148 LYS B C 1
ATOM 2829 O O . LYS B 1 148 ? 11.594 9.461 12.703 1 98.62 148 LYS B O 1
ATOM 2834 N N . LEU B 1 149 ? 12.711 11.477 12.727 1 98.88 149 LEU B N 1
ATOM 2835 C CA . LEU B 1 149 ? 12.016 11.961 11.547 1 98.88 149 LEU B CA 1
ATOM 2836 C C . LEU B 1 149 ? 12.336 11.102 10.328 1 98.88 149 LEU B C 1
ATOM 2838 O O . LEU B 1 149 ? 13.5 10.891 10 1 98.88 149 LEU B O 1
ATOM 2842 N N . THR B 1 150 ? 11.359 10.562 9.711 1 98.94 150 THR B N 1
ATOM 2843 C CA . THR B 1 150 ? 11.453 9.875 8.43 1 98.94 150 THR B CA 1
ATOM 2844 C C . THR B 1 150 ? 10.359 10.352 7.48 1 98.94 150 THR B C 1
ATOM 2846 O O . THR B 1 150 ? 9.5 11.148 7.863 1 98.94 150 THR B O 1
ATOM 2849 N N . TRP B 1 151 ? 10.375 9.852 6.246 1 98.94 151 TRP B N 1
ATOM 2850 C CA . TRP B 1 151 ? 9.336 10.211 5.285 1 98.94 151 TRP B CA 1
ATOM 2851 C C . TRP B 1 151 ? 7.977 9.695 5.734 1 98.94 151 TRP B C 1
ATOM 2853 O O . TRP B 1 151 ? 6.941 10.219 5.324 1 98.94 151 TRP B O 1
ATOM 2863 N N . GLY B 1 152 ? 7.988 8.656 6.605 1 98.94 152 GLY B N 1
ATOM 2864 C CA . GLY B 1 152 ? 6.727 8.172 7.145 1 98.94 152 GLY B CA 1
ATOM 2865 C C . GLY B 1 152 ? 5.988 9.219 7.965 1 98.94 152 GLY B C 1
ATOM 2866 O O . GLY B 1 152 ? 4.758 9.297 7.914 1 98.94 152 GLY B O 1
ATOM 2867 N N . ASP B 1 153 ? 6.742 10.008 8.734 1 99 153 ASP B N 1
ATOM 2868 C CA . ASP B 1 153 ? 6.129 11.086 9.508 1 99 153 ASP B CA 1
ATOM 2869 C C . ASP B 1 153 ? 5.477 12.117 8.586 1 99 153 ASP B C 1
ATOM 2871 O O . ASP B 1 153 ? 4.367 12.586 8.859 1 99 153 ASP B O 1
ATOM 2875 N N . ILE B 1 154 ? 6.16 12.453 7.566 1 99 154 ILE B N 1
ATOM 2876 C CA . ILE B 1 154 ? 5.672 13.477 6.648 1 99 154 ILE B CA 1
ATOM 2877 C C . ILE B 1 154 ? 4.473 12.945 5.871 1 99 154 ILE B C 1
ATOM 2879 O O . ILE B 1 154 ? 3.506 13.672 5.633 1 99 154 ILE B O 1
ATOM 2883 N N . TYR B 1 155 ? 4.492 11.672 5.473 1 98.94 155 TYR B N 1
ATOM 2884 C CA . TYR B 1 155 ? 3.334 11.031 4.859 1 98.94 155 TYR B CA 1
ATOM 2885 C C . TYR B 1 155 ? 2.113 11.133 5.766 1 98.94 155 TYR B C 1
ATOM 2887 O O . TYR B 1 155 ? 1.048 11.586 5.336 1 98.94 155 TYR B O 1
ATOM 2895 N N . PHE B 1 156 ? 2.318 10.766 7.027 1 98.94 156 PHE B N 1
ATOM 2896 C CA . PHE B 1 156 ? 1.231 10.781 8 1 98.94 156 PHE B CA 1
ATOM 2897 C C . PHE B 1 156 ? 0.69 12.195 8.18 1 98.94 156 PHE B C 1
ATOM 2899 O O . PHE B 1 156 ? -0.522 12.414 8.141 1 98.94 156 PHE B O 1
ATOM 2906 N N . ALA B 1 157 ? 1.569 13.117 8.359 1 98.88 157 ALA B N 1
ATOM 2907 C CA . ALA B 1 157 ? 1.168 14.5 8.633 1 98.88 157 ALA B CA 1
ATOM 2908 C C . ALA B 1 157 ? 0.349 15.07 7.48 1 98.88 157 ALA B C 1
ATOM 2910 O O . ALA B 1 157 ? -0.632 15.781 7.703 1 98.88 157 ALA B O 1
ATOM 2911 N N . GLY B 1 158 ? 0.806 14.805 6.289 1 98.69 158 GLY B N 1
ATOM 2912 C CA . GLY B 1 158 ? 0.069 15.273 5.125 1 98.69 158 GLY B CA 1
ATOM 2913 C C . GLY B 1 158 ? -1.305 14.641 4.996 1 98.69 158 GLY B C 1
ATOM 2914 O O . GLY B 1 158 ? -2.246 15.281 4.527 1 98.69 158 GLY B O 1
ATOM 2915 N N . LEU B 1 159 ? -1.423 13.43 5.395 1 98.62 159 LEU B N 1
ATOM 2916 C CA . LEU B 1 159 ? -2.633 12.641 5.203 1 98.62 159 LEU B CA 1
ATOM 2917 C C . LEU B 1 159 ? -3.625 12.883 6.332 1 98.62 159 LEU B C 1
ATOM 2919 O O . LEU B 1 159 ? -4.824 12.641 6.176 1 98.62 159 LEU B O 1
ATOM 2923 N N . TYR B 1 160 ? -3.207 13.375 7.461 1 98.5 160 TYR B N 1
ATOM 2924 C CA . TYR B 1 160 ? -3.945 13.266 8.719 1 98.5 160 TYR B CA 1
ATOM 2925 C C . TYR B 1 160 ? -5.254 14.047 8.641 1 98.5 160 TYR B C 1
ATOM 2927 O O . TYR B 1 160 ? -6.277 13.609 9.172 1 98.5 160 TYR B O 1
ATOM 2935 N N . SER B 1 161 ? -5.254 15.242 8.023 1 97.38 161 SER B N 1
ATOM 2936 C CA . SER B 1 161 ? -6.496 16 7.918 1 97.38 161 SER B CA 1
ATOM 2937 C C . SER B 1 161 ? -7.559 15.219 7.156 1 97.38 161 SER B C 1
ATOM 2939 O O . SER B 1 161 ? -8.734 15.227 7.531 1 97.38 161 SER B O 1
ATOM 2941 N N . TYR B 1 162 ? -7.168 14.555 6.137 1 97.69 162 TYR B N 1
ATOM 2942 C CA . TYR B 1 162 ? -8.102 13.727 5.383 1 97.69 162 TYR B CA 1
ATOM 2943 C C . TYR B 1 162 ? -8.555 12.531 6.207 1 97.69 162 TYR B C 1
ATOM 2945 O O . TYR B 1 162 ? -9.727 12.141 6.16 1 97.69 162 TYR B O 1
ATOM 2953 N N . LEU B 1 163 ? -7.594 11.898 6.895 1 98 163 LEU B N 1
ATOM 2954 C CA . LEU B 1 163 ? -7.926 10.758 7.742 1 98 163 LEU B CA 1
ATOM 2955 C C . LEU B 1 163 ? -8.977 11.148 8.781 1 98 163 LEU B C 1
ATOM 2957 O O . LEU B 1 163 ? -9.938 10.406 9 1 98 163 LEU B O 1
ATOM 2961 N N . ARG B 1 164 ? -8.836 12.32 9.398 1 96.88 164 ARG B N 1
ATOM 2962 C CA . ARG B 1 164 ? -9.812 12.828 10.359 1 96.88 164 ARG B CA 1
ATOM 2963 C C . ARG B 1 164 ? -11.18 12.984 9.719 1 96.88 164 ARG B C 1
ATOM 2965 O O . ARG B 1 164 ? -12.195 12.594 10.297 1 96.88 164 ARG B O 1
ATOM 2972 N N . TYR B 1 165 ? -11.203 13.547 8.586 1 96.69 165 TYR B N 1
ATOM 2973 C CA . TYR B 1 165 ? -12.445 13.719 7.844 1 96.69 165 TYR B CA 1
ATOM 2974 C C . TYR B 1 165 ? -13.102 12.375 7.562 1 96.69 165 TYR B C 1
ATOM 2976 O O . TYR B 1 165 ? -14.305 12.203 7.793 1 96.69 165 TYR B O 1
ATOM 2984 N N . ALA B 1 166 ? -12.305 11.398 7.047 1 96.81 166 ALA B N 1
ATOM 2985 C CA . ALA B 1 166 ? -12.836 10.109 6.625 1 96.81 166 ALA B CA 1
ATOM 2986 C C . ALA B 1 166 ? -13.336 9.305 7.82 1 96.81 166 ALA B C 1
ATOM 2988 O O . ALA B 1 166 ? -14.305 8.547 7.707 1 96.81 166 ALA B O 1
ATOM 2989 N N . LEU B 1 167 ? -12.648 9.438 8.961 1 97.12 167 LEU B N 1
ATOM 2990 C CA . LEU B 1 167 ? -13.008 8.68 10.156 1 97.12 167 LEU B CA 1
ATOM 2991 C C . LEU B 1 167 ? -14.266 9.242 10.797 1 97.12 167 LEU B C 1
ATOM 2993 O O . LEU B 1 167 ? -15.039 8.5 11.414 1 97.12 167 LEU B O 1
ATOM 2997 N N . GLU B 1 168 ? -14.477 10.555 10.719 1 94.81 168 GLU B N 1
ATOM 2998 C CA . GLU B 1 168 ? -15.641 11.242 11.266 1 94.81 168 GLU B CA 1
ATOM 2999 C C . GLU B 1 168 ? -15.766 11.008 12.766 1 94.81 168 GLU B C 1
ATOM 3001 O O . GLU B 1 168 ? -16.844 10.688 13.266 1 94.81 168 GLU B O 1
ATOM 3006 N N . ILE B 1 169 ? -14.656 11.016 13.422 1 95 169 ILE B N 1
ATOM 3007 C CA . ILE B 1 169 ? -14.609 10.938 14.875 1 95 169 ILE B CA 1
ATOM 3008 C C . ILE B 1 169 ? -14.281 12.305 15.453 1 95 169 ILE B C 1
ATOM 3010 O O . ILE B 1 169 ? -13.133 12.75 15.406 1 95 169 ILE B O 1
ATOM 3014 N N . PRO B 1 170 ? -15.234 13.016 15.93 1 92.69 170 PRO B N 1
ATOM 3015 C CA . PRO B 1 170 ? -15.078 14.422 16.297 1 92.69 170 PRO B CA 1
ATOM 3016 C C . PRO B 1 170 ? -13.992 14.641 17.359 1 92.69 170 PRO B C 1
ATOM 3018 O O . PRO B 1 170 ? -13.305 15.664 17.344 1 92.69 170 PRO B O 1
ATOM 3021 N N . ASP B 1 171 ? -13.758 13.75 18.281 1 95.81 171 ASP B N 1
ATOM 3022 C CA . ASP B 1 171 ? -12.805 13.961 19.359 1 95.81 171 ASP B CA 1
ATOM 3023 C C . ASP B 1 171 ? -11.562 13.094 19.172 1 95.81 171 ASP B C 1
ATOM 3025 O O . ASP B 1 171 ? -10.945 12.664 20.156 1 95.81 171 ASP B O 1
ATOM 3029 N N . LEU B 1 172 ? -11.219 12.867 17.953 1 97.75 172 LEU B N 1
ATOM 3030 C CA . LEU B 1 172 ? -10.086 12 17.641 1 97.75 172 LEU B CA 1
ATOM 3031 C C . LEU B 1 172 ? -8.797 12.547 18.266 1 97.75 172 LEU B C 1
ATOM 3033 O O . LEU B 1 172 ? -8.047 11.797 18.891 1 97.75 172 LEU B O 1
ATOM 3037 N N . ASP B 1 173 ? -8.555 13.859 18.188 1 97.75 173 ASP B N 1
ATOM 3038 C CA . ASP B 1 173 ? -7.332 14.484 18.672 1 97.75 173 ASP B CA 1
ATOM 3039 C C . ASP B 1 173 ? -7.234 14.391 20.203 1 97.75 173 ASP B C 1
ATOM 3041 O O . ASP B 1 173 ? -6.137 14.352 20.75 1 97.75 173 ASP B O 1
ATOM 3045 N N . GLN B 1 174 ? -8.32 14.398 20.812 1 97.94 174 GLN B N 1
ATOM 3046 C CA . GLN B 1 174 ? -8.352 14.273 22.266 1 97.94 174 GLN B CA 1
ATOM 3047 C C . GLN B 1 174 ? -8.117 12.836 22.703 1 97.94 174 GLN B C 1
ATOM 3049 O O . GLN B 1 174 ? -7.395 12.578 23.672 1 97.94 174 GLN B O 1
ATOM 3054 N N . LYS B 1 175 ? -8.719 11.922 22.031 1 97.69 175 LYS B N 1
ATOM 3055 C CA . LYS B 1 175 ? -8.617 10.5 22.359 1 97.69 175 LYS B CA 1
ATOM 3056 C C . LYS B 1 175 ? -7.211 9.977 22.078 1 97.69 175 LYS B C 1
ATOM 3058 O O . LYS B 1 175 ? -6.699 9.133 22.812 1 97.69 175 LYS B O 1
ATOM 3063 N N . TYR B 1 176 ? -6.668 10.445 20.969 1 98.5 176 TYR B N 1
ATOM 3064 C CA . TYR B 1 176 ? -5.332 10.031 20.547 1 98.5 176 TYR B CA 1
ATOM 3065 C C . TYR B 1 176 ? -4.453 11.242 20.266 1 98.5 176 TYR B C 1
ATOM 3067 O O . TYR B 1 176 ? -4.105 11.5 19.109 1 98.5 176 TYR B O 1
ATOM 3075 N N . PRO B 1 177 ? -3.975 11.891 21.297 1 98.56 177 PRO B N 1
ATOM 3076 C CA . PRO B 1 177 ? -3.217 13.133 21.109 1 98.56 177 PRO B CA 1
ATOM 3077 C C . PRO B 1 177 ? -1.914 12.914 20.344 1 98.56 177 PRO B C 1
ATOM 3079 O O . PRO B 1 177 ? -1.371 13.867 19.766 1 98.56 177 PRO B O 1
ATOM 3082 N N . SER B 1 178 ? -1.397 11.664 20.344 1 98.81 178 SER B N 1
ATOM 3083 C CA . SER B 1 178 ? -0.149 11.383 19.641 1 98.81 178 SER B CA 1
ATOM 3084 C C . SER B 1 178 ? -0.264 11.703 18.156 1 98.81 178 SER B C 1
ATOM 3086 O O . SER B 1 178 ? 0.721 12.086 17.516 1 98.81 178 SER B O 1
ATOM 3088 N N . PHE B 1 179 ? -1.477 11.555 17.609 1 98.88 179 PHE B N 1
ATOM 3089 C CA . PHE B 1 179 ? -1.678 11.797 16.188 1 98.88 179 PHE B CA 1
ATOM 3090 C C . PHE B 1 179 ? -1.443 13.266 15.852 1 98.88 179 PHE B C 1
ATOM 3092 O O . PHE B 1 179 ? -0.603 13.586 15.016 1 98.88 179 PHE B O 1
ATOM 3099 N N . LYS B 1 180 ? -2.158 14.133 16.562 1 98.56 180 LYS B N 1
ATOM 3100 C CA . LYS B 1 180 ? -2.041 15.57 16.328 1 98.56 180 LYS B CA 1
ATOM 3101 C C . LYS B 1 180 ? -0.644 16.078 16.672 1 98.56 180 LYS B C 1
ATOM 3103 O O . LYS B 1 180 ? -0.103 16.953 16 1 98.56 180 LYS B O 1
ATOM 3108 N N . LYS B 1 181 ? -0.086 15.539 17.688 1 98.81 181 LYS B N 1
ATOM 3109 C CA . LYS B 1 181 ? 1.262 15.93 18.078 1 98.81 181 LYS B CA 1
ATOM 3110 C C . LYS B 1 181 ? 2.271 15.633 16.969 1 98.81 181 LYS B C 1
ATOM 3112 O O . LYS B 1 181 ? 3.145 16.453 16.688 1 98.81 181 LYS B O 1
ATOM 3117 N N . LEU B 1 182 ? 2.191 14.492 16.391 1 98.94 182 LEU B N 1
ATOM 3118 C CA . LEU B 1 182 ? 3.09 14.141 15.297 1 98.94 182 LEU B CA 1
ATOM 3119 C C . LEU B 1 182 ? 2.869 15.062 14.102 1 98.94 182 LEU B C 1
ATOM 3121 O O . LEU B 1 182 ? 3.83 15.531 13.484 1 98.94 182 LEU B O 1
ATOM 3125 N N . GLN B 1 183 ? 1.597 15.289 13.773 1 98.75 183 GLN B N 1
ATOM 3126 C CA . GLN B 1 183 ? 1.314 16.203 12.672 1 98.75 183 GLN B CA 1
ATOM 3127 C C . GLN B 1 183 ? 1.892 17.578 12.938 1 98.75 183 GLN B C 1
ATOM 3129 O O . GLN B 1 183 ? 2.549 18.172 12.07 1 98.75 183 GLN B O 1
ATOM 3134 N N . ASP B 1 184 ? 1.645 18.125 14.109 1 98.75 184 ASP B N 1
ATOM 3135 C CA . ASP B 1 184 ? 2.117 19.453 14.484 1 98.75 184 ASP B CA 1
ATOM 3136 C C . ASP B 1 184 ? 3.643 19.531 14.43 1 98.75 184 ASP B C 1
ATOM 3138 O O . ASP B 1 184 ? 4.203 20.531 13.992 1 98.75 184 ASP B O 1
ATOM 3142 N N . TYR B 1 185 ? 4.277 18.484 14.938 1 98.88 185 TYR B N 1
ATOM 3143 C CA . TYR B 1 185 ? 5.734 18.422 14.875 1 98.88 185 TYR B CA 1
ATOM 3144 C C . TYR B 1 185 ? 6.227 18.578 13.438 1 98.88 185 TYR B C 1
ATOM 3146 O O . TYR B 1 185 ? 7.082 19.422 13.156 1 98.88 185 TYR B O 1
ATOM 3154 N N . VAL B 1 186 ? 5.695 17.828 12.547 1 98.94 186 VAL B N 1
ATOM 3155 C CA . VAL B 1 186 ? 6.129 17.859 11.156 1 98.94 186 VAL B CA 1
ATOM 3156 C C . VAL B 1 186 ? 5.863 19.234 10.562 1 98.94 186 VAL B C 1
ATOM 3158 O O . VAL B 1 186 ? 6.734 19.812 9.906 1 98.94 186 VAL B O 1
ATOM 3161 N N . LEU B 1 187 ? 4.676 19.781 10.828 1 98.62 187 LEU B N 1
ATOM 3162 C CA . LEU B 1 187 ? 4.277 21.031 10.219 1 98.62 187 LEU B CA 1
ATOM 3163 C C . LEU B 1 187 ? 5.07 22.203 10.812 1 98.62 187 LEU B C 1
ATOM 3165 O O . LEU B 1 187 ? 5.066 23.297 10.266 1 98.62 187 LEU B O 1
ATOM 3169 N N . SER B 1 188 ? 5.781 21.938 11.836 1 98.75 188 SER B N 1
ATOM 3170 C CA . SER B 1 188 ? 6.59 22.984 12.461 1 98.75 188 SER B CA 1
ATOM 3171 C C . SER B 1 188 ? 8.016 22.984 11.914 1 98.75 188 SER B C 1
ATOM 3173 O O . SER B 1 188 ? 8.82 23.844 12.273 1 98.75 188 SER B O 1
ATOM 3175 N N . LEU B 1 189 ? 8.375 22 11.125 1 98.81 189 LEU B N 1
ATOM 3176 C CA . LEU B 1 189 ? 9.719 21.938 10.57 1 98.81 189 LEU B CA 1
ATOM 3177 C C . LEU B 1 189 ? 10.039 23.188 9.781 1 98.81 189 LEU B C 1
ATOM 3179 O O . LEU B 1 189 ? 9.234 23.641 8.961 1 98.81 189 LEU B O 1
ATOM 3183 N N . PRO B 1 190 ? 11.234 23.719 9.938 1 98.69 190 PRO B N 1
ATOM 3184 C CA . PRO B 1 190 ? 11.594 24.953 9.234 1 98.69 190 PRO B CA 1
ATOM 3185 C C . PRO B 1 190 ? 11.555 24.797 7.715 1 98.69 190 PRO B C 1
ATOM 3187 O O . PRO B 1 190 ? 11.242 25.766 7.004 1 98.69 190 PRO B O 1
ATOM 3190 N N . GLN B 1 191 ? 11.859 23.625 7.191 1 98.56 191 GLN B N 1
ATOM 3191 C CA . GLN B 1 191 ? 11.883 23.359 5.758 1 98.56 191 GLN B CA 1
ATOM 3192 C C . GLN B 1 191 ? 10.508 23.547 5.137 1 98.56 191 GLN B C 1
ATOM 3194 O O . GLN B 1 191 ? 10.383 23.734 3.924 1 98.56 191 GLN B O 1
ATOM 3199 N N . LEU B 1 192 ? 9.453 23.531 6.008 1 98.81 192 LEU B N 1
ATOM 3200 C CA . LEU B 1 192 ? 8.102 23.531 5.465 1 98.81 192 LEU B CA 1
ATOM 3201 C C . LEU B 1 192 ? 7.449 24.891 5.625 1 98.81 192 LEU B C 1
ATOM 3203 O O . LEU B 1 192 ? 6.348 25.125 5.125 1 98.81 192 LEU B O 1
ATOM 3207 N N . LYS B 1 193 ? 8.055 25.812 6.273 1 98.19 193 LYS B N 1
ATOM 3208 C CA . LYS B 1 193 ? 7.48 27.094 6.676 1 98.19 193 LYS B CA 1
ATOM 3209 C C . LYS B 1 193 ? 6.973 27.875 5.465 1 98.19 193 LYS B C 1
ATOM 3211 O O . LYS B 1 193 ? 5.828 28.328 5.449 1 98.19 193 LYS B O 1
ATOM 3216 N N . GLN B 1 194 ? 7.832 28.016 4.492 1 97.88 194 GLN B N 1
ATOM 3217 C CA . GLN B 1 194 ? 7.477 28.812 3.324 1 97.88 194 GLN B CA 1
ATOM 3218 C C . GLN B 1 194 ? 6.305 28.188 2.568 1 97.88 194 GLN B C 1
ATOM 3220 O O . GLN B 1 194 ? 5.379 28.891 2.162 1 97.88 194 GLN B O 1
ATOM 3225 N N . TYR B 1 195 ? 6.379 26.875 2.316 1 98.31 195 TYR B N 1
ATOM 3226 C CA . TYR B 1 195 ? 5.301 26.203 1.605 1 98.31 195 TYR B CA 1
ATOM 3227 C C . TYR B 1 195 ? 3.973 26.375 2.336 1 98.31 195 TYR B C 1
ATOM 3229 O O . TYR B 1 195 ? 2.959 26.719 1.724 1 98.31 195 TYR B O 1
ATOM 3237 N N . LEU B 1 196 ? 3.943 26.172 3.662 1 98 196 LEU B N 1
ATOM 3238 C CA . LEU B 1 196 ? 2.721 26.219 4.457 1 98 196 LEU B CA 1
ATOM 3239 C C . LEU B 1 196 ? 2.145 27.625 4.48 1 98 196 LEU B C 1
ATOM 3241 O O . LEU B 1 196 ? 0.925 27.797 4.492 1 98 196 LEU B O 1
ATOM 3245 N N . ALA B 1 197 ? 2.99 28.594 4.469 1 97.5 197 ALA B N 1
ATOM 3246 C CA . ALA B 1 197 ? 2.551 29.984 4.484 1 97.5 197 ALA B CA 1
ATOM 3247 C C . ALA B 1 197 ? 1.839 30.344 3.186 1 97.5 197 ALA B C 1
ATOM 3249 O O . ALA B 1 197 ? 0.934 31.188 3.182 1 97.5 197 ALA B O 1
ATOM 3250 N N . ASN B 1 198 ? 2.203 29.719 2.098 1 96.81 198 ASN B N 1
ATOM 3251 C CA . ASN B 1 198 ? 1.705 30.109 0.783 1 96.81 198 ASN B CA 1
ATOM 3252 C C . ASN B 1 198 ? 0.608 29.156 0.298 1 96.81 198 ASN B C 1
ATOM 3254 O O . ASN B 1 198 ? -0.087 29.453 -0.674 1 96.81 198 ASN B O 1
ATOM 3258 N N . ALA B 1 199 ? 0.517 28 0.946 1 95.25 199 ALA B N 1
ATOM 3259 C CA . ALA B 1 199 ? -0.468 27.016 0.511 1 95.25 199 ALA B CA 1
ATOM 3260 C C . ALA B 1 199 ? -1.889 27.547 0.672 1 95.25 199 ALA B C 1
ATOM 3262 O O . ALA B 1 199 ? -2.199 28.219 1.663 1 95.25 199 ALA B O 1
ATOM 3263 N N . PRO B 1 200 ? -2.719 27.312 -0.306 1 95.31 200 PRO B N 1
ATOM 3264 C CA . PRO B 1 200 ? -4.109 27.75 -0.145 1 95.31 200 PRO B CA 1
ATOM 3265 C C . PRO B 1 200 ? -4.824 27.016 0.991 1 95.31 200 PRO B C 1
ATOM 3267 O O . PRO B 1 200 ? -4.469 25.875 1.321 1 95.31 200 PRO B O 1
ATOM 3270 N N . GLN B 1 201 ? -5.809 27.688 1.509 1 93.38 201 GLN B N 1
ATOM 3271 C CA . GLN B 1 201 ? -6.664 27.031 2.49 1 93.38 201 GLN B CA 1
ATOM 3272 C C . GLN B 1 201 ? -7.633 26.062 1.815 1 93.38 201 GLN B C 1
ATOM 3274 O O . GLN B 1 201 ? -8.336 26.438 0.874 1 93.38 201 GLN B O 1
ATOM 3279 N N . THR B 1 202 ? -7.516 24.859 2.207 1 93.75 202 THR B N 1
ATOM 3280 C CA . THR B 1 202 ? -8.383 23.844 1.644 1 93.75 202 THR B CA 1
ATOM 3281 C C . THR B 1 202 ? -8.977 22.969 2.746 1 93.75 202 THR B C 1
ATOM 3283 O O . THR B 1 202 ? -8.508 23 3.885 1 93.75 202 THR B O 1
ATOM 3286 N N . ASP B 1 203 ? -10.016 22.391 2.395 1 86.31 203 ASP B N 1
ATOM 3287 C CA . ASP B 1 203 ? -10.484 21.344 3.295 1 86.31 203 ASP B CA 1
ATOM 3288 C C . ASP B 1 203 ? -9.422 20.266 3.494 1 86.31 203 ASP B C 1
ATOM 3290 O O . ASP B 1 203 ? -8.266 20.438 3.094 1 86.31 203 ASP B O 1
ATOM 3294 N N . PHE B 1 204 ? -9.898 19.203 4.008 1 88.81 204 PHE B N 1
ATOM 3295 C CA . PHE B 1 204 ? -8.977 18.078 4.219 1 88.81 204 PHE B CA 1
ATOM 3296 C C . PHE B 1 204 ? -8.344 17.656 2.9 1 88.81 204 PHE B C 1
ATOM 3298 O O . PHE B 1 204 ? -7.777 18.484 2.18 1 88.81 204 PHE B O 1
#

Solvent-accessible surface area (backbone atoms only — not comparable to full-atom values): 21232 Å² total; per-residue (Å²): 129,80,52,35,36,40,38,29,52,72,44,30,34,72,38,26,21,48,52,50,48,35,32,51,61,67,48,72,62,46,79,45,59,43,54,73,89,52,38,84,81,47,47,85,68,24,74,78,75,44,72,34,23,45,29,52,69,84,45,68,40,43,45,54,67,32,48,34,51,40,49,17,55,75,60,67,24,56,48,95,45,68,69,40,36,31,45,31,44,26,45,44,51,49,53,50,49,51,41,50,56,28,38,57,35,59,64,40,82,50,65,70,58,23,53,54,45,40,53,48,39,59,66,74,46,44,58,58,54,55,51,51,52,47,49,42,22,61,73,11,76,54,19,54,29,85,51,40,85,31,34,43,39,44,41,48,37,29,32,41,54,28,44,49,62,36,60,66,50,92,57,47,55,74,76,41,44,62,58,51,50,36,29,52,54,56,69,62,35,75,58,35,45,66,55,62,72,66,52,77,91,52,62,58,130,80,52,33,35,40,39,30,53,73,45,32,35,72,39,26,21,47,54,50,47,35,32,52,60,67,49,72,62,47,80,46,58,43,54,76,86,52,38,84,81,48,49,85,67,25,73,77,73,44,73,32,23,45,29,52,70,85,46,66,39,42,44,55,68,31,48,35,51,41,50,18,54,75,60,69,25,57,48,97,45,69,70,40,37,30,44,32,42,26,46,42,52,49,52,52,49,52,43,50,57,29,39,57,36,60,64,40,84,50,65,72,58,22,52,54,46,41,54,49,40,59,66,74,46,44,58,60,52,54,51,52,52,48,49,42,22,62,74,12,74,53,19,54,29,85,51,41,88,30,34,44,39,44,41,47,39,30,32,42,53,27,42,48,61,38,59,66,51,91,57,46,54,73,78,41,45,64,58,52,50,36,29,52,54,55,68,62,34,75,58,35,45,66,54,62,72,68,51,78,92,51,67,55

Nearest PDB structures (foldseek):
  3vpq-assembly1_A  TM=9.670E-01  e=1.691E-22  Bombyx mori
  1m0u-assembly1_B  TM=9.448E-01  e=4.289E-19  Drosophila melanogaster
  4q5r-assembly3_F  TM=9.382E-01  e=2.577E-18  Blattella germanica
  5h5l-assembly1_B  TM=9.379E-01  e=4.540E-17  Nilaparvata lugens
  2ws2-assembly1_B  TM=7.650E-01  e=2.023E-13  Haemonchus contortus

InterPro domains:
  IPR004045 Glutathione S-transferase, N-terminal [PF02798] (6-72)
  IPR004045 Glutathione S-transferase, N-terminal [PS50404] (2-79)
  IPR004046 Glutathione S-transferase, C-terminal [PF14497] (102-198)
  IPR010987 Glutathione S-transferase, C-terminal-like [PS50405] (81-204)
  IPR036249 Thioredoxin-like superfamily [SSF52833] (4-76)
  IPR036282 Glutathione S-transferase, C-terminal domain superfamily [SSF47616] (77-204)
  IPR040079 Glutathione transferase family [SFLDS00019] (1-203)
  IPR050213 Glutathione S-transferase superfamily [PTHR11571] (1-201)

Organism: Galleria mellonella (NCBI:txid7137)

Radius of gyration: 20.69 Å; Cα contacts (8 Å, |Δi|>4): 643; chains: 2; bounding box: 49×59×45 Å

Sequence (408 aa):
MPDVSVYYFPIKGLGESIRLLLAYGGQEFEDVRIPKEIWPQRRSIAAFGQVPVLEIDGKRYAQSVAISRYLGRKYGLTGANIEEDFLIDQNVDFVNEIRLAASTVQNEPDPAVKAVKRAKFLRDKCPFYLQKLDEIIRSNNGHLAAGKLTWGDIYFAGLYSYLRYALEIPDLDQKYPSFKKLQDYVLSLPQLKQYLANAPQTDFMPDVSVYYFPIKGLGESIRLLLAYGGQEFEDVRIPKEIWPQRRSIAAFGQVPVLEIDGKRYAQSVAISRYLGRKYGLTGANIEEDFLIDQNVDFVNEIRLAASTVQNEPDPAVKAVKRAKFLRDKCPFYLQKLDEIIRSNNGHLAAGKLTWGDIYFAGLYSYLRYALEIPDLDQKYPSFKKLQDYVLSLPQLKQYLANAPQTDF

pLDDT: mean 97.32, std 2.3, range [83.88, 99.0]

Foldseek 3Di:
DWAKEWEEALALALRVLLVLLCLLLVHDYHYHHDHPVCCVVVQVLDPPSDDGWMDTNRDIDDDSVVSLVVSLVVRVQADPDVVQNVQLVVLLVLVVVLQVLLQVLQVPPDPVVSVVSLVCCVPPPNVVSLVVQLVCCVVLCLANTPVDGHSSLSSLLSNVQVSCVSNVDPCSCVVRVSSVVSNVVSCPDPSCVVVVVPRDDHHD/DWAKEWEEALALALRVLLVLLCLLLVHDYHYHHDHPVCCVVVQVLDPPRDDGWMDTNRDIDDDSVVSLVVSLVVRVQADPDVVQNVQLVVLLVLLVVLQVLLQVLQVPPDPVVSVVSLVCCVPPPNVVSLVVQLVCCVVLCLANTPVDGHSSLSSLLSNVQVSCVSNVDPCSCVVRVSSVVSNVVSCPDPSCVVVVVPRDDHHD